Protein AF-0000000075745476 (afdb_homodimer)

Structure (mmCIF, N/CA/C/O backbone):
data_AF-0000000075745476-model_v1
#
loop_
_entity.id
_entity.type
_entity.pdbx_description
1 polymer 'Fe-S cluster domain protein'
#
loop_
_atom_site.group_PDB
_atom_site.id
_atom_site.type_symbol
_atom_site.label_atom_id
_atom_site.label_alt_id
_atom_site.label_comp_id
_atom_site.label_asym_id
_atom_site.label_entity_id
_atom_site.label_seq_id
_atom_site.pdbx_PDB_ins_code
_atom_site.Cartn_x
_atom_site.Cartn_y
_atom_site.Cartn_z
_atom_site.occupancy
_atom_site.B_iso_or_equiv
_atom_site.auth_seq_id
_atom_site.auth_comp_id
_atom_site.auth_asym_id
_atom_site.auth_atom_id
_atom_site.pdbx_PDB_model_num
ATOM 1 N N . MET A 1 1 ? 7.586 10.508 10.609 1 63.44 1 MET A N 1
ATOM 2 C CA . MET A 1 1 ? 6.957 11.656 9.969 1 63.44 1 MET A CA 1
ATOM 3 C C . MET A 1 1 ? 7.109 12.906 10.836 1 63.44 1 MET A C 1
ATOM 5 O O . MET A 1 1 ? 6.691 12.922 11.992 1 63.44 1 MET A O 1
ATOM 9 N N . GLN A 1 2 ? 7.836 13.914 10.32 1 70.62 2 GLN A N 1
ATOM 10 C CA . GLN A 1 2 ? 8.219 15.117 11.047 1 70.62 2 GLN A CA 1
ATOM 11 C C . GLN A 1 2 ? 7.102 16.156 11 1 70.62 2 GLN A C 1
ATOM 13 O O . GLN A 1 2 ? 6.82 16.828 12.008 1 70.62 2 GLN A O 1
ATOM 18 N N . ALA A 1 3 ? 6.496 16.172 9.906 1 92.69 3 ALA A N 1
ATOM 19 C CA . ALA A 1 3 ? 5.469 17.203 9.75 1 92.69 3 ALA A CA 1
ATOM 20 C C . ALA A 1 3 ? 4.391 16.75 8.766 1 92.69 3 ALA A C 1
ATOM 22 O O . ALA A 1 3 ? 4.66 15.961 7.859 1 92.69 3 ALA A O 1
ATOM 23 N N . ALA A 1 4 ? 3.191 17.219 9 1 95.62 4 ALA A N 1
ATOM 24 C CA . ALA A 1 4 ? 2.074 16.969 8.094 1 95.62 4 ALA A CA 1
ATOM 25 C C . ALA A 1 4 ? 1.106 18.141 8.07 1 95.62 4 ALA A C 1
ATOM 27 O O . ALA A 1 4 ? 0.905 18.812 9.094 1 95.62 4 ALA A O 1
ATOM 28 N N . VAL A 1 5 ? 0.562 18.391 6.902 1 97.81 5 VAL A N 1
ATOM 29 C CA . VAL A 1 5 ? -0.399 19.484 6.785 1 97.81 5 VAL A CA 1
ATOM 30 C C . VAL A 1 5 ? -1.338 19.219 5.609 1 97.81 5 VAL A C 1
ATOM 32 O O . VAL A 1 5 ? -0.94 18.609 4.613 1 97.81 5 VAL A O 1
ATOM 35 N N . ALA A 1 6 ? -2.523 19.672 5.746 1 97.5 6 ALA A N 1
ATOM 36 C CA . ALA A 1 6 ? -3.486 19.656 4.645 1 97.5 6 ALA A CA 1
ATOM 37 C C . ALA A 1 6 ? -3.553 21.016 3.951 1 97.5 6 ALA A C 1
ATOM 39 O O . ALA A 1 6 ? -3.516 22.047 4.605 1 97.5 6 ALA A O 1
ATOM 40 N N . LEU A 1 7 ? -3.535 20.984 2.641 1 97 7 LEU A N 1
ATOM 41 C CA . LEU A 1 7 ? -3.811 22.172 1.848 1 97 7 LEU A CA 1
ATOM 42 C C . LEU A 1 7 ? -5.285 22.234 1.458 1 97 7 LEU A C 1
ATOM 44 O O . LEU A 1 7 ? -5.766 21.406 0.689 1 97 7 LEU A O 1
ATOM 48 N N . VAL A 1 8 ? -5.953 23.219 1.993 1 95.56 8 VAL A N 1
ATOM 49 C CA . VAL A 1 8 ? -7.402 23.266 1.844 1 95.56 8 VAL A CA 1
ATOM 50 C C . VAL A 1 8 ? -7.801 24.578 1.171 1 95.56 8 VAL A C 1
ATOM 52 O O . VAL A 1 8 ? -7.301 25.656 1.533 1 95.56 8 VAL A O 1
ATOM 55 N N . GLY A 1 9 ? -8.609 24.5 0.274 1 92.88 9 GLY A N 1
ATOM 56 C CA . GLY A 1 9 ? -9.125 25.609 -0.509 1 92.88 9 GLY A CA 1
ATOM 57 C C . GLY A 1 9 ? -10.156 25.188 -1.54 1 92.88 9 GLY A C 1
ATOM 58 O O . GLY A 1 9 ? -10.445 24 -1.679 1 92.88 9 GLY A O 1
ATOM 59 N N . TYR A 1 10 ? -10.75 26.156 -2.199 1 89.69 10 TYR A N 1
ATOM 60 C CA . TYR A 1 10 ? -11.781 25.859 -3.184 1 89.69 10 TYR A CA 1
ATOM 61 C C . TYR A 1 10 ? -11.164 25.406 -4.5 1 89.69 10 TYR A C 1
ATOM 63 O O . TYR A 1 10 ? -9.953 25.5 -4.695 1 89.69 10 TYR A O 1
ATOM 71 N N . LYS A 1 11 ? -12.023 24.75 -5.359 1 84 11 LYS A N 1
ATOM 72 C CA . LYS A 1 11 ? -11.562 24.219 -6.641 1 84 11 LYS A CA 1
ATOM 73 C C . LYS A 1 11 ? -10.836 25.281 -7.453 1 84 11 LYS A C 1
ATOM 75 O O . LYS A 1 11 ? -11.289 26.438 -7.527 1 84 11 LYS A O 1
ATOM 80 N N . LYS A 1 12 ? -9.641 24.984 -8.031 1 83.44 12 LYS A N 1
ATOM 81 C CA . LYS A 1 12 ? -8.82 25.828 -8.891 1 83.44 12 LYS A CA 1
ATOM 82 C C . LYS A 1 12 ? -8.164 26.953 -8.094 1 83.44 12 LYS A C 1
ATOM 84 O O . LYS A 1 12 ? -7.926 28.031 -8.625 1 83.44 12 LYS A O 1
ATOM 89 N N . SER A 1 13 ? -7.996 26.719 -6.797 1 86.88 13 SER A N 1
ATOM 90 C CA . SER A 1 13 ? -7.359 27.719 -5.953 1 86.88 13 SER A CA 1
ATOM 91 C C . SER A 1 13 ? -5.84 27.594 -6 1 86.88 13 SER A C 1
ATOM 93 O O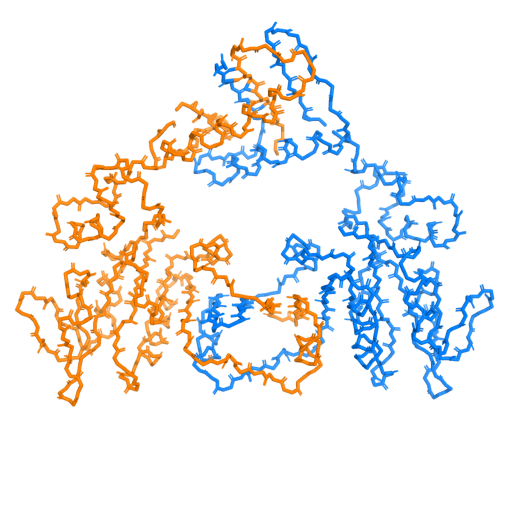 . SER A 1 13 ? -5.129 28.391 -5.387 1 86.88 13 SER A O 1
ATOM 95 N N . GLY A 1 14 ? -5.352 26.609 -6.684 1 89.81 14 GLY A N 1
ATOM 96 C CA . GLY A 1 14 ? -3.912 26.438 -6.816 1 89.81 14 GLY A CA 1
ATOM 97 C C . GLY A 1 14 ? -3.326 25.453 -5.82 1 89.81 14 GLY A C 1
ATOM 98 O O . GLY A 1 14 ? -2.127 25.484 -5.539 1 89.81 14 GLY A O 1
ATOM 99 N N . LYS A 1 15 ? -4.098 24.594 -5.207 1 92.69 15 LYS A N 1
ATOM 100 C CA . LYS A 1 15 ? -3.66 23.625 -4.207 1 92.69 15 LYS A CA 1
ATOM 101 C C . LYS A 1 15 ? -2.553 22.734 -4.758 1 92.69 15 LYS A C 1
ATOM 103 O O . LYS A 1 15 ? -1.502 22.578 -4.129 1 92.69 15 LYS A O 1
ATOM 108 N N . THR A 1 16 ? -2.822 22.219 -5.914 1 92 16 THR A N 1
ATOM 109 C CA . THR A 1 16 ? -1.853 21.297 -6.496 1 92 16 THR A CA 1
ATOM 110 C C . THR A 1 16 ? -0.532 22.016 -6.777 1 92 16 THR A C 1
ATOM 112 O O . THR A 1 16 ? 0.539 21.5 -6.453 1 92 16 THR A O 1
ATOM 115 N N . SER A 1 17 ? -0.646 23.203 -7.359 1 94.12 17 SER A N 1
ATOM 116 C CA . SER A 1 17 ? 0.556 23.984 -7.641 1 94.12 17 SER A CA 1
ATOM 117 C C . SER A 1 17 ? 1.353 24.25 -6.367 1 94.12 17 SER A C 1
ATOM 119 O O . SER A 1 17 ? 2.578 24.109 -6.355 1 94.12 17 SER A O 1
ATOM 121 N N . LEU A 1 18 ? 0.662 24.609 -5.371 1 96.56 18 LEU A N 1
ATOM 122 C CA . LEU A 1 18 ? 1.333 24.891 -4.105 1 96.56 18 LEU A CA 1
ATOM 123 C C . LEU A 1 18 ? 1.938 23.609 -3.521 1 96.56 18 LEU A C 1
ATOM 125 O O . LEU A 1 18 ? 3.055 23.625 -3.004 1 96.56 18 LEU A O 1
ATOM 129 N N . ALA A 1 19 ? 1.207 22.531 -3.564 1 97.06 19 ALA A N 1
ATOM 130 C CA . ALA A 1 19 ? 1.708 21.266 -3.062 1 97.06 19 ALA A CA 1
ATOM 131 C C . ALA A 1 19 ? 3.004 20.859 -3.766 1 97.06 19 ALA A C 1
ATOM 133 O O . ALA A 1 19 ? 3.965 20.438 -3.119 1 97.06 19 ALA A O 1
ATOM 134 N N . VAL A 1 20 ? 3.004 21.047 -5.059 1 96.81 20 VAL A N 1
ATOM 135 C CA . VAL A 1 20 ? 4.176 20.703 -5.852 1 96.81 20 VAL A CA 1
ATOM 136 C C . VAL A 1 20 ? 5.348 21.609 -5.469 1 96.81 20 VAL A C 1
ATOM 138 O O . VAL A 1 20 ? 6.465 21.125 -5.266 1 96.81 20 VAL A O 1
ATOM 141 N N . ALA A 1 21 ? 5.062 22.859 -5.383 1 97.56 21 ALA A N 1
ATOM 142 C CA . ALA A 1 21 ? 6.102 23.828 -5.02 1 97.56 21 ALA A CA 1
ATOM 143 C C . ALA A 1 21 ? 6.676 23.516 -3.639 1 97.56 21 ALA A C 1
ATOM 145 O O . ALA A 1 21 ? 7.895 23.547 -3.443 1 97.56 21 ALA A O 1
ATOM 146 N N . LEU A 1 22 ? 5.836 23.219 -2.711 1 98.31 22 LEU A N 1
ATOM 147 C CA . LEU A 1 22 ? 6.273 22.875 -1.361 1 98.31 22 LEU A CA 1
ATOM 148 C C . LEU A 1 22 ? 7.094 21.594 -1.365 1 98.31 22 LEU A C 1
ATOM 150 O O . LEU A 1 22 ? 8.125 21.5 -0.698 1 98.31 22 LEU A O 1
ATOM 154 N N . ALA A 1 23 ? 6.609 20.609 -2.076 1 97.88 23 ALA A N 1
ATOM 155 C CA . ALA A 1 23 ? 7.328 19.344 -2.162 1 97.88 23 ALA A CA 1
ATOM 156 C C . ALA A 1 23 ? 8.75 19.547 -2.678 1 97.88 23 ALA A C 1
ATOM 158 O O . ALA A 1 23 ? 9.703 19.016 -2.109 1 97.88 23 ALA A O 1
ATOM 159 N N . ARG A 1 24 ? 8.883 20.344 -3.703 1 97.62 24 ARG A N 1
ATOM 160 C CA . ARG A 1 24 ? 10.195 20.641 -4.258 1 97.62 24 ARG A CA 1
ATOM 161 C C . ARG A 1 24 ? 11.078 21.344 -3.232 1 97.62 24 ARG A C 1
ATOM 163 O O . ARG A 1 24 ? 12.266 21.047 -3.123 1 97.62 24 ARG A O 1
ATOM 170 N N . GLU A 1 25 ? 10.453 22.266 -2.611 1 98.06 25 GLU A N 1
ATOM 171 C CA . GLU A 1 25 ? 11.188 23 -1.584 1 98.06 25 GLU A CA 1
ATOM 172 C C . GLU A 1 25 ? 11.68 22.062 -0.488 1 98.06 25 GLU A C 1
ATOM 174 O O . GLU A 1 25 ? 12.844 22.125 -0.084 1 98.06 25 GLU A O 1
ATOM 179 N N . PHE A 1 26 ? 10.859 21.188 0.027 1 97.81 26 PHE A N 1
ATOM 180 C CA . PHE A 1 26 ? 11.25 20.234 1.057 1 97.81 26 PHE A CA 1
ATOM 181 C C . PHE A 1 26 ? 12.352 19.312 0.554 1 97.81 26 PHE A C 1
ATOM 183 O O . PHE A 1 26 ? 13.312 19.031 1.277 1 97.81 26 PHE A O 1
ATOM 190 N N . GLN A 1 27 ? 12.195 18.859 -0.681 1 96.44 27 GLN A N 1
ATOM 191 C CA . GLN A 1 27 ? 13.219 17.984 -1.264 1 96.44 27 GLN A CA 1
ATOM 192 C C . GLN A 1 27 ? 14.562 18.703 -1.354 1 96.44 27 GLN A C 1
ATOM 194 O O . GLN A 1 27 ? 15.609 18.125 -1.069 1 96.44 27 GLN A O 1
ATOM 199 N N . SER A 1 28 ? 14.5 19.938 -1.756 1 96.88 28 SER A N 1
ATOM 200 C CA . SER A 1 28 ? 15.727 20.719 -1.872 1 96.88 28 SER A CA 1
ATOM 201 C C . SER A 1 28 ? 16.422 20.875 -0.521 1 96.88 28 SER A C 1
ATOM 203 O O . SER A 1 28 ? 17.641 21.078 -0.459 1 96.88 28 SER A O 1
ATOM 205 N N . ARG A 1 29 ? 15.68 20.766 0.473 1 96.81 29 ARG A N 1
ATOM 206 C CA . ARG A 1 29 ? 16.219 20.875 1.828 1 96.81 29 ARG A CA 1
ATOM 207 C C . ARG A 1 29 ? 16.625 19.5 2.363 1 96.81 29 ARG A C 1
ATOM 209 O O . ARG A 1 29 ? 17.031 19.375 3.518 1 96.81 29 ARG A O 1
ATOM 216 N N . GLY A 1 30 ? 16.391 18.469 1.598 1 95.31 30 GLY A N 1
ATOM 217 C CA . GLY A 1 30 ? 16.859 17.141 1.938 1 95.31 30 GLY A CA 1
ATOM 218 C C . GLY A 1 30 ? 15.805 16.281 2.605 1 95.31 30 GLY A C 1
ATOM 219 O O . GLY A 1 30 ? 16.109 15.227 3.162 1 95.31 30 GLY A O 1
ATOM 220 N N . PHE A 1 31 ? 14.578 16.703 2.631 1 95.19 31 PHE A N 1
ATOM 221 C CA . PHE A 1 31 ? 13.508 15.938 3.254 1 95.19 31 PHE A CA 1
ATOM 222 C C . PHE A 1 31 ? 12.812 15.047 2.23 1 95.19 31 PHE A C 1
ATOM 224 O O . PHE A 1 31 ? 12.609 15.453 1.085 1 95.19 31 PHE A O 1
ATOM 231 N N . SER A 1 32 ? 12.414 13.828 2.615 1 93.06 32 SER A N 1
ATOM 232 C CA . SER A 1 32 ? 11.492 13.023 1.819 1 93.06 32 SER A CA 1
ATOM 233 C C . SER A 1 32 ? 10.055 13.508 1.985 1 93.06 32 SER A C 1
ATOM 235 O O . SER A 1 32 ? 9.68 14.023 3.043 1 93.06 32 SER A O 1
ATOM 237 N N . VAL A 1 33 ? 9.258 13.336 0.884 1 97.19 33 VAL A N 1
ATOM 238 C CA . VAL A 1 33 ? 7.922 13.914 0.913 1 97.19 33 VAL A CA 1
ATOM 239 C C . VAL A 1 33 ? 6.898 12.883 0.438 1 97.19 33 VAL A C 1
ATOM 241 O O . VAL A 1 33 ? 7.102 12.227 -0.583 1 97.19 33 VAL A O 1
ATOM 244 N N . ALA A 1 34 ? 5.859 12.703 1.184 1 93.88 34 ALA A N 1
ATOM 245 C CA . ALA A 1 34 ? 4.664 11.977 0.769 1 93.88 34 ALA A CA 1
ATOM 246 C C . ALA A 1 34 ? 3.502 12.93 0.513 1 93.88 34 ALA A C 1
ATOM 248 O O . ALA A 1 34 ? 3.432 14.008 1.111 1 93.88 34 ALA A O 1
ATOM 249 N N . ALA A 1 35 ? 2.627 12.516 -0.36 1 97.19 35 ALA A N 1
ATOM 250 C CA . ALA A 1 35 ? 1.444 13.328 -0.633 1 97.19 35 ALA A CA 1
ATOM 251 C C . ALA A 1 35 ? 0.194 12.461 -0.732 1 97.19 35 ALA A C 1
ATOM 253 O O . ALA A 1 35 ? 0.278 11.273 -1.056 1 97.19 35 ALA A O 1
ATOM 254 N N . ALA A 1 36 ? -0.879 13.023 -0.409 1 95.31 36 ALA A N 1
ATOM 255 C CA . ALA A 1 36 ? -2.189 12.406 -0.594 1 95.31 36 ALA A CA 1
ATOM 256 C C . ALA A 1 36 ? -3.193 13.406 -1.162 1 95.31 36 ALA A C 1
ATOM 258 O O . ALA A 1 36 ? -3.186 14.578 -0.791 1 95.31 36 ALA A O 1
ATOM 259 N N . LYS A 1 37 ? -3.963 12.953 -2.039 1 94.38 37 LYS A N 1
ATOM 260 C CA . LYS A 1 37 ? -5.004 13.797 -2.619 1 94.38 37 LYS A CA 1
ATOM 261 C C . LYS A 1 37 ? -6.371 13.125 -2.514 1 94.38 37 LYS A C 1
ATOM 263 O O . LYS A 1 37 ? -6.547 11.984 -2.951 1 94.38 37 LYS A O 1
ATOM 268 N N . CYS A 1 38 ? -7.312 13.852 -1.981 1 92.38 38 CYS A N 1
ATOM 269 C CA . CYS A 1 38 ? -8.703 13.414 -1.994 1 92.38 38 CYS A CA 1
ATOM 270 C C . CYS A 1 38 ? -9.453 14.023 -3.174 1 92.38 38 CYS A C 1
ATOM 272 O O . CYS A 1 38 ? -9.508 15.242 -3.318 1 92.38 38 CYS A O 1
ATOM 274 N N . ALA A 1 39 ? -9.961 13.148 -3.998 1 88.19 39 ALA A N 1
ATOM 275 C CA . ALA A 1 39 ? -10.719 13.602 -5.16 1 88.19 39 ALA A CA 1
ATOM 276 C C . ALA A 1 39 ? -12.203 13.297 -4.992 1 88.19 39 ALA A C 1
ATOM 278 O O . ALA A 1 39 ? -12.578 12.281 -4.402 1 88.19 39 ALA A O 1
ATOM 279 N N . HIS A 1 40 ? -12.977 14.219 -5.512 1 86 40 HIS A N 1
ATOM 280 C CA . HIS A 1 40 ? -14.422 14.008 -5.5 1 86 40 HIS A CA 1
ATOM 281 C C . HIS A 1 40 ? -14.883 13.289 -6.766 1 86 40 HIS A C 1
ATOM 283 O O . HIS A 1 40 ? -16.016 12.797 -6.828 1 86 40 HIS A O 1
ATOM 289 N N . THR A 1 41 ? -14.031 13.25 -7.703 1 82.12 41 THR A N 1
ATOM 290 C CA . THR A 1 41 ? -14.305 12.539 -8.945 1 82.12 41 THR A CA 1
ATOM 291 C C . THR A 1 41 ? -13.383 11.328 -9.086 1 82.12 41 THR A C 1
ATOM 293 O O . THR A 1 41 ? -12.336 11.258 -8.438 1 82.12 41 THR A O 1
ATOM 296 N N . PRO A 1 42 ? -13.875 10.422 -9.875 1 78.19 42 PRO A N 1
ATOM 297 C CA . PRO A 1 42 ? -13.031 9.234 -10.055 1 78.19 42 PRO A CA 1
ATOM 298 C C . PRO A 1 42 ? -11.625 9.586 -10.523 1 78.19 42 PRO A C 1
ATOM 300 O O . PRO A 1 42 ? -11.438 10.539 -11.289 1 78.19 42 PRO A O 1
ATOM 303 N N . LEU A 1 43 ? -10.719 8.867 -9.969 1 79.81 43 LEU A N 1
ATOM 304 C CA . LEU A 1 43 ? -9.328 9.047 -10.391 1 79.81 43 LEU A CA 1
ATOM 305 C C . LEU A 1 43 ? -9.156 8.672 -11.859 1 79.81 43 LEU A C 1
ATOM 307 O O . LEU A 1 43 ? -9.875 7.82 -12.375 1 79.81 43 LEU A O 1
ATOM 311 N N . ASP A 1 44 ? -8.188 9.242 -12.5 1 70.56 44 ASP A N 1
ATOM 312 C CA . ASP A 1 44 ? -7.977 8.984 -13.914 1 70.56 44 ASP A CA 1
ATOM 313 C C . ASP A 1 44 ? -7.473 7.562 -14.148 1 70.56 44 ASP A C 1
ATOM 315 O O . ASP A 1 44 ? -6.574 7.094 -13.453 1 70.56 44 ASP A O 1
ATOM 319 N N . LYS A 1 45 ? -8.305 6.961 -15.031 1 64.88 45 LYS A N 1
ATOM 320 C CA . LYS A 1 45 ? -7.875 5.625 -15.438 1 64.88 45 LYS A CA 1
ATOM 321 C C . LYS A 1 45 ? -7.047 5.68 -16.719 1 64.88 45 LYS A C 1
ATOM 323 O O . LYS A 1 45 ? -7.316 6.488 -17.609 1 64.88 45 LYS A O 1
ATOM 328 N N . THR A 1 46 ? -5.918 5.121 -16.672 1 64.44 46 THR A N 1
ATOM 329 C CA . THR A 1 46 ? -5.121 5.086 -17.891 1 64.44 46 THR A CA 1
ATOM 330 C C . THR A 1 46 ? -5.559 3.932 -18.781 1 64.44 46 THR A C 1
ATOM 332 O O . THR A 1 46 ? -6.074 2.922 -18.297 1 64.44 46 THR A O 1
ATOM 335 N N . GLN A 1 47 ? -5.715 4.164 -20.094 1 65.38 47 GLN A N 1
ATOM 336 C CA . GLN A 1 47 ? -5.957 3.102 -21.062 1 65.38 47 GLN A CA 1
ATOM 337 C C . GLN A 1 47 ? -4.719 2.234 -21.25 1 65.38 47 GLN A C 1
ATOM 339 O O . GLN A 1 47 ? -4.145 2.188 -22.344 1 65.38 47 GLN A O 1
ATOM 344 N N . THR A 1 48 ? -4.23 1.766 -20.219 1 77.62 48 THR A N 1
ATOM 345 C CA . THR A 1 48 ? -3.049 0.911 -20.203 1 77.62 48 THR A CA 1
ATOM 346 C C . THR A 1 48 ? -3.418 -0.516 -19.812 1 77.62 48 THR A C 1
ATOM 348 O O . THR A 1 48 ? -4.574 -0.796 -19.484 1 77.62 48 THR A O 1
ATOM 351 N N . ASP A 1 49 ? -2.508 -1.451 -19.984 1 82.19 49 ASP A N 1
ATOM 352 C CA . ASP A 1 49 ? -2.697 -2.828 -19.531 1 82.19 49 ASP A CA 1
ATOM 353 C C . ASP A 1 49 ? -3.102 -2.877 -18.062 1 82.19 49 ASP A C 1
ATOM 355 O O . ASP A 1 49 ? -4.016 -3.613 -17.688 1 82.19 49 ASP A O 1
ATOM 359 N N . THR A 1 50 ? -2.49 -2.012 -17.281 1 83.38 50 THR A N 1
ATOM 360 C CA . THR A 1 50 ? -2.811 -1.967 -15.859 1 83.38 50 THR A CA 1
ATOM 361 C C . THR A 1 50 ? -4.215 -1.408 -15.641 1 83.38 50 THR A C 1
ATOM 363 O O . THR A 1 50 ? -4.93 -1.847 -14.734 1 83.38 50 THR A O 1
ATOM 366 N N . GLY A 1 51 ? -4.562 -0.491 -16.469 1 82.75 51 GLY A N 1
ATOM 367 C CA . GLY A 1 51 ? -5.902 0.068 -16.375 1 82.75 51 GLY A CA 1
ATOM 368 C C . GLY A 1 51 ? -6.992 -0.951 -16.656 1 82.75 51 GLY A C 1
ATOM 369 O O . GLY A 1 51 ? -8.008 -0.981 -15.961 1 82.75 51 GLY A O 1
ATOM 370 N N . GLN A 1 52 ? -6.77 -1.744 -17.672 1 88.12 52 GLN A N 1
ATOM 371 C CA . GLN A 1 52 ? -7.73 -2.797 -17.984 1 88.12 52 GLN A CA 1
ATOM 372 C C . GLN A 1 52 ? -7.895 -3.762 -16.812 1 88.12 52 GLN A C 1
ATOM 374 O O . GLN A 1 52 ? -9.016 -4.176 -16.5 1 88.12 52 GLN A O 1
ATOM 379 N N . LEU A 1 53 ? -6.836 -4.082 -16.25 1 91.62 53 LEU A N 1
ATOM 380 C CA . LEU A 1 53 ? -6.871 -4.98 -15.102 1 91.62 53 LEU A CA 1
ATOM 381 C C . LEU A 1 53 ? -7.605 -4.336 -13.93 1 91.62 53 LEU A C 1
ATOM 383 O O . LEU A 1 53 ? -8.352 -5.008 -13.211 1 91.62 53 LEU A O 1
ATOM 387 N N . HIS A 1 54 ? -7.375 -3.092 -13.75 1 89.06 54 HIS A N 1
ATOM 388 C CA . HIS A 1 54 ? -8.008 -2.377 -12.648 1 89.06 54 HIS A CA 1
ATOM 389 C C . HIS A 1 54 ? -9.523 -2.395 -12.773 1 89.06 54 HIS A C 1
ATOM 391 O O . HIS A 1 54 ? -10.234 -2.359 -11.766 1 89.06 54 HIS A O 1
ATOM 397 N N . GLU A 1 55 ? -10 -2.455 -13.945 1 88.56 55 GLU A N 1
ATOM 398 C CA . GLU A 1 55 ? -11.438 -2.453 -14.188 1 88.56 55 GLU A CA 1
ATOM 399 C C . GLU A 1 55 ? -12.086 -3.752 -13.711 1 88.56 55 GLU A C 1
ATOM 401 O O . GLU A 1 55 ? -13.273 -3.785 -13.406 1 88.56 55 GLU A O 1
ATOM 406 N N . VAL A 1 56 ? -11.234 -4.746 -13.578 1 92.88 56 VAL A N 1
ATOM 407 C CA . VAL A 1 56 ? -11.859 -6.047 -13.352 1 92.88 56 VAL A CA 1
ATOM 408 C C . VAL A 1 56 ? -11.32 -6.656 -12.062 1 92.88 56 VAL A C 1
ATOM 410 O O . VAL A 1 56 ? -11.914 -7.594 -11.516 1 92.88 56 VAL A O 1
ATOM 413 N N . CYS A 1 57 ? -10.266 -6.172 -11.547 1 95.31 57 CYS A N 1
ATOM 414 C CA . CYS A 1 57 ? -9.656 -6.742 -10.352 1 95.31 57 CYS A CA 1
ATOM 415 C C . CYS A 1 57 ? -9.953 -5.887 -9.125 1 95.31 57 CYS A C 1
ATOM 417 O O . CYS A 1 57 ? -10.234 -4.695 -9.25 1 95.31 57 CYS A O 1
ATOM 419 N N . ASP A 1 58 ? -9.836 -6.48 -7.988 1 92.19 58 ASP A N 1
ATOM 420 C CA . ASP A 1 58 ? -10.07 -5.781 -6.73 1 92.19 58 ASP A CA 1
ATOM 421 C C . ASP A 1 58 ? -8.875 -4.914 -6.348 1 92.19 58 ASP A C 1
ATOM 423 O O . ASP A 1 58 ? -9.031 -3.867 -5.719 1 92.19 58 ASP A O 1
ATOM 427 N N . VAL A 1 59 ? -7.746 -5.391 -6.703 1 91.44 59 VAL A N 1
ATOM 428 C CA . VAL A 1 59 ? -6.508 -4.66 -6.453 1 91.44 59 VAL A CA 1
ATOM 429 C C . VAL A 1 59 ? -5.477 -5.008 -7.52 1 91.44 59 VAL A C 1
ATOM 431 O O . VAL A 1 59 ? -5.367 -6.168 -7.93 1 91.44 59 VAL A O 1
ATOM 434 N N . VAL A 1 60 ? -4.746 -3.982 -7.98 1 95.25 60 VAL A N 1
ATOM 435 C CA . VAL A 1 60 ? -3.762 -4.176 -9.039 1 95.25 60 VAL A CA 1
ATOM 436 C C . VAL A 1 60 ? -2.453 -3.486 -8.664 1 95.25 60 VAL A C 1
ATOM 438 O O . VAL A 1 60 ? -2.453 -2.33 -8.234 1 95.25 60 VAL A O 1
ATOM 441 N N . ALA A 1 61 ? -1.394 -4.227 -8.812 1 93.56 61 ALA A N 1
ATOM 442 C CA . ALA A 1 61 ? -0.068 -3.641 -8.625 1 93.56 61 ALA A CA 1
ATOM 443 C C . ALA A 1 61 ? 0.658 -3.498 -9.961 1 93.56 61 ALA A C 1
ATOM 445 O O . ALA A 1 61 ? 0.613 -4.402 -10.797 1 93.56 61 ALA A O 1
ATOM 446 N N . GLY A 1 62 ? 1.184 -2.354 -10.195 1 93.81 62 GLY A N 1
ATOM 447 C CA . GLY A 1 62 ? 2.092 -2.111 -11.305 1 93.81 62 GLY A CA 1
ATOM 448 C C . GLY A 1 62 ? 3.535 -1.946 -10.867 1 93.81 62 GLY A C 1
ATOM 449 O O . GLY A 1 62 ? 3.852 -1.064 -10.062 1 93.81 62 GLY A O 1
ATOM 450 N N . LEU A 1 63 ? 4.363 -2.814 -11.391 1 93.75 63 LEU A N 1
ATOM 451 C CA . LEU A 1 63 ? 5.785 -2.77 -11.062 1 93.75 63 LEU A CA 1
ATOM 452 C C . LEU A 1 63 ? 6.609 -2.322 -12.258 1 93.75 63 LEU A C 1
ATOM 454 O O . LEU A 1 63 ? 6.824 -3.096 -13.195 1 93.75 63 LEU A O 1
ATOM 458 N N . GLY A 1 64 ? 7.031 -1.09 -12.188 1 91.56 64 GLY A N 1
ATOM 459 C CA . GLY A 1 64 ? 7.918 -0.555 -13.203 1 91.56 64 GLY A CA 1
ATOM 460 C C . GLY A 1 64 ? 9.383 -0.625 -12.82 1 91.56 64 GLY A C 1
ATOM 461 O O . GLY A 1 64 ? 9.727 -1.157 -11.758 1 91.56 64 GLY A O 1
ATOM 462 N N . PRO A 1 65 ? 10.211 -0.139 -13.781 1 90.75 65 PRO A N 1
ATOM 463 C CA . PRO A 1 65 ? 11.648 -0.19 -13.508 1 90.75 65 PRO A CA 1
ATOM 464 C C . PRO A 1 65 ? 12.062 0.705 -12.344 1 90.75 65 PRO A C 1
ATOM 466 O O . PRO A 1 65 ? 13.047 0.415 -11.656 1 90.75 65 PRO A O 1
ATOM 469 N N . ALA A 1 66 ? 11.273 1.839 -12.148 1 91 66 ALA A N 1
ATOM 470 C CA . ALA A 1 66 ? 11.695 2.777 -11.109 1 91 66 ALA A CA 1
ATOM 471 C C . ALA A 1 66 ? 10.508 3.242 -10.273 1 91 66 ALA A C 1
ATOM 473 O O . ALA A 1 66 ? 10.609 4.207 -9.516 1 91 66 ALA A O 1
ATOM 474 N N . GLU A 1 67 ? 9.367 2.686 -10.492 1 92.44 67 GLU A N 1
ATOM 475 C CA . GLU A 1 67 ? 8.164 3.086 -9.781 1 92.44 67 GLU A CA 1
ATOM 476 C C . GLU A 1 67 ? 7.258 1.887 -9.508 1 92.44 67 GLU A C 1
ATOM 478 O O . GLU A 1 67 ? 7.355 0.864 -10.188 1 92.44 67 GLU A O 1
ATOM 483 N N . THR A 1 68 ? 6.434 1.991 -8.562 1 91.88 68 THR A N 1
ATOM 484 C CA . THR A 1 68 ? 5.473 0.961 -8.18 1 91.88 68 THR A CA 1
ATOM 485 C C . THR A 1 68 ? 4.121 1.582 -7.84 1 91.88 68 THR A C 1
ATOM 487 O O . THR A 1 68 ? 4.059 2.629 -7.191 1 91.88 68 THR A O 1
ATOM 490 N N . THR A 1 69 ? 3.092 0.975 -8.273 1 93.44 69 THR A N 1
ATOM 491 C CA . THR A 1 69 ? 1.754 1.453 -7.949 1 93.44 69 THR A CA 1
ATOM 492 C C . THR A 1 69 ? 0.882 0.311 -7.434 1 93.44 69 THR A C 1
ATOM 494 O O . THR A 1 69 ? 1.049 -0.838 -7.848 1 93.44 69 THR A O 1
ATOM 497 N N . VAL A 1 70 ? 0.066 0.621 -6.531 1 90.12 70 VAL A N 1
ATOM 498 C CA . VAL A 1 70 ? -1.023 -0.259 -6.121 1 90.12 70 VAL A CA 1
ATOM 499 C C . VAL A 1 70 ? -2.352 0.488 -6.211 1 90.12 70 VAL A C 1
ATOM 501 O O . VAL A 1 70 ? -2.465 1.624 -5.742 1 90.12 70 VAL A O 1
ATOM 504 N N . SER A 1 71 ? -3.311 -0.118 -6.84 1 93.69 71 SER A N 1
ATOM 505 C CA . SER A 1 71 ? -4.629 0.479 -7.02 1 93.69 71 SER A CA 1
ATOM 506 C C . SER A 1 71 ? -5.73 -0.449 -6.52 1 93.69 71 SER A C 1
ATOM 508 O O . SER A 1 71 ? -5.859 -1.58 -6.996 1 93.69 71 SER A O 1
ATOM 510 N N . TRP A 1 72 ? -6.465 0.064 -5.574 1 91.12 72 TRP A N 1
ATOM 511 C CA . TRP A 1 72 ? -7.613 -0.672 -5.055 1 91.12 72 TRP A CA 1
ATOM 512 C C . TRP A 1 72 ? -8.914 -0.166 -5.676 1 91.12 72 TRP A C 1
ATOM 514 O O . TRP A 1 72 ? -9.094 1.041 -5.863 1 91.12 72 TRP A O 1
ATOM 524 N N . SER A 1 73 ? -9.797 -1.096 -6.035 1 92.62 73 SER A N 1
ATOM 525 C CA . SER A 1 73 ? -11.125 -0.746 -6.527 1 92.62 73 SER A CA 1
ATOM 526 C C . SER A 1 73 ? -12.094 -0.51 -5.379 1 92.62 73 SER A C 1
ATOM 528 O O . SER A 1 73 ? -13.258 -0.917 -5.445 1 92.62 73 SER A O 1
ATOM 530 N N . SER A 1 74 ? -11.648 -0.029 -4.336 1 88.62 74 SER A N 1
ATOM 531 C CA . SER A 1 74 ? -12.422 0.343 -3.154 1 88.62 74 SER A CA 1
ATOM 532 C C . SER A 1 74 ? -11.859 1.6 -2.498 1 88.62 74 SER A C 1
ATOM 534 O O . SER A 1 74 ? -10.688 1.933 -2.686 1 88.62 74 SER A O 1
ATOM 536 N N . ARG A 1 75 ? -12.734 2.221 -1.782 1 89.06 75 ARG A N 1
ATOM 537 C CA . ARG A 1 75 ? -12.328 3.416 -1.05 1 89.06 75 ARG A CA 1
ATOM 538 C C . ARG A 1 75 ? -11.594 3.045 0.237 1 89.06 75 ARG A C 1
ATOM 540 O O . ARG A 1 75 ? -12.031 2.152 0.967 1 89.06 75 ARG A O 1
ATOM 547 N N . HIS A 1 76 ? -10.445 3.623 0.405 1 83.06 76 HIS A N 1
ATOM 548 C CA . HIS A 1 76 ? -9.727 3.555 1.67 1 83.06 76 HIS A CA 1
ATOM 549 C C . HIS A 1 76 ? -9.711 4.91 2.369 1 83.06 76 HIS A C 1
ATOM 551 O O . HIS A 1 76 ? -9.875 5.945 1.726 1 83.06 76 HIS A O 1
ATOM 557 N N . TYR A 1 77 ? -9.586 4.875 3.664 1 81.31 77 TYR A N 1
ATOM 558 C CA . TYR A 1 77 ? -9.422 6.105 4.426 1 81.31 77 TYR A CA 1
ATOM 559 C C . TYR A 1 77 ? -7.945 6.477 4.559 1 81.31 77 TYR A C 1
ATOM 561 O O . TYR A 1 77 ? -7.082 5.598 4.617 1 81.31 77 TYR A O 1
ATOM 569 N N . LEU A 1 78 ? -7.715 7.754 4.547 1 88.62 78 LEU A N 1
ATOM 570 C CA . LEU A 1 78 ? -6.336 8.234 4.578 1 88.62 78 LEU A CA 1
ATOM 571 C C . LEU A 1 78 ? -5.594 7.664 5.781 1 88.62 78 LEU A C 1
ATOM 573 O O . LEU A 1 78 ? -4.438 7.25 5.664 1 88.62 78 LEU A O 1
ATOM 577 N N . ALA A 1 79 ? -6.18 7.602 6.957 1 76.94 79 ALA A N 1
ATOM 578 C CA . ALA A 1 79 ? -5.551 7.102 8.172 1 76.94 79 ALA A CA 1
ATOM 579 C C . ALA A 1 79 ? -5.012 5.688 7.977 1 76.94 79 ALA A C 1
ATOM 581 O O . ALA A 1 79 ? -3.945 5.344 8.484 1 76.94 79 ALA A O 1
ATOM 582 N N . ASP A 1 80 ? -5.723 4.863 7.18 1 72.12 80 ASP A N 1
ATOM 583 C CA . ASP A 1 80 ? -5.352 3.473 6.93 1 72.12 80 ASP A CA 1
ATOM 584 C C . ASP A 1 80 ? -4.121 3.389 6.027 1 72.12 80 ASP A C 1
ATOM 586 O O . ASP A 1 80 ? -3.453 2.354 5.977 1 72.12 80 ASP A O 1
ATOM 590 N N . LEU A 1 81 ? -3.873 4.438 5.285 1 81.5 81 LEU A N 1
ATOM 591 C CA . LEU A 1 81 ? -2.809 4.418 4.289 1 81.5 81 LEU A CA 1
ATOM 592 C C . LEU A 1 81 ? -1.521 5.008 4.855 1 81.5 81 LEU A C 1
ATOM 594 O O . LEU A 1 81 ? -0.458 4.895 4.242 1 81.5 81 LEU A O 1
ATOM 598 N N . LEU A 1 82 ? -1.618 5.594 6.039 1 79.56 82 LEU A N 1
ATOM 599 C CA . LEU A 1 82 ? -0.491 6.316 6.617 1 79.56 82 LEU A CA 1
ATOM 600 C C . LEU A 1 82 ? 0.741 5.426 6.707 1 79.56 82 LEU A C 1
ATOM 602 O O . LEU A 1 82 ? 1.854 5.863 6.41 1 79.56 82 LEU A O 1
ATOM 606 N N . PRO A 1 83 ? 0.607 4.113 7.051 1 67.88 83 PRO A N 1
ATOM 607 C CA . PRO A 1 83 ? 1.79 3.25 7.113 1 67.88 83 PRO A CA 1
ATOM 608 C C . PRO A 1 83 ? 2.49 3.109 5.766 1 67.88 83 PRO A C 1
ATOM 610 O O . PRO A 1 83 ? 3.68 2.789 5.715 1 67.88 83 PRO A O 1
ATOM 613 N N . LEU A 1 84 ? 1.77 3.301 4.719 1 77.44 84 LEU A N 1
ATOM 614 C CA . LEU A 1 84 ? 2.316 3.17 3.371 1 77.44 84 LEU A CA 1
ATOM 615 C C . LEU A 1 84 ? 2.93 4.484 2.904 1 77.44 84 LEU A C 1
ATOM 617 O O . LEU A 1 84 ? 3.648 4.52 1.902 1 77.44 84 LEU A O 1
ATOM 621 N N . LEU A 1 85 ? 2.641 5.566 3.621 1 83.5 85 LEU A N 1
ATOM 622 C CA . LEU A 1 85 ? 3.074 6.906 3.24 1 83.5 85 LEU A CA 1
ATOM 623 C C . LEU A 1 85 ? 4.234 7.371 4.113 1 83.5 85 LEU A C 1
ATOM 625 O O . LEU A 1 85 ? 4.223 8.492 4.621 1 83.5 85 LEU A O 1
ATOM 629 N N . GLN A 1 86 ? 5.211 6.562 4.215 1 72.25 86 GLN A N 1
ATOM 630 C CA . GLN A 1 86 ? 6.355 6.875 5.066 1 72.25 86 GLN A CA 1
ATOM 631 C C . GLN A 1 86 ? 7.254 7.926 4.414 1 72.25 86 GLN A C 1
ATOM 633 O O . GLN A 1 86 ? 7.844 7.68 3.361 1 72.25 86 GLN A O 1
ATOM 638 N N . ALA A 1 87 ? 7.34 9.125 5.016 1 86.56 87 ALA A N 1
ATOM 639 C CA . ALA A 1 87 ? 8.203 10.227 4.613 1 86.56 87 ALA A CA 1
ATOM 640 C C . ALA A 1 87 ? 8.414 11.211 5.766 1 86.56 87 ALA A C 1
ATOM 642 O O . ALA A 1 87 ? 7.77 11.094 6.812 1 86.56 87 ALA A O 1
ATOM 643 N N . ASP A 1 88 ? 9.344 12.094 5.559 1 89.81 88 ASP A N 1
ATOM 644 C CA . ASP A 1 88 ? 9.578 13.117 6.574 1 89.81 88 ASP A CA 1
ATOM 645 C C . ASP A 1 88 ? 8.406 14.102 6.645 1 89.81 88 ASP A C 1
ATOM 647 O O . ASP A 1 88 ? 8.031 14.555 7.73 1 89.81 88 ASP A O 1
ATOM 651 N N . VAL A 1 89 ? 7.848 14.422 5.488 1 95.56 89 VAL A N 1
ATOM 652 C CA . VAL A 1 89 ? 6.762 15.391 5.422 1 95.56 89 VAL A CA 1
ATOM 653 C C . VAL A 1 89 ? 5.59 14.805 4.637 1 95.56 89 VAL A C 1
ATOM 655 O O . VAL A 1 89 ? 5.789 14.172 3.596 1 95.56 89 VAL A O 1
ATOM 658 N N . LEU A 1 90 ? 4.387 15.016 5.125 1 95.44 90 LEU A N 1
ATOM 659 C CA . LEU A 1 90 ? 3.17 14.609 4.434 1 95.44 90 LEU A CA 1
ATOM 660 C C . LEU A 1 90 ? 2.34 15.82 4.035 1 95.44 90 LEU A C 1
ATOM 662 O O . LEU A 1 90 ? 1.96 16.625 4.887 1 95.44 90 LEU A O 1
ATOM 666 N N . LEU A 1 91 ? 2.088 15.93 2.725 1 97.88 91 LEU A N 1
ATOM 667 C CA . LEU A 1 91 ? 1.216 16.969 2.18 1 97.88 91 LEU A CA 1
ATOM 668 C C . LEU A 1 91 ? -0.113 16.375 1.726 1 97.88 91 LEU A C 1
ATOM 670 O O . LEU A 1 91 ? -0.139 15.461 0.891 1 97.88 91 LEU A O 1
ATOM 674 N N . VAL A 1 92 ? -1.164 16.891 2.273 1 96.88 92 VAL A N 1
ATOM 675 C CA . VAL A 1 92 ? -2.48 16.359 1.926 1 96.88 92 VAL A CA 1
ATOM 676 C C . VAL A 1 92 ? -3.281 17.438 1.184 1 96.88 92 VAL A C 1
ATOM 678 O O . VAL A 1 92 ? -3.477 18.547 1.693 1 96.88 92 VAL A O 1
ATOM 681 N N . GLU A 1 93 ? -3.611 17.125 -0.009 1 95.5 93 GLU A N 1
ATOM 682 C CA . GLU A 1 93 ? -4.418 18.047 -0.805 1 95.5 93 GLU A CA 1
ATOM 683 C C . GLU A 1 93 ? -5.902 17.719 -0.702 1 95.5 93 GLU A C 1
ATOM 685 O O . GLU A 1 93 ? -6.32 16.609 -1.048 1 95.5 93 GLU A O 1
ATOM 690 N N . GLY A 1 94 ? -6.484 18.797 -0.327 1 90.31 94 GLY A N 1
ATOM 691 C CA . GLY A 1 94 ? -7.902 18.547 -0.116 1 90.31 94 GLY A CA 1
ATOM 692 C C . GLY A 1 94 ? -8.188 17.766 1.152 1 90.31 94 GLY A C 1
ATOM 693 O O . GLY A 1 94 ? -7.688 18.109 2.225 1 90.31 94 GLY A O 1
ATOM 694 N N . CYS A 1 95 ? -9.086 16.797 1.196 1 87.62 95 CYS A N 1
ATOM 695 C CA . CYS A 1 95 ? -9.469 15.969 2.338 1 87.62 95 CYS A CA 1
ATOM 696 C C . CYS A 1 95 ? -9.906 16.828 3.514 1 87.62 95 CYS A C 1
ATOM 698 O O . CYS A 1 95 ? -9.422 16.656 4.633 1 87.62 95 CYS A O 1
ATOM 700 N N . LYS A 1 96 ? -10.766 17.641 3.23 1 89.75 96 LYS A N 1
ATOM 701 C CA . LYS A 1 96 ? -11.195 18.641 4.195 1 89.75 96 LYS A CA 1
ATOM 702 C C . LYS A 1 96 ? -11.766 18 5.453 1 89.75 96 LYS A C 1
ATOM 704 O O . LYS A 1 96 ? -11.766 18.594 6.527 1 89.75 96 LYS A O 1
ATOM 709 N N . ASP A 1 97 ? -12.094 16.812 5.312 1 90.81 97 ASP A N 1
ATOM 710 C CA . ASP A 1 97 ? -12.734 16.125 6.434 1 90.81 97 ASP A CA 1
ATOM 711 C C . ASP A 1 97 ? -11.703 15.492 7.355 1 90.81 97 ASP A C 1
ATOM 713 O O . ASP A 1 97 ? -12.047 14.984 8.43 1 90.81 97 ASP A O 1
ATOM 717 N N . GLN A 1 98 ? -10.516 15.516 6.992 1 91.5 98 GLN A N 1
ATOM 718 C CA . GLN A 1 98 ? -9.453 14.984 7.836 1 91.5 98 GLN A CA 1
ATOM 719 C C . GLN A 1 98 ? -9 16.016 8.867 1 91.5 98 GLN A C 1
ATOM 721 O O . GLN A 1 98 ? -7.922 16.594 8.727 1 91.5 98 GLN A O 1
ATOM 726 N N . LYS A 1 99 ? -9.688 16.125 9.938 1 94.81 99 LYS A N 1
ATOM 727 C CA . LYS A 1 99 ? -9.508 17.219 10.883 1 94.81 99 LYS A CA 1
ATOM 728 C C . LYS A 1 99 ? -8.484 16.875 11.953 1 94.81 99 LYS A C 1
ATOM 730 O O . LYS A 1 99 ? -8.25 17.641 12.883 1 94.81 99 LYS A O 1
ATOM 735 N N . TRP A 1 100 ? -7.93 15.703 11.828 1 91.06 100 TRP A N 1
ATOM 736 C CA . TRP A 1 100 ? -6.824 15.297 12.695 1 91.06 100 TRP A CA 1
ATOM 737 C C . TRP A 1 100 ? -5.496 15.812 12.156 1 91.06 100 TRP A C 1
ATOM 739 O O . TRP A 1 100 ? -4.441 15.555 12.734 1 91.06 100 TRP A O 1
ATOM 749 N N . LEU A 1 101 ? -5.578 16.547 11.039 1 94.44 101 LEU A N 1
ATOM 750 C CA . LEU A 1 101 ? -4.457 17.25 10.43 1 94.44 101 LEU A CA 1
ATOM 751 C C . LEU A 1 101 ? -4.66 18.766 10.508 1 94.44 101 LEU A C 1
ATOM 753 O O . LEU A 1 101 ? -5.77 19.25 10.297 1 94.44 101 LEU A O 1
ATOM 757 N N . PRO A 1 102 ? -3.516 19.438 10.883 1 97.44 102 PRO A N 1
ATOM 758 C CA . PRO A 1 102 ? -3.627 20.875 10.656 1 97.44 102 PRO A CA 1
ATOM 759 C C . PRO A 1 102 ? -3.67 21.234 9.18 1 97.44 102 PRO A C 1
ATOM 761 O O . PRO A 1 102 ? -3.398 20.391 8.32 1 97.44 102 PRO A O 1
ATOM 764 N N . ARG A 1 103 ? -4.07 22.531 8.867 1 97.44 103 ARG A N 1
ATOM 765 C CA . ARG A 1 103 ? -4.238 22.844 7.457 1 97.44 103 ARG A CA 1
ATOM 766 C C . ARG A 1 103 ? -3.668 24.219 7.129 1 97.44 103 ARG A C 1
ATOM 768 O O . ARG A 1 103 ? -3.408 25.031 8.031 1 97.44 103 ARG A O 1
ATOM 775 N N . ILE A 1 104 ? -3.318 24.422 5.918 1 97.44 104 ILE A N 1
ATOM 776 C CA . ILE A 1 104 ? -3.061 25.719 5.301 1 97.44 104 ILE A CA 1
ATOM 777 C C . ILE A 1 104 ? -4.23 26.094 4.398 1 97.44 104 ILE A C 1
ATOM 779 O O . ILE A 1 104 ? -4.637 25.328 3.529 1 97.44 104 ILE A O 1
ATOM 783 N N . LEU A 1 105 ? -4.777 27.25 4.641 1 96.38 105 LEU A N 1
ATOM 784 C CA . LEU A 1 105 ? -5.898 27.719 3.83 1 96.38 105 LEU A CA 1
ATOM 785 C C . LEU A 1 105 ? -5.402 28.469 2.604 1 96.38 105 LEU A C 1
ATOM 787 O O . LEU A 1 105 ? -4.52 29.328 2.711 1 96.38 105 LEU A O 1
ATOM 791 N N . LEU A 1 106 ? -5.855 28.094 1.479 1 95.56 106 LEU A N 1
ATOM 792 C CA . LEU A 1 106 ? -5.59 28.875 0.276 1 95.56 106 LEU A CA 1
ATOM 793 C C . LEU A 1 106 ? -6.711 29.875 0.017 1 95.56 106 LEU A C 1
ATOM 795 O O . LEU A 1 106 ? -7.883 29.5 -0.068 1 95.56 106 LEU A O 1
ATOM 799 N N . SER A 1 107 ? -6.297 31.078 -0.09 1 91.88 107 SER A N 1
ATOM 800 C CA . SER A 1 107 ? -7.254 32.156 -0.245 1 91.88 107 SER A CA 1
ATOM 801 C C . SER A 1 107 ? -6.793 33.156 -1.309 1 91.88 107 SER A C 1
ATOM 803 O O . SER A 1 107 ? -5.605 33.469 -1.396 1 91.88 107 SER A O 1
ATOM 805 N N . SER A 1 108 ? -7.711 33.531 -2.115 1 87.44 108 SER A N 1
ATOM 806 C CA . SER A 1 108 ? -7.477 34.562 -3.107 1 87.44 108 SER A CA 1
ATOM 807 C C . SER A 1 108 ? -8.594 35.594 -3.094 1 87.44 108 SER A C 1
ATOM 809 O O . SER A 1 108 ? -9.648 35.375 -2.498 1 87.44 108 SER A O 1
ATOM 811 N N . PRO A 1 109 ? -8.242 36.75 -3.684 1 84.56 109 PRO A N 1
ATOM 812 C CA . PRO A 1 109 ? -9.32 37.75 -3.76 1 84.56 109 PRO A CA 1
ATOM 813 C C . PRO A 1 109 ? -10.57 37.188 -4.449 1 84.56 109 PRO A C 1
ATOM 815 O O . PRO A 1 109 ? -11.695 37.531 -4.055 1 84.56 109 PRO A O 1
ATOM 818 N N . GLU A 1 110 ? -10.453 36.344 -5.414 1 86 110 GLU A N 1
ATOM 819 C CA . GLU A 1 110 ? -11.562 35.781 -6.184 1 86 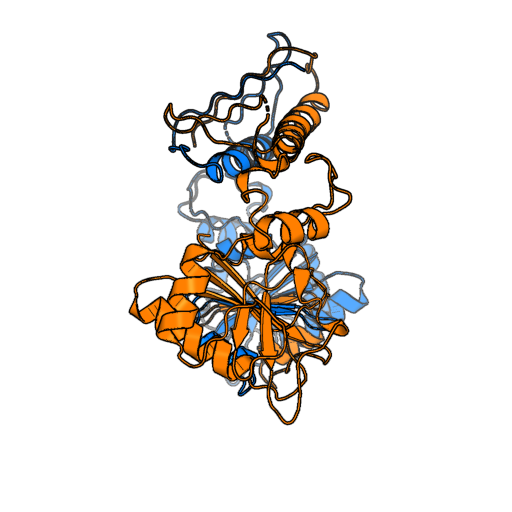110 GLU A CA 1
ATOM 820 C C . GLU A 1 110 ? -12.25 34.688 -5.414 1 86 110 GLU A C 1
ATOM 822 O O . GLU A 1 110 ? -13.453 34.438 -5.582 1 86 110 GLU A O 1
ATOM 827 N N . GLN A 1 111 ? -11.516 34.031 -4.562 1 86.44 111 GLN A N 1
ATOM 828 C CA . GLN A 1 111 ? -12.023 32.906 -3.777 1 86.44 111 GLN A CA 1
ATOM 829 C C . GLN A 1 111 ? -11.508 32.969 -2.34 1 86.44 111 GLN A C 1
ATOM 831 O O . GLN A 1 111 ? -10.633 32.188 -1.954 1 86.44 111 GLN A O 1
ATOM 836 N N . PRO A 1 112 ? -12.117 33.812 -1.58 1 86.5 112 PRO A N 1
ATOM 837 C CA . PRO A 1 112 ? -11.641 34 -0.206 1 86.5 112 PRO A CA 1
ATOM 838 C C . PRO A 1 112 ? -11.977 32.812 0.689 1 86.5 112 PRO A C 1
ATOM 840 O O . PRO A 1 112 ? -13.047 32.219 0.55 1 86.5 112 PRO A O 1
ATOM 843 N N . ALA A 1 113 ? -10.984 32.5 1.532 1 87.38 113 ALA A N 1
ATOM 844 C CA . ALA A 1 113 ? -11.266 31.484 2.547 1 87.38 113 ALA A CA 1
ATOM 845 C C . ALA A 1 113 ? -12.359 31.953 3.498 1 87.38 113 ALA A C 1
ATOM 847 O O . ALA A 1 113 ? -12.422 33.125 3.855 1 87.38 113 ALA A O 1
ATOM 848 N N . ASP A 1 114 ? -13.203 31.016 3.846 1 89.75 114 ASP A N 1
ATOM 849 C CA . ASP A 1 114 ? -14.281 31.375 4.766 1 89.75 114 ASP A CA 1
ATOM 850 C C . ASP A 1 114 ? -14.422 30.344 5.883 1 89.75 114 ASP A C 1
ATOM 852 O O . ASP A 1 114 ? -13.562 29.469 6.047 1 89.75 114 ASP A O 1
ATOM 856 N N . ALA A 1 115 ? -15.469 30.516 6.688 1 89.25 115 ALA A N 1
ATOM 857 C CA . ALA A 1 115 ? -15.648 29.719 7.898 1 89.25 115 ALA A CA 1
ATOM 858 C C . ALA A 1 115 ? -15.836 28.25 7.562 1 89.25 115 ALA A C 1
ATOM 860 O O . ALA A 1 115 ? -15.531 27.375 8.383 1 89.25 115 ALA A O 1
ATOM 861 N N . ALA A 1 116 ? -16.25 28 6.348 1 90.69 116 ALA A N 1
ATOM 862 C CA . ALA A 1 116 ? -16.5 26.625 5.934 1 90.69 116 ALA A CA 1
ATOM 863 C C . ALA A 1 116 ? -15.195 25.828 5.852 1 90.69 116 ALA A C 1
ATOM 865 O O . ALA A 1 116 ? -15.195 24.609 5.945 1 90.69 116 ALA A O 1
ATOM 866 N N . LEU A 1 117 ? -14.156 26.531 5.781 1 92.94 117 LEU A N 1
ATOM 867 C CA . LEU A 1 117 ? -12.852 25.891 5.684 1 92.94 117 LEU A CA 1
ATOM 868 C C . LEU A 1 117 ? -12.242 25.688 7.066 1 92.94 117 LEU A C 1
ATOM 870 O O . LEU A 1 117 ? -11.094 25.25 7.188 1 92.94 117 LEU A O 1
ATOM 874 N N . GLU A 1 118 ? -12.93 26.062 8.117 1 93.88 118 GLU A N 1
ATOM 875 C CA . GLU A 1 118 ? -12.586 25.844 9.516 1 93.88 118 GLU A CA 1
ATOM 876 C C . GLU A 1 118 ? -11.211 26.406 9.844 1 93.88 118 GLU A C 1
ATOM 878 O O . GLU A 1 118 ? -10.289 25.672 10.188 1 93.88 118 GLU A O 1
ATOM 883 N N . PRO A 1 119 ? -11.148 27.734 9.875 1 95 119 PRO A N 1
ATOM 884 C CA . PRO A 1 119 ? -9.875 28.422 10.117 1 95 119 PRO A CA 1
ATOM 885 C C . PRO A 1 119 ? -9.281 28.094 11.477 1 95 119 PRO A C 1
ATOM 887 O O . PRO A 1 119 ? -8.078 28.297 11.695 1 95 119 PRO A O 1
ATOM 890 N N . GLU A 1 120 ? -10.016 27.578 12.375 1 94.94 120 GLU A N 1
ATOM 891 C CA . GLU A 1 120 ? -9.531 27.219 13.703 1 94.94 120 GLU A CA 1
ATOM 892 C C . GLU A 1 120 ? -8.578 26.031 13.641 1 94.94 120 GLU A C 1
ATOM 894 O O . GLU A 1 120 ? -7.875 25.75 14.617 1 94.94 120 GLU A O 1
ATOM 899 N N . LEU A 1 121 ? -8.547 25.359 12.5 1 96.81 121 LEU A N 1
ATOM 900 C CA . LEU A 1 121 ? -7.641 24.234 12.312 1 96.81 121 LEU A CA 1
ATOM 901 C C . LEU A 1 121 ? -6.402 24.656 11.523 1 96.81 121 LEU A C 1
ATOM 903 O O . LEU A 1 121 ? -5.531 23.828 11.242 1 96.81 121 LEU A O 1
ATOM 907 N N . ALA A 1 122 ? -6.273 25.906 11.172 1 97.25 122 ALA A N 1
ATOM 908 C CA . ALA A 1 122 ? -5.293 26.344 10.18 1 97.25 122 ALA A CA 1
ATOM 909 C C . ALA A 1 122 ? -4.039 26.891 10.852 1 97.25 122 ALA A C 1
ATOM 911 O O . ALA A 1 122 ? -4.125 27.688 11.789 1 97.25 122 ALA A O 1
ATOM 912 N N . LEU A 1 123 ? -2.881 26.438 10.312 1 97.19 123 LEU A N 1
ATOM 913 C CA . LEU A 1 123 ? -1.589 26.953 10.742 1 97.19 123 LEU A CA 1
ATOM 914 C C . LEU A 1 123 ? -1.306 28.312 10.094 1 97.19 123 LEU A C 1
ATOM 916 O O . LEU A 1 123 ? -0.422 29.047 10.531 1 97.19 123 LEU A O 1
ATOM 920 N N . GLY A 1 124 ? -1.984 28.562 9.008 1 96.81 124 GLY A N 1
ATOM 921 C CA . GLY A 1 124 ? -1.793 29.781 8.258 1 96.81 124 GLY A CA 1
ATOM 922 C C . GLY A 1 124 ? -2.562 29.812 6.949 1 96.81 124 GLY A C 1
ATOM 923 O O . GLY A 1 124 ? -3.34 28.891 6.664 1 96.81 124 GLY A O 1
ATOM 924 N N . CYS A 1 125 ? -2.361 30.969 6.242 1 95.75 125 CYS A N 1
ATOM 925 C CA . CYS A 1 125 ? -3.035 31.172 4.965 1 95.75 125 CYS A CA 1
ATOM 926 C C . CYS A 1 125 ? -2.029 31.469 3.859 1 95.75 125 CYS A C 1
ATOM 928 O O . CYS A 1 125 ? -1.041 32.156 4.082 1 95.75 125 CYS A O 1
ATOM 930 N N . TRP A 1 126 ? -2.264 30.812 2.742 1 96.38 126 TRP A N 1
ATOM 931 C CA . TRP A 1 126 ? -1.503 31.109 1.533 1 96.38 126 TRP A CA 1
ATOM 932 C C . TRP A 1 126 ? -2.25 32.094 0.651 1 96.38 126 TRP A C 1
ATOM 934 O O . TRP A 1 126 ? -3.41 31.875 0.296 1 96.38 126 TRP A O 1
ATOM 944 N N . GLY A 1 127 ? -1.537 33.188 0.248 1 92.75 127 GLY A N 1
ATOM 945 C CA . GLY A 1 127 ? -2.137 34.156 -0.651 1 92.75 127 GLY A CA 1
ATOM 946 C C . GLY A 1 127 ? -2.629 35.406 0.06 1 92.75 127 GLY A C 1
ATOM 947 O O . GLY A 1 127 ? -1.839 36.156 0.649 1 92.75 127 GLY A O 1
ATOM 948 N N . THR A 1 128 ? -3.934 35.531 0.154 1 87.94 128 THR A N 1
ATOM 949 C CA . THR A 1 128 ? -4.5 36.75 0.693 1 87.94 128 THR A CA 1
ATOM 950 C C . THR A 1 128 ? -4.988 36.562 2.123 1 87.94 128 THR A C 1
ATOM 952 O O . THR A 1 128 ? -5.617 35.531 2.428 1 87.94 128 THR A O 1
ATOM 955 N N . PRO A 1 129 ? -4.648 37.562 2.945 1 78 129 PRO A N 1
ATOM 956 C CA . PRO A 1 129 ? -5.129 37.469 4.328 1 78 129 PRO A CA 1
ATOM 957 C C . PRO A 1 129 ? -6.648 37.562 4.434 1 78 129 PRO A C 1
ATOM 959 O O . PRO A 1 129 ? -7.27 38.375 3.758 1 78 129 PRO A O 1
ATOM 962 N N . HIS A 1 130 ? -7.172 36.656 5.23 1 81 130 HIS A N 1
ATOM 963 C CA . HIS A 1 130 ? -8.625 36.719 5.387 1 81 130 HIS A CA 1
ATOM 964 C C . HIS A 1 130 ? -9.023 36.656 6.855 1 81 130 HIS A C 1
ATOM 966 O O . HIS A 1 130 ? -10.102 37.094 7.238 1 81 130 HIS A O 1
ATOM 972 N N . PHE A 1 131 ? -8.211 36.094 7.625 1 85.44 131 PHE A N 1
ATOM 973 C CA . PHE A 1 131 ? -8.562 35.938 9.031 1 85.44 131 PHE A CA 1
ATOM 974 C C . PHE A 1 131 ? -7.57 36.656 9.93 1 85.44 131 PHE A C 1
ATOM 976 O O . PHE A 1 131 ? -6.359 36.562 9.719 1 85.44 131 PHE A O 1
ATOM 983 N N . THR A 1 132 ? -8.172 37.375 10.875 1 84.62 132 THR A N 1
ATOM 984 C CA . THR A 1 132 ? -7.336 38.125 11.789 1 84.62 132 THR A CA 1
ATOM 985 C C . THR A 1 132 ? -6.469 37.219 12.641 1 84.62 132 THR A C 1
ATOM 987 O O . THR A 1 132 ? -6.945 36.219 13.156 1 84.62 132 THR A O 1
ATOM 990 N N . GLY A 1 133 ? -5.184 37.625 12.742 1 86.81 133 GLY A N 1
ATOM 991 C CA . GLY A 1 133 ? -4.289 36.906 13.641 1 86.81 133 GLY A CA 1
ATOM 992 C C . GLY A 1 133 ? -3.643 35.688 12.992 1 86.81 133 GLY A C 1
ATOM 993 O O . GLY A 1 133 ? -2.752 35.062 13.578 1 86.81 133 GLY A O 1
ATOM 994 N N . MET A 1 134 ? -4.059 35.375 11.867 1 91.88 134 MET A N 1
ATOM 995 C CA . MET A 1 134 ? -3.504 34.219 11.18 1 91.88 134 MET A CA 1
ATOM 996 C C . MET A 1 134 ? -2.314 34.594 10.312 1 91.88 134 MET A C 1
ATOM 998 O O . MET A 1 134 ? -2.402 35.531 9.516 1 91.88 134 MET A O 1
ATOM 1002 N N . PRO A 1 135 ? -1.217 33.812 10.477 1 95.5 135 PRO A N 1
ATOM 1003 C CA . PRO A 1 135 ? -0.078 34.125 9.609 1 95.5 135 PRO A CA 1
ATOM 1004 C C . PRO A 1 135 ? -0.409 33.969 8.125 1 95.5 135 PRO A C 1
ATOM 1006 O O . PRO A 1 135 ? -1.15 33.062 7.75 1 95.5 135 PRO A O 1
ATOM 1009 N N . VAL A 1 136 ? 0.128 34.906 7.312 1 95.94 136 VAL A N 1
ATOM 1010 C CA . VAL A 1 136 ? -0.09 34.875 5.871 1 95.94 136 VAL A CA 1
ATOM 1011 C C . VAL A 1 136 ? 1.244 34.688 5.148 1 95.94 136 VAL A C 1
ATOM 1013 O O . VAL A 1 136 ? 2.24 35.344 5.508 1 95.94 136 VAL A O 1
ATOM 1016 N N . PHE A 1 137 ? 1.216 33.812 4.176 1 97 137 PHE A N 1
ATOM 1017 C CA . PHE A 1 137 ? 2.432 33.5 3.432 1 97 137 PHE A CA 1
ATOM 1018 C C . PHE A 1 137 ? 2.227 33.75 1.939 1 97 137 PHE A C 1
ATOM 1020 O O . PHE A 1 137 ? 1.159 33.438 1.399 1 97 137 PHE A O 1
ATOM 1027 N N . THR A 1 138 ? 3.303 34.25 1.276 1 95.75 138 THR A N 1
ATOM 1028 C CA . THR A 1 138 ? 3.264 34.406 -0.172 1 95.75 138 THR A CA 1
ATOM 1029 C C . THR A 1 138 ? 4.527 33.844 -0.817 1 95.75 138 THR A C 1
ATOM 1031 O O . THR A 1 138 ? 4.648 33.812 -2.043 1 95.75 138 THR A O 1
ATOM 1034 N N . GLU A 1 139 ? 5.402 33.406 0.037 1 97.69 139 GLU A N 1
ATOM 1035 C CA . GLU A 1 139 ? 6.645 32.781 -0.431 1 97.69 139 GLU A CA 1
ATOM 1036 C C . GLU A 1 139 ? 6.758 31.328 0.024 1 97.69 139 GLU A C 1
ATOM 1038 O O . GLU A 1 139 ? 6.633 31.047 1.214 1 97.69 139 GLU A O 1
ATOM 1043 N N . VAL A 1 140 ? 7.145 30.5 -0.859 1 98.31 140 VAL A N 1
ATOM 1044 C CA . VAL A 1 140 ? 7.145 29.047 -0.644 1 98.31 140 VAL A CA 1
ATOM 1045 C C . VAL A 1 140 ? 8.156 28.688 0.44 1 98.31 140 VAL A C 1
ATOM 1047 O O . VAL A 1 140 ? 7.844 27.938 1.361 1 98.31 140 VAL A O 1
ATOM 1050 N N . PRO A 1 141 ? 9.406 29.266 0.452 1 98.44 141 PRO A N 1
ATOM 1051 C CA . PRO A 1 141 ? 10.375 28.891 1.477 1 98.44 141 PRO A CA 1
ATOM 1052 C C . PRO A 1 141 ? 9.906 29.219 2.891 1 98.44 141 PRO A C 1
ATOM 1054 O O . PRO A 1 141 ? 10.141 28.453 3.824 1 98.44 141 PRO A O 1
ATOM 1057 N N . GLU A 1 142 ? 9.227 30.312 2.984 1 98.19 142 GLU A N 1
ATOM 1058 C CA . GLU A 1 142 ? 8.727 30.719 4.297 1 98.19 142 GLU A CA 1
ATOM 1059 C C . GLU A 1 142 ? 7.625 29.781 4.781 1 98.19 142 GLU A C 1
ATOM 1061 O O . GLU A 1 142 ? 7.609 29.375 5.945 1 98.19 142 GLU A O 1
ATOM 1066 N N . LEU A 1 143 ? 6.746 29.5 3.883 1 98.38 143 LEU A N 1
ATOM 1067 C CA . LEU A 1 143 ? 5.676 28.578 4.242 1 98.38 143 LEU A CA 1
ATOM 1068 C C . LEU A 1 143 ? 6.238 27.203 4.594 1 98.38 143 LEU A C 1
ATOM 1070 O O . LEU A 1 143 ? 5.805 26.578 5.562 1 98.38 143 LEU A O 1
ATOM 1074 N N . ALA A 1 144 ? 7.195 26.75 3.799 1 98.31 144 ALA A N 1
ATOM 1075 C CA . ALA A 1 144 ? 7.824 25.453 4.055 1 98.31 144 ALA A CA 1
ATOM 1076 C C . ALA A 1 144 ? 8.43 25.406 5.453 1 98.31 144 ALA A C 1
ATOM 1078 O O . ALA A 1 144 ? 8.258 24.422 6.18 1 98.31 144 ALA A O 1
ATOM 1079 N N . GLN A 1 145 ? 9.102 26.469 5.805 1 97.75 145 GLN A N 1
ATOM 1080 C CA . GLN A 1 145 ? 9.703 26.531 7.133 1 97.75 145 GLN A CA 1
ATOM 1081 C C . GLN A 1 145 ? 8.633 26.484 8.227 1 97.75 145 GLN A C 1
ATOM 1083 O O . GLN A 1 145 ? 8.812 25.797 9.234 1 97.75 145 GLN A O 1
ATOM 1088 N N . HIS A 1 146 ? 7.562 27.172 7.996 1 98.06 146 HIS A N 1
ATOM 1089 C CA . HIS A 1 146 ? 6.465 27.188 8.961 1 98.06 146 HIS A CA 1
ATOM 1090 C C . HIS A 1 146 ? 5.859 25.797 9.133 1 98.06 146 HIS A C 1
ATOM 1092 O O . HIS A 1 146 ? 5.562 25.391 10.25 1 98.06 146 HIS A O 1
ATOM 1098 N N . VAL A 1 147 ? 5.66 25.094 8.094 1 97.88 147 VAL A N 1
ATOM 1099 C CA . VAL A 1 147 ? 5.098 23.75 8.117 1 97.88 147 VAL A CA 1
ATOM 1100 C C . VAL A 1 147 ? 6.043 22.812 8.867 1 97.88 147 VAL A C 1
ATOM 1102 O O . VAL A 1 147 ? 5.605 21.984 9.672 1 97.88 147 VAL A O 1
ATOM 1105 N N . LEU A 1 148 ? 7.352 22.906 8.617 1 96.56 148 LEU A N 1
ATOM 1106 C CA . LEU A 1 148 ? 8.328 22.047 9.289 1 96.56 148 LEU A CA 1
ATOM 1107 C C . LEU A 1 148 ? 8.289 22.281 10.797 1 96.56 148 LEU A C 1
ATOM 1109 O O . LEU A 1 148 ? 8.438 21.328 11.578 1 96.56 148 LEU A O 1
ATOM 1113 N N . GLU A 1 149 ? 7.988 23.453 11.156 1 96 149 GLU A N 1
ATOM 1114 C CA . GLU A 1 149 ? 8.047 23.812 12.57 1 96 149 GLU A CA 1
ATOM 1115 C C . GLU A 1 149 ? 6.73 23.5 13.273 1 96 149 GLU A C 1
ATOM 1117 O O . GLU A 1 149 ? 6.727 23.141 14.461 1 96 149 GLU A O 1
ATOM 1122 N N . HIS A 1 150 ? 5.668 23.578 12.508 1 96.94 150 HIS A N 1
ATOM 1123 C CA . HIS A 1 150 ? 4.395 23.562 13.211 1 96.94 150 HIS A CA 1
ATOM 1124 C C . HIS A 1 150 ? 3.504 22.438 12.711 1 96.94 150 HIS A C 1
ATOM 1126 O O . HIS A 1 150 ? 2.51 22.078 13.352 1 96.94 150 HIS A O 1
ATOM 1132 N N . GLY A 1 151 ? 3.768 21.844 11.609 1 97.25 151 GLY A N 1
ATOM 1133 C CA . GLY A 1 151 ? 2.977 20.734 11.102 1 97.25 151 GLY A CA 1
ATOM 1134 C C . GLY A 1 151 ? 2.994 19.516 12.016 1 97.25 151 GLY A C 1
ATOM 1135 O O . GLY A 1 151 ? 3.992 19.266 12.695 1 97.25 151 GLY A O 1
ATOM 1136 N N . PHE A 1 152 ? 1.927 18.781 12.016 1 93.62 152 PHE A N 1
ATOM 1137 C CA . PHE A 1 152 ? 1.833 17.594 12.852 1 93.62 152 PHE A CA 1
ATOM 1138 C C . PHE A 1 152 ? 0.781 16.641 12.312 1 93.62 152 PHE A C 1
ATOM 1140 O O . PHE A 1 152 ? 0.076 16.953 11.352 1 93.62 152 PHE A O 1
ATOM 1147 N N . LEU A 1 153 ? 0.779 15.461 12.867 1 87.94 153 LEU A N 1
ATOM 1148 C CA . LEU A 1 153 ? -0.182 14.422 12.508 1 87.94 153 LEU A CA 1
ATOM 1149 C C . LEU A 1 153 ? -0.698 13.711 13.758 1 87.94 153 LEU A C 1
ATOM 1151 O O . LEU A 1 153 ? 0.092 13.227 14.57 1 87.94 153 LEU A O 1
ATOM 1155 N N . LEU A 1 154 ? -1.984 13.758 13.922 1 85.19 154 LEU A N 1
ATOM 1156 C CA . LEU A 1 154 ? -2.615 12.953 14.969 1 85.19 154 LEU A CA 1
ATOM 1157 C C . LEU A 1 154 ? -3.115 11.625 14.406 1 85.19 154 LEU A C 1
ATOM 1159 O O . LEU A 1 154 ? -3.352 11.508 13.203 1 85.19 154 LEU A O 1
ATOM 1163 N N . PRO A 1 155 ? -3.291 10.641 15.281 1 73.38 155 PRO A N 1
ATOM 1164 C CA . PRO A 1 155 ? -3.684 9.32 14.789 1 73.38 155 PRO A CA 1
ATOM 1165 C C . PRO A 1 155 ? -5.078 9.305 14.172 1 73.38 155 PRO A C 1
ATOM 1167 O O . PRO A 1 155 ? -5.395 8.438 13.359 1 73.38 155 PRO A O 1
ATOM 1170 N N . GLY A 1 156 ? -5.816 10.305 14.453 1 77.69 156 GLY A N 1
ATOM 1171 C CA . GLY A 1 156 ? -7.152 10.367 13.883 1 77.69 156 GLY A CA 1
ATOM 1172 C C . GLY A 1 156 ? -8.094 9.312 14.445 1 77.69 156 GLY A C 1
ATOM 1173 O O . GLY A 1 156 ? -8.961 8.805 13.734 1 77.69 156 GLY A O 1
ATOM 1174 N N . LEU A 1 157 ? -7.949 8.891 15.688 1 68.81 157 LEU A N 1
ATOM 1175 C CA . LEU A 1 157 ? -8.734 7.809 16.281 1 68.81 157 LEU A CA 1
ATOM 1176 C C . LEU A 1 157 ? -10 8.352 16.938 1 68.81 157 LEU A C 1
ATOM 1178 O O . LEU A 1 157 ? -10.914 7.586 17.25 1 68.81 157 LEU A O 1
ATOM 1182 N N . ASP A 1 158 ? -10.016 9.555 17.094 1 80.12 158 ASP A N 1
ATOM 1183 C CA . ASP A 1 158 ? -11.117 10.172 17.828 1 80.12 158 ASP A CA 1
ATOM 1184 C C . ASP A 1 158 ? -11.453 9.375 19.078 1 80.12 158 ASP A C 1
ATOM 1186 O O . ASP A 1 158 ? -12.625 9.086 19.344 1 80.12 158 ASP A O 1
ATOM 1190 N N . CYS A 1 159 ? -10.5 8.977 19.906 1 68.75 159 CYS A N 1
ATOM 1191 C CA . CYS A 1 159 ? -10.656 7.992 20.969 1 68.75 159 CYS A CA 1
ATOM 1192 C C . CYS A 1 159 ? -11.047 8.664 22.281 1 68.75 159 CYS A C 1
ATOM 1194 O O . CYS A 1 159 ? -11.477 7.988 23.234 1 68.75 159 CYS A O 1
ATOM 1196 N N . GLY A 1 160 ? -10.797 9.953 22.422 1 80.44 160 GLY A N 1
ATOM 1197 C CA . GLY A 1 160 ? -11.203 10.695 23.594 1 80.44 160 GLY A CA 1
ATOM 1198 C C . GLY A 1 160 ? -10.211 10.586 24.734 1 80.44 160 GLY A C 1
ATOM 1199 O O . GLY A 1 160 ? -10.375 11.227 25.781 1 80.44 160 GLY A O 1
ATOM 1200 N N . ALA A 1 161 ? -9.164 9.891 24.594 1 72.56 161 ALA A N 1
ATOM 1201 C CA . ALA A 1 161 ? -8.242 9.594 25.688 1 72.56 161 ALA A CA 1
ATOM 1202 C C . ALA A 1 161 ? -7.543 10.859 26.172 1 72.56 161 ALA A C 1
ATOM 1204 O O . ALA A 1 161 ? -7.141 10.938 27.344 1 72.56 161 ALA A O 1
ATOM 1205 N N . CYS A 1 162 ? -7.445 11.773 25.344 1 85.38 162 CYS A N 1
ATOM 1206 C CA . CYS A 1 162 ? -6.738 12.992 25.719 1 85.38 162 CYS A CA 1
ATOM 1207 C C . CYS A 1 162 ? -7.691 13.992 26.375 1 85.38 162 CYS A C 1
ATOM 1209 O O . CYS A 1 162 ? -7.312 15.141 26.625 1 85.38 162 CYS A O 1
ATOM 1211 N N . GLY A 1 163 ? -8.945 13.531 26.516 1 89.06 163 GLY A N 1
ATOM 1212 C CA . GLY A 1 163 ? -9.914 14.383 27.172 1 89.06 163 GLY A CA 1
ATOM 1213 C C . GLY A 1 163 ? -10.766 15.195 26.219 1 89.06 163 GLY A C 1
ATOM 1214 O O . GLY A 1 163 ? -11.672 15.906 26.641 1 89.06 163 GLY A O 1
ATOM 1215 N N . ARG A 1 164 ? -10.453 15.125 25 1 92.5 164 ARG A N 1
ATOM 1216 C CA . ARG A 1 164 ? -11.227 15.836 23.984 1 92.5 164 ARG A CA 1
ATOM 1217 C C . ARG A 1 164 ? -12.156 14.883 23.234 1 92.5 164 ARG A C 1
ATOM 1219 O O . ARG A 1 164 ? -11.922 13.68 23.203 1 92.5 164 ARG A O 1
ATOM 1226 N N . GLU A 1 165 ? -13.219 15.516 22.609 1 89.94 165 GLU A N 1
ATOM 1227 C CA . GLU A 1 165 ? -14.258 14.719 21.953 1 89.94 165 GLU A CA 1
ATOM 1228 C C . GLU A 1 165 ? -13.695 13.953 20.75 1 89.94 165 GLU A C 1
ATOM 1230 O O . GLU A 1 165 ? -14.07 12.812 20.5 1 89.94 165 GLU A O 1
ATOM 1235 N N . ASP A 1 166 ? -12.938 14.625 20.031 1 89.44 166 ASP A N 1
ATOM 1236 C CA . ASP A 1 166 ? -12.352 14.023 18.828 1 89.44 166 ASP A CA 1
ATOM 1237 C C . ASP A 1 166 ? -11 14.641 18.5 1 89.44 166 ASP A C 1
ATOM 1239 O O . ASP A 1 166 ? -10.539 15.555 19.203 1 89.44 166 ASP A O 1
ATOM 1243 N N . CYS A 1 167 ? -10.328 14.102 17.625 1 90.62 167 CYS A N 1
ATOM 1244 C CA . CYS A 1 167 ? -9.008 14.586 17.25 1 90.62 167 CYS A CA 1
ATOM 1245 C C . CYS A 1 167 ? -9.078 16.016 16.719 1 90.62 167 CYS A C 1
ATOM 1247 O O . CYS A 1 167 ? -8.133 16.781 16.875 1 90.62 167 CYS A O 1
ATOM 1249 N N . ALA A 1 168 ? -10.172 16.391 16.141 1 95.81 168 ALA A N 1
ATOM 1250 C CA . ALA A 1 168 ? -10.344 17.766 15.695 1 95.81 168 ALA A CA 1
ATOM 1251 C C . ALA A 1 168 ? -10.172 18.734 16.859 1 95.81 168 ALA A C 1
ATOM 1253 O O . ALA A 1 168 ? -9.562 19.797 16.703 1 95.81 168 ALA A O 1
ATOM 1254 N N . GLY A 1 169 ? -10.789 18.344 17.891 1 96.81 169 GLY A N 1
ATOM 1255 C CA . GLY A 1 169 ? -10.625 19.172 19.078 1 96.81 169 GLY A CA 1
ATOM 1256 C C . GLY A 1 169 ? -9.18 19.344 19.484 1 96.81 169 GLY A C 1
ATOM 1257 O O . GLY A 1 169 ? -8.758 20.453 19.812 1 96.81 169 GLY A O 1
ATOM 1258 N N . LEU A 1 170 ? -8.453 18.312 19.5 1 95.38 170 LEU A N 1
ATOM 1259 C CA . LEU A 1 170 ? -7.043 18.391 19.844 1 95.38 170 LEU A CA 1
ATOM 1260 C C . LEU A 1 170 ? -6.273 19.203 18.812 1 95.38 170 LEU A C 1
ATOM 1262 O O . LEU A 1 170 ? -5.402 20 19.156 1 95.38 170 LEU A O 1
ATOM 1266 N N . THR A 1 171 ? -6.598 19.016 17.562 1 97.19 171 THR A N 1
ATOM 1267 C CA . THR A 1 171 ? -5.969 19.797 16.5 1 97.19 171 THR A CA 1
ATOM 1268 C C . THR A 1 171 ? -6.184 21.297 16.719 1 97.19 171 THR A C 1
ATOM 1270 O O . THR A 1 171 ? -5.238 22.078 16.641 1 97.19 171 THR A O 1
ATOM 1273 N N . ARG A 1 172 ? -7.367 21.656 17.078 1 97.62 172 ARG A N 1
ATOM 1274 C CA . ARG A 1 172 ? -7.688 23.047 17.344 1 97.62 172 ARG A CA 1
ATOM 1275 C C . ARG A 1 172 ? -6.84 23.609 18.484 1 97.62 172 ARG A C 1
ATOM 1277 O O . ARG A 1 172 ? -6.305 24.719 18.391 1 97.62 172 ARG A O 1
ATOM 1284 N N . ASP A 1 173 ? -6.742 22.828 19.438 1 97.81 173 ASP A N 1
ATOM 1285 C CA . ASP A 1 173 ? -5.988 23.281 20.609 1 97.81 173 ASP A CA 1
ATOM 1286 C C . ASP A 1 173 ? -4.504 23.422 20.281 1 97.81 173 ASP A C 1
ATOM 1288 O O . ASP A 1 173 ? -3.844 24.344 20.766 1 97.81 173 ASP A O 1
ATOM 1292 N N . ILE A 1 174 ? -4 22.547 19.562 1 96.94 174 ILE A N 1
ATOM 1293 C CA . ILE A 1 174 ? -2.59 22.594 19.188 1 96.94 174 ILE A CA 1
ATOM 1294 C C . ILE A 1 174 ? -2.332 23.812 18.297 1 96.94 174 ILE A C 1
ATOM 1296 O O . ILE A 1 174 ? -1.383 24.562 18.531 1 96.94 174 ILE A O 1
ATOM 1300 N N . VAL A 1 175 ? -3.191 24.047 17.344 1 96.88 175 VAL A N 1
ATOM 1301 C CA . VAL A 1 175 ? -3.057 25.156 16.422 1 96.88 175 VAL A CA 1
ATOM 1302 C C . VAL A 1 175 ? -3.156 26.484 17.188 1 96.88 175 VAL A C 1
ATOM 1304 O O . VAL A 1 175 ? -2.449 27.438 16.875 1 96.88 175 VAL A O 1
ATOM 1307 N N . ALA A 1 176 ? -3.963 26.469 18.219 1 96.12 176 ALA A N 1
ATOM 1308 C CA . ALA A 1 176 ? -4.16 27.656 19.031 1 96.12 176 ALA A CA 1
ATOM 1309 C C . ALA A 1 176 ? -2.994 27.859 20 1 96.12 176 ALA A C 1
ATOM 1311 O O . ALA A 1 176 ? -2.943 28.859 20.719 1 96.12 176 ALA A O 1
ATOM 1312 N N . GLY A 1 177 ? -2.127 26.906 20.062 1 95.62 177 GLY A N 1
ATOM 1313 C CA . GLY A 1 177 ? -0.956 27.016 20.922 1 95.62 177 GLY A CA 1
ATOM 1314 C C . GLY A 1 177 ? -1.235 26.641 22.359 1 95.62 177 GLY A C 1
ATOM 1315 O O . GLY A 1 177 ? -0.423 26.922 23.25 1 95.62 177 GLY A O 1
ATOM 1316 N N . LYS A 1 178 ? -2.33 26.031 22.578 1 96.62 178 LYS A N 1
ATOM 1317 C CA . LYS A 1 178 ? -2.709 25.672 23.938 1 96.62 178 LYS A CA 1
ATOM 1318 C C . LYS A 1 178 ? -1.96 24.438 24.406 1 96.62 178 LYS A C 1
ATOM 1320 O O . LYS A 1 178 ? -1.684 24.281 25.609 1 96.62 178 LYS A O 1
ATOM 1325 N N . VAL A 1 179 ? -1.741 23.562 23.578 1 96.5 179 VAL A N 1
ATOM 1326 C CA . VAL A 1 179 ? -1.008 22.328 23.859 1 96.5 179 VAL A CA 1
ATOM 1327 C C . VAL A 1 179 ? -0.128 21.969 22.672 1 96.5 179 VAL A C 1
ATOM 1329 O O . VAL A 1 179 ? -0.161 22.641 21.641 1 96.5 179 VAL A O 1
ATOM 1332 N N . THR A 1 180 ? 0.608 20.938 22.922 1 94.12 180 THR A N 1
ATOM 1333 C CA . THR A 1 180 ? 1.431 20.406 21.844 1 94.12 180 THR A CA 1
ATOM 1334 C C . THR A 1 180 ? 0.902 19.047 21.391 1 94.12 180 THR A C 1
ATOM 1336 O O . THR A 1 180 ? 0.035 18.453 22.047 1 94.12 180 THR A O 1
ATOM 1339 N N . PRO A 1 181 ? 1.325 18.547 20.281 1 91.12 181 PRO A N 1
ATOM 1340 C CA . PRO A 1 181 ? 0.875 17.234 19.812 1 91.12 181 PRO A CA 1
ATOM 1341 C C . PRO A 1 181 ? 1.138 16.125 20.844 1 91.12 181 PRO A C 1
ATOM 1343 O O . PRO A 1 181 ? 0.485 15.086 20.812 1 91.12 181 PRO A O 1
ATOM 1346 N N . ALA A 1 182 ? 1.969 16.328 21.734 1 84.25 182 ALA A N 1
ATOM 1347 C CA . ALA A 1 182 ? 2.299 15.367 22.781 1 84.25 182 ALA A CA 1
ATOM 1348 C C . ALA A 1 182 ? 1.111 15.141 23.719 1 84.25 182 ALA A C 1
ATOM 1350 O O . ALA A 1 182 ? 1.095 14.18 24.484 1 84.25 182 ALA A O 1
ATOM 1351 N N . ALA A 1 183 ? 0.18 15.938 23.656 1 89 183 ALA A N 1
ATOM 1352 C CA . ALA A 1 183 ? -1.015 15.812 24.484 1 89 183 ALA A CA 1
ATOM 1353 C C . ALA A 1 183 ? -1.876 14.633 24.031 1 89 183 ALA A C 1
ATOM 1355 O O . ALA A 1 183 ? -2.783 14.219 24.766 1 89 183 ALA A O 1
ATOM 1356 N N . CYS A 1 184 ? -1.724 14.133 22.891 1 84.25 184 CYS A N 1
ATOM 1357 C CA . CYS A 1 184 ? -2.434 12.93 22.469 1 84.25 184 CYS A CA 1
ATOM 1358 C C . CYS A 1 184 ? -2.035 11.734 23.312 1 84.25 184 CYS A C 1
ATOM 1360 O O . CYS A 1 184 ? -0.854 11.391 23.406 1 84.25 184 CYS A O 1
ATOM 1362 N N . GLN A 1 185 ? -3.029 11.055 23.922 1 72.44 185 GLN A N 1
ATOM 1363 C CA . GLN A 1 185 ? -2.76 9.961 24.844 1 72.44 185 GLN A CA 1
ATOM 1364 C C . GLN A 1 185 ? -2.689 8.625 24.125 1 72.44 185 GLN A C 1
ATOM 1366 O O . GLN A 1 185 ? -2.264 7.617 24.703 1 72.44 185 GLN A O 1
ATOM 1371 N N . ALA A 1 186 ? -3.551 8.523 23.188 1 62.16 186 ALA A N 1
ATOM 1372 C CA . ALA A 1 186 ? -3.48 7.289 22.406 1 62.16 186 ALA A CA 1
ATOM 1373 C C . ALA A 1 186 ? -2.041 6.965 22.031 1 62.16 186 ALA A C 1
ATOM 1375 O O . ALA A 1 186 ? -1.709 5.805 21.766 1 62.16 186 ALA A O 1
ATOM 1376 N N . ARG A 1 187 ? -1.555 7.824 22.25 1 54.81 187 ARG A N 1
ATOM 1377 C CA . ARG A 1 187 ? -0.145 7.609 21.938 1 54.81 187 ARG A CA 1
ATOM 1378 C C . ARG A 1 187 ? 0.595 7.008 23.125 1 54.81 187 ARG A C 1
ATOM 1380 O O . ARG A 1 187 ? 1.711 6.508 22.984 1 54.81 187 ARG A O 1
ATOM 1387 N N . LYS A 1 188 ? -0.393 6.688 24.719 1 48.88 188 LYS A N 1
ATOM 1388 C CA . LYS A 1 188 ? 0.261 6.266 25.969 1 48.88 188 LYS A CA 1
ATOM 1389 C C . LYS A 1 188 ? 0.188 4.75 26.141 1 48.88 188 LYS A C 1
ATOM 1391 O O . LYS A 1 188 ? 1.027 4.16 26.812 1 48.88 188 LYS A O 1
ATOM 1396 N N . ALA A 1 189 ? -1.195 3.619 26.219 1 45.72 189 ALA A N 1
ATOM 1397 C CA . ALA A 1 189 ? -1.644 2.295 26.641 1 45.72 189 ALA A CA 1
ATOM 1398 C C . ALA A 1 189 ? -0.488 1.298 26.641 1 45.72 189 ALA A C 1
ATOM 1400 O O . ALA A 1 189 ? 0.583 1.58 26.094 1 45.72 189 ALA A O 1
ATOM 1401 N N . ASP A 1 190 ? -1.402 -0.724 27.375 1 50.19 190 ASP A N 1
ATOM 1402 C CA . ASP A 1 190 ? -1.419 -2.1 27.859 1 50.19 190 ASP A CA 1
ATOM 1403 C C . ASP A 1 190 ? -0.395 -2.957 27.125 1 50.19 190 ASP A C 1
ATOM 1405 O O . ASP A 1 190 ? -0.484 -4.188 27.125 1 50.19 190 ASP A O 1
ATOM 1409 N N . LEU A 1 191 ? 0.099 -3.307 26.703 1 55.25 191 LEU A N 1
ATOM 1410 C CA . LEU A 1 191 ? 1.235 -4.152 26.359 1 55.25 191 LEU A CA 1
ATOM 1411 C C . LEU A 1 191 ? 2.191 -4.289 27.531 1 55.25 191 LEU A C 1
ATOM 1413 O O . LEU A 1 191 ? 2.707 -3.289 28.047 1 55.25 191 LEU A O 1
ATOM 1417 N N . SER A 1 192 ? 1.695 -5.801 28.453 1 60.38 192 SER A N 1
ATOM 1418 C CA . SER A 1 192 ? 2.688 -6.156 29.469 1 60.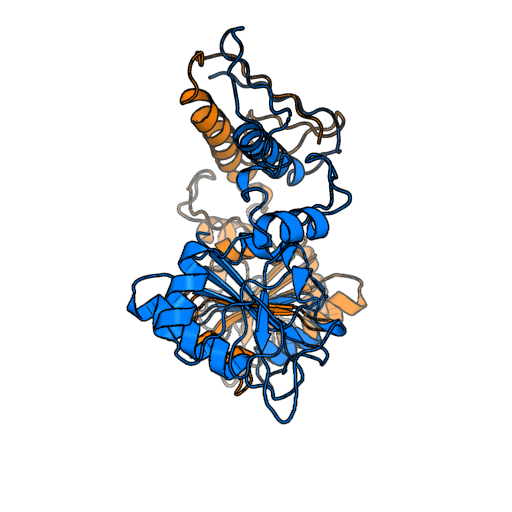38 192 SER A CA 1
ATOM 1419 C C . SER A 1 192 ? 3.738 -7.105 28.906 1 60.38 192 SER A C 1
ATOM 1421 O O . SER A 1 192 ? 3.398 -8.109 28.266 1 60.38 192 SER A O 1
ATOM 1423 N N . VAL A 1 193 ? 4.762 -6.953 29.156 1 59.62 193 VAL A N 1
ATOM 1424 C CA . VAL A 1 193 ? 5.918 -7.773 28.797 1 59.62 193 VAL A CA 1
ATOM 1425 C C . VAL A 1 193 ? 6.711 -8.109 30.062 1 59.62 193 VAL A C 1
ATOM 1427 O O . VAL A 1 193 ? 7.164 -7.207 30.781 1 59.62 193 VAL A O 1
ATOM 1430 N N . LYS A 1 194 ? 6.691 -9.617 30.672 1 63.62 194 LYS A N 1
ATOM 1431 C CA . LYS A 1 194 ? 7.547 -10.141 31.734 1 63.62 194 LYS A CA 1
ATOM 1432 C C . LYS A 1 194 ? 8.711 -10.945 31.156 1 63.62 194 LYS A C 1
ATOM 1434 O O . LYS A 1 194 ? 8.539 -11.688 30.188 1 63.62 194 LYS A O 1
ATOM 1439 N N . VAL A 1 195 ? 9.945 -10.75 31.906 1 58.91 195 VAL A N 1
ATOM 1440 C CA . VAL A 1 195 ? 11.141 -11.562 31.656 1 58.91 195 VAL A CA 1
ATOM 1441 C C . VAL A 1 195 ? 11.586 -12.227 32.969 1 58.91 195 VAL A C 1
ATOM 1443 O O . VAL A 1 195 ? 11.891 -11.547 33.938 1 58.91 195 VAL A O 1
ATOM 1446 N N . ASN A 1 196 ? 11.742 -13.523 33.219 1 61.53 196 ASN A N 1
ATOM 1447 C CA . ASN A 1 196 ? 12.055 -14.266 34.438 1 61.53 196 ASN A CA 1
ATOM 1448 C C . ASN A 1 196 ? 11.148 -13.859 35.594 1 61.53 196 ASN A C 1
ATOM 1450 O O . ASN A 1 196 ? 11.625 -13.641 36.719 1 61.53 196 ASN A O 1
ATOM 1454 N N . GLY A 1 197 ? 10.18 -13.633 35.344 1 58.56 197 GLY A N 1
ATOM 1455 C CA . GLY A 1 197 ? 9.18 -13.352 36.375 1 58.56 197 GLY A CA 1
ATOM 1456 C C . GLY A 1 197 ? 9.141 -11.891 36.781 1 58.56 197 GLY A C 1
ATOM 1457 O O . GLY A 1 197 ? 8.289 -11.484 37.594 1 58.56 197 GLY A O 1
ATOM 1458 N N . GLN A 1 198 ? 10.117 -11.07 36.188 1 60.75 198 GLN A N 1
ATOM 1459 C CA . GLN A 1 198 ? 10.172 -9.664 36.531 1 60.75 198 GLN A CA 1
ATOM 1460 C C . GLN A 1 198 ? 9.523 -8.789 35.469 1 60.75 198 GLN A C 1
ATOM 1462 O O . GLN A 1 198 ? 9.781 -8.961 34.281 1 60.75 198 GLN A O 1
ATOM 1467 N N . GLU A 1 199 ? 8.703 -7.812 35.719 1 52.94 199 GLU A N 1
ATOM 1468 C CA . GLU A 1 199 ? 7.973 -6.918 34.844 1 52.94 199 GLU A CA 1
ATOM 1469 C C . GLU A 1 199 ? 8.906 -5.93 34.125 1 52.94 199 GLU A C 1
ATOM 1471 O O . GLU A 1 199 ? 9.758 -5.312 34.781 1 52.94 199 GLU A O 1
ATOM 1476 N N . LEU A 1 200 ? 8.633 -5.699 32.625 1 53.25 200 LEU A N 1
ATOM 1477 C CA . LEU A 1 200 ? 9.289 -4.695 31.797 1 53.25 200 LEU A CA 1
ATOM 1478 C C . LEU A 1 200 ? 8.406 -3.463 31.641 1 53.25 200 LEU A C 1
ATOM 1480 O O . LEU A 1 200 ? 7.234 -3.578 31.281 1 53.25 200 LEU A O 1
ATOM 1484 N N . GLY A 1 201 ? 8.68 -2.189 31.812 1 49.75 201 GLY A N 1
ATOM 1485 C CA . GLY A 1 201 ? 7.961 -0.938 31.625 1 49.75 201 GLY A CA 1
ATOM 1486 C C . GLY A 1 201 ? 7.992 -0.444 30.188 1 49.75 201 GLY A C 1
ATOM 1487 O O . GLY A 1 201 ? 9.047 -0.445 29.547 1 49.75 201 GLY A O 1
ATOM 1488 N N . LEU A 1 202 ? 6.82 -0.324 29.547 1 51.53 202 LEU A N 1
ATOM 1489 C CA . LEU A 1 202 ? 6.645 0.234 28.203 1 51.53 202 LEU A CA 1
ATOM 1490 C C . LEU A 1 202 ? 5.91 1.57 28.266 1 51.53 202 LEU A C 1
ATOM 1492 O O . LEU A 1 202 ? 4.961 1.727 29.031 1 51.53 202 LEU A O 1
ATOM 1496 N N . ASN A 1 203 ? 6.289 2.631 27.703 1 47.78 203 ASN A N 1
ATOM 1497 C CA . ASN A 1 203 ? 5.414 3.791 27.562 1 47.78 203 ASN A CA 1
ATOM 1498 C C . ASN A 1 203 ? 4.188 3.463 26.719 1 47.78 203 ASN A C 1
ATOM 1500 O O . ASN A 1 203 ? 4.191 2.492 25.953 1 47.78 203 ASN A O 1
ATOM 1504 N N . PRO A 1 204 ? 2.988 4.207 26.719 1 47.59 204 PRO A N 1
ATOM 1505 C CA . PRO A 1 204 ? 1.789 3.781 26 1 47.59 204 PRO A CA 1
ATOM 1506 C C . PRO A 1 204 ? 2.047 3.562 24.5 1 47.59 204 PRO A C 1
ATOM 1508 O O . PRO A 1 204 ? 1.465 2.658 23.891 1 47.59 204 PRO A O 1
ATOM 1511 N N . PHE A 1 205 ? 2.932 4.234 24.016 1 46.44 205 PHE A N 1
ATOM 1512 C CA . PHE A 1 205 ? 3.309 4.09 22.609 1 46.44 205 PHE A CA 1
ATOM 1513 C C . PHE A 1 205 ? 4.09 2.803 22.391 1 46.44 205 PHE A C 1
ATOM 1515 O O . PHE A 1 205 ? 3.748 2.008 21.516 1 46.44 205 PHE A O 1
ATOM 1522 N N . VAL A 1 206 ? 5.188 2.688 23.016 1 47.84 206 VAL A N 1
ATOM 1523 C CA . VAL A 1 206 ? 5.953 1.456 22.875 1 47.84 206 VAL A CA 1
ATOM 1524 C C . VAL A 1 206 ? 5.09 0.257 23.25 1 47.84 206 VAL A C 1
ATOM 1526 O O . VAL A 1 206 ? 5.129 -0.782 22.594 1 47.84 206 VAL A O 1
ATOM 1529 N N . ARG A 1 207 ? 4.375 0.336 24.172 1 54.81 207 ARG A N 1
ATOM 1530 C CA . ARG A 1 207 ? 3.344 -0.616 24.562 1 54.81 207 ARG A CA 1
ATOM 1531 C C . ARG A 1 207 ? 2.355 -0.863 23.438 1 54.81 207 ARG A C 1
ATOM 1533 O O . ARG A 1 207 ? 1.989 -2.008 23.156 1 54.81 207 ARG A O 1
ATOM 1540 N N . ASP A 1 208 ? 1.944 0.158 22.891 1 51.84 208 ASP A N 1
ATOM 1541 C CA . ASP A 1 208 ? 1.032 0.06 21.75 1 51.84 208 ASP A CA 1
ATOM 1542 C C . ASP A 1 208 ? 1.735 -0.528 20.531 1 51.84 208 ASP A C 1
ATOM 1544 O O . ASP A 1 208 ? 1.155 -1.337 19.812 1 51.84 208 ASP A O 1
ATOM 1548 N N . ILE A 1 209 ? 2.994 -0.219 20.359 1 49.06 209 ILE A N 1
ATOM 1549 C CA . ILE A 1 209 ? 3.773 -0.77 19.25 1 49.06 209 ILE A CA 1
ATOM 1550 C C . ILE A 1 209 ? 4.02 -2.258 19.484 1 49.06 209 ILE A C 1
ATOM 1552 O O . ILE A 1 209 ? 3.762 -3.082 18.609 1 49.06 209 ILE A O 1
ATOM 1556 N N . ILE A 1 210 ? 4.543 -2.578 20.609 1 56.44 210 ILE A N 1
ATOM 1557 C CA . ILE A 1 210 ? 4.809 -3.986 20.891 1 56.44 210 ILE A CA 1
ATOM 1558 C C . ILE A 1 210 ? 3.494 -4.758 20.953 1 56.44 210 ILE A C 1
ATOM 1560 O O . ILE A 1 210 ? 3.354 -5.816 20.344 1 56.44 210 ILE A O 1
ATOM 1564 N N . GLY A 1 211 ? 2.648 -4.18 21.641 1 56.22 211 GLY A N 1
ATOM 1565 C CA . GLY A 1 211 ? 1.325 -4.781 21.641 1 56.22 211 GLY A CA 1
ATOM 1566 C C . GLY A 1 211 ? 0.675 -4.82 20.281 1 56.22 211 GLY A C 1
ATOM 1567 O O . GLY A 1 211 ? 0.124 -5.848 19.875 1 56.22 211 GLY A O 1
ATOM 1568 N N . GLY A 1 212 ? 0.75 -3.836 19.656 1 51.06 212 GLY A N 1
ATOM 1569 C CA . GLY A 1 212 ? 0.256 -3.752 18.281 1 51.06 212 GLY A CA 1
ATOM 1570 C C . GLY A 1 212 ? 1.023 -4.633 17.312 1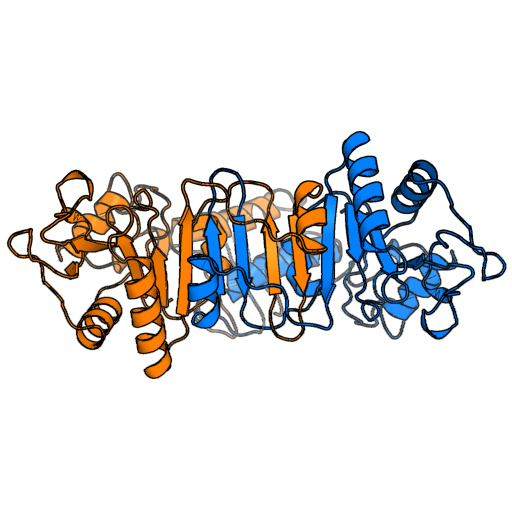 51.06 212 GLY A C 1
ATOM 1571 O O . GLY A 1 212 ? 0.428 -5.277 16.453 1 51.06 212 GLY A O 1
ATOM 1572 N N . SER A 1 213 ? 2.357 -4.605 17.328 1 52.22 213 SER A N 1
ATOM 1573 C CA . SER A 1 213 ? 3.174 -5.469 16.484 1 52.22 213 SER A CA 1
ATOM 1574 C C . SER A 1 213 ? 2.877 -6.941 16.75 1 52.22 213 SER A C 1
ATOM 1576 O O . SER A 1 213 ? 2.717 -7.727 15.812 1 52.22 213 SER A O 1
ATOM 1578 N N . ILE A 1 214 ? 2.686 -7.328 18.125 1 60.47 214 ILE A N 1
ATOM 1579 C CA . ILE A 1 214 ? 2.32 -8.695 18.469 1 60.47 214 ILE A CA 1
ATOM 1580 C C . ILE A 1 214 ? 0.879 -8.969 18.047 1 60.47 214 ILE A C 1
ATOM 1582 O O . ILE A 1 214 ? 0.588 -10.008 17.453 1 60.47 214 ILE A O 1
ATOM 1586 N N . ARG A 1 215 ? 0.041 -8.07 18.297 1 56.53 215 ARG A N 1
ATOM 1587 C CA . ARG A 1 215 ? -1.327 -8.219 17.812 1 56.53 215 ARG A CA 1
ATOM 1588 C C . ARG A 1 215 ? -1.363 -8.297 16.281 1 56.53 215 ARG A C 1
ATOM 1590 O O . ARG A 1 215 ? -2.09 -9.117 15.719 1 56.53 215 ARG A O 1
ATOM 1597 N N . GLY A 1 216 ? -0.66 -7.531 15.734 1 51.16 216 GLY A N 1
ATOM 1598 C CA . GLY A 1 216 ? -0.566 -7.512 14.281 1 51.16 216 GLY A CA 1
ATOM 1599 C C . GLY A 1 216 ? 0.003 -8.797 13.703 1 51.16 216 GLY A C 1
ATOM 1600 O O . GLY A 1 216 ? -0.525 -9.328 12.727 1 51.16 216 GLY A O 1
ATOM 1601 N N . MET A 1 217 ? 1.18 -9.195 14.195 1 56.44 217 MET A N 1
ATOM 1602 C CA . MET A 1 217 ? 1.75 -10.461 13.75 1 56.44 217 MET A CA 1
ATOM 1603 C C . MET A 1 217 ? 0.781 -11.617 13.992 1 56.44 217 MET A C 1
ATOM 1605 O O . MET A 1 217 ? 0.575 -12.453 13.117 1 56.44 217 MET A O 1
ATOM 1609 N N . LEU A 1 218 ? 0.016 -11.516 15.234 1 59.31 218 LEU A N 1
ATOM 1610 C CA . LEU A 1 218 ? -0.883 -12.617 15.57 1 59.31 218 LEU A CA 1
ATOM 1611 C C . LEU A 1 218 ? -2.207 -12.484 14.828 1 59.31 218 LEU A C 1
ATOM 1613 O O . LEU A 1 218 ? -2.842 -13.484 14.492 1 59.31 218 LEU A O 1
ATOM 1617 N N . SER A 1 219 ? -2.652 -11.336 14.602 1 50.41 219 SER A N 1
ATOM 1618 C CA . SER A 1 219 ? -3.936 -11.125 13.945 1 50.41 219 SER A CA 1
ATOM 1619 C C . SER A 1 219 ? -3.914 -11.633 12.508 1 50.41 219 SER A C 1
ATOM 1621 O O . SER A 1 219 ? -4.965 -11.844 11.898 1 50.41 219 SER A O 1
ATOM 1623 N N . GLN A 1 220 ? -2.77 -11.922 11.898 1 45.41 220 GLN A N 1
ATOM 1624 C CA . GLN A 1 220 ? -2.576 -12.398 10.531 1 45.41 220 GLN A CA 1
ATOM 1625 C C . GLN A 1 220 ? -2.578 -13.922 10.477 1 45.41 220 GLN A C 1
ATOM 1627 O O . GLN A 1 220 ? -2.592 -14.508 9.391 1 45.41 220 GLN A O 1
ATOM 1632 N N . LEU A 1 221 ? -2.361 -14.539 11.547 1 49.41 221 LEU A N 1
ATOM 1633 C CA . LEU A 1 221 ? -2.291 -15.992 11.617 1 49.41 221 LEU A CA 1
ATOM 1634 C C . LEU A 1 221 ? -3.688 -16.609 11.602 1 49.41 221 LEU A C 1
ATOM 1636 O O . LEU A 1 221 ? -4.613 -16.062 12.211 1 49.41 221 LEU A O 1
ATOM 1640 N N . LYS A 1 222 ? -3.928 -17.609 10.945 1 46.38 222 LYS A N 1
ATOM 1641 C CA . LYS A 1 222 ? -5.211 -18.312 10.945 1 46.38 222 LYS A CA 1
ATOM 1642 C C . LYS A 1 222 ? -5.555 -18.828 12.336 1 46.38 222 LYS A C 1
ATOM 1644 O O . LYS A 1 222 ? -4.695 -19.375 13.031 1 46.38 222 LYS A O 1
ATOM 1649 N N . GLY A 1 223 ? -6.973 -18.859 12.93 1 45.72 223 GLY A N 1
ATOM 1650 C CA . GLY A 1 223 ? -7.418 -19.203 14.266 1 45.72 223 GLY A CA 1
ATOM 1651 C C . GLY A 1 223 ? -7.285 -18.078 15.258 1 45.72 223 GLY A C 1
ATOM 1652 O O . GLY A 1 223 ? -7.574 -18.25 16.453 1 45.72 223 GLY A O 1
ATOM 1653 N N . TYR A 1 224 ? -6.824 -17.047 14.641 1 47.06 224 TYR A N 1
ATOM 1654 C CA . TYR A 1 224 ? -6.734 -15.906 15.531 1 47.06 224 TYR A CA 1
ATOM 1655 C C . TYR A 1 224 ? -8.109 -15.289 15.766 1 47.06 224 TYR A C 1
ATOM 1657 O O . TYR A 1 224 ? -8.867 -15.07 14.82 1 47.06 224 TYR A O 1
ATOM 1665 N N . ALA A 1 225 ? -8.664 -15.102 17.078 1 51.69 225 ALA A N 1
ATOM 1666 C CA . ALA A 1 225 ? -9.82 -14.336 17.531 1 51.69 225 ALA A CA 1
ATOM 1667 C C . ALA A 1 225 ? -9.414 -13.258 18.531 1 51.69 225 ALA A C 1
ATOM 1669 O O . ALA A 1 225 ? -8.516 -13.477 19.359 1 51.69 225 ALA A O 1
ATOM 1670 N N . PRO A 1 226 ? -9.992 -11.984 18.094 1 50.81 226 PRO A N 1
ATOM 1671 C CA . PRO A 1 226 ? -9.734 -10.953 19.109 1 50.81 226 PRO A CA 1
ATOM 1672 C C . PRO A 1 226 ? -10.008 -11.445 20.531 1 50.81 226 PRO A C 1
ATOM 1674 O O . PRO A 1 226 ? -10.914 -12.25 20.75 1 50.81 226 PRO A O 1
ATOM 1677 N N . GLY A 1 227 ? -9.18 -11.242 21.391 1 59.19 227 GLY A N 1
ATOM 1678 C CA . GLY A 1 227 ? -9.25 -11.633 22.797 1 59.19 227 GLY A CA 1
ATOM 1679 C C . GLY A 1 227 ? -7.926 -11.508 23.516 1 59.19 227 GLY A C 1
ATOM 1680 O O . GLY A 1 227 ? -7.043 -10.758 23.078 1 59.19 227 GLY A O 1
ATOM 1681 N N . THR A 1 228 ? -7.961 -11.977 24.531 1 62.19 228 THR A N 1
ATOM 1682 C CA . THR A 1 228 ? -6.738 -12.055 25.312 1 62.19 228 THR A CA 1
ATOM 1683 C C . THR A 1 228 ? -5.676 -12.875 24.594 1 62.19 228 THR A C 1
ATOM 1685 O O . THR A 1 228 ? -5.938 -14.008 24.172 1 62.19 228 THR A O 1
ATOM 1688 N N . ILE A 1 229 ? -4.559 -12.18 24.359 1 60.72 229 ILE A N 1
ATOM 1689 C CA . ILE A 1 229 ? -3.422 -12.836 23.719 1 60.72 229 ILE A CA 1
ATOM 1690 C C . ILE A 1 229 ? -2.359 -13.148 24.781 1 60.72 229 ILE A C 1
ATOM 1692 O O . ILE A 1 229 ? -1.955 -12.273 25.547 1 60.72 229 ILE A O 1
ATOM 1696 N N . ASP A 1 230 ? -2.012 -14.367 24.891 1 66.62 230 ASP A N 1
ATOM 1697 C CA . ASP A 1 230 ? -0.92 -14.852 25.734 1 66.62 230 ASP A CA 1
ATOM 1698 C C . ASP A 1 230 ? 0.207 -15.438 24.891 1 66.62 230 ASP A C 1
ATOM 1700 O O . ASP A 1 230 ? -0.008 -16.375 24.125 1 66.62 230 ASP A O 1
ATOM 1704 N N . ILE A 1 231 ? 1.248 -14.742 24.953 1 60.91 231 ILE A N 1
ATOM 1705 C CA . ILE A 1 231 ? 2.436 -15.219 24.25 1 60.91 231 ILE A CA 1
ATOM 1706 C C . ILE A 1 231 ? 3.475 -15.695 25.266 1 60.91 231 ILE A C 1
ATOM 1708 O O . ILE A 1 231 ? 3.836 -14.953 26.188 1 60.91 231 ILE A O 1
ATOM 1712 N N . THR A 1 232 ? 3.709 -17.016 25.344 1 64.12 232 THR A N 1
ATOM 1713 C CA . THR A 1 232 ? 4.801 -17.562 26.125 1 64.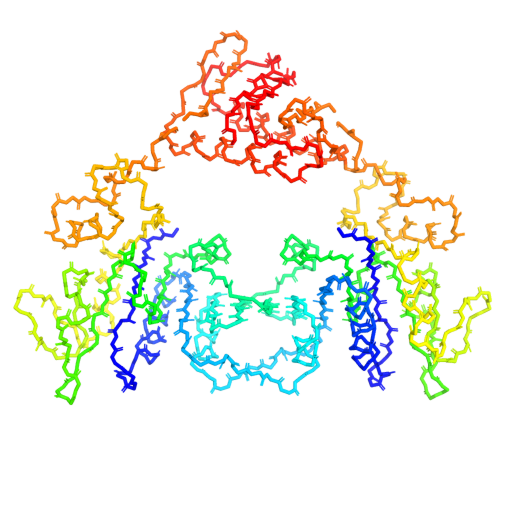12 232 THR A CA 1
ATOM 1714 C C . THR A 1 232 ? 5.93 -18.047 25.219 1 64.12 232 THR A C 1
ATOM 1716 O O . THR A 1 232 ? 5.688 -18.75 24.25 1 64.12 232 THR A O 1
ATOM 1719 N N . MET A 1 233 ? 6.969 -17.484 25.516 1 62.56 233 MET A N 1
ATOM 1720 C CA . MET A 1 233 ? 8.117 -17.953 24.734 1 62.56 233 MET A CA 1
ATOM 1721 C C . MET A 1 233 ? 9.344 -18.141 25.625 1 62.56 233 MET A C 1
ATOM 1723 O O . MET A 1 233 ? 9.445 -17.516 26.688 1 62.56 233 MET A O 1
ATOM 1727 N N . GLU A 1 234 ? 10.25 -19.219 25.438 1 53.81 234 GLU A N 1
ATOM 1728 C CA . GLU A 1 234 ? 11.57 -19.391 26.031 1 53.81 234 GLU A CA 1
ATOM 1729 C C . GLU A 1 234 ? 12.633 -18.625 25.234 1 53.81 234 GLU A C 1
ATOM 1731 O O . GLU A 1 234 ? 12.648 -18.656 24.016 1 53.81 234 GLU A O 1
ATOM 1736 N N . ALA A 1 235 ? 13.141 -17.734 26.078 1 50.88 235 ALA A N 1
ATOM 1737 C CA . ALA A 1 235 ? 14.312 -17.062 25.531 1 50.88 235 ALA A CA 1
ATOM 1738 C C . ALA A 1 235 ? 15.602 -17.75 25.969 1 50.88 235 ALA A C 1
ATOM 1740 O O . ALA A 1 235 ? 15.656 -18.359 27.031 1 50.88 235 ALA A O 1
ATOM 1741 N N . MET B 1 1 ? -5.152 -16.281 0.333 1 62.94 1 MET B N 1
ATOM 1742 C CA . MET B 1 1 ? -4.938 -16.438 -1.103 1 62.94 1 MET B CA 1
ATOM 1743 C C . MET B 1 1 ? -5.004 -17.906 -1.499 1 62.94 1 MET B C 1
ATOM 1745 O O . MET B 1 1 ? -4.254 -18.734 -0.97 1 62.94 1 MET B O 1
ATOM 1749 N N . GLN B 1 2 ? -5.98 -18.25 -2.328 1 70.44 2 GLN B N 1
ATOM 1750 C CA . GLN B 1 2 ? -6.293 -19.625 -2.709 1 70.44 2 GLN B CA 1
ATOM 1751 C C . GLN B 1 2 ? -5.418 -20.094 -3.873 1 70.44 2 GLN B C 1
ATOM 1753 O O . GLN B 1 2 ? -4.941 -21.234 -3.885 1 70.44 2 GLN B O 1
ATOM 1758 N N . ALA B 1 3 ? -5.168 -19.188 -4.703 1 92.44 3 ALA B N 1
ATOM 1759 C CA . ALA B 1 3 ? -4.406 -19.578 -5.887 1 92.44 3 ALA B CA 1
ATOM 1760 C C . ALA B 1 3 ? -3.637 -18.391 -6.453 1 92.44 3 ALA B C 1
ATOM 1762 O O . ALA B 1 3 ? -4.055 -17.234 -6.297 1 92.44 3 ALA B O 1
ATOM 1763 N N . ALA B 1 4 ? -2.527 -18.688 -7.047 1 95.62 4 ALA B N 1
ATOM 1764 C CA . ALA B 1 4 ? -1.724 -17.672 -7.723 1 95.62 4 ALA B CA 1
ATOM 1765 C C . ALA B 1 4 ? -1.001 -18.266 -8.93 1 95.62 4 ALA B C 1
ATOM 1767 O O . ALA B 1 4 ? -0.598 -19.422 -8.914 1 95.62 4 ALA B O 1
ATOM 1768 N N . VAL B 1 5 ? -0.882 -17.438 -9.953 1 97.81 5 VAL B N 1
ATOM 1769 C CA . VAL B 1 5 ? -0.18 -17.906 -11.141 1 97.81 5 VAL B CA 1
ATOM 1770 C C . VAL B 1 5 ? 0.372 -16.703 -11.914 1 97.81 5 VAL B C 1
ATOM 1772 O O . VAL B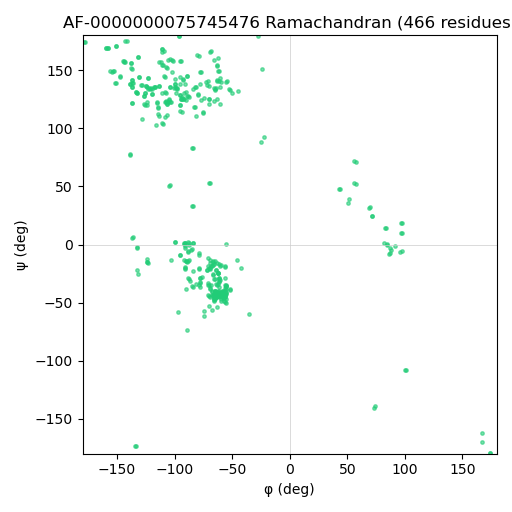 1 5 ? -0.222 -15.625 -11.906 1 97.81 5 VAL B O 1
ATOM 1775 N N . ALA B 1 6 ? 1.454 -16.922 -12.555 1 97.5 6 ALA B N 1
ATOM 1776 C CA . ALA B 1 6 ? 2.014 -15.93 -13.469 1 97.5 6 ALA B CA 1
ATOM 1777 C C . ALA B 1 6 ? 1.656 -16.266 -14.914 1 97.5 6 ALA B C 1
ATOM 1779 O O . ALA B 1 6 ? 1.667 -17.438 -15.312 1 97.5 6 ALA B O 1
ATOM 1780 N N . LEU B 1 7 ? 1.256 -15.25 -15.641 1 97.06 7 LEU B N 1
ATOM 1781 C CA . LEU B 1 7 ? 1.091 -15.375 -17.094 1 97.06 7 LEU B CA 1
ATOM 1782 C C . LEU B 1 7 ? 2.342 -14.906 -17.812 1 97.06 7 LEU B C 1
ATOM 1784 O O . LEU B 1 7 ? 2.68 -13.719 -17.781 1 97.06 7 LEU B O 1
ATOM 1788 N N . VAL B 1 8 ? 2.979 -15.836 -18.469 1 95.56 8 VAL B N 1
ATOM 1789 C CA . VAL B 1 8 ? 4.285 -15.539 -19.047 1 95.56 8 VAL B CA 1
ATOM 1790 C C . VAL B 1 8 ? 4.254 -15.805 -20.547 1 95.56 8 VAL B C 1
ATOM 1792 O O . VAL B 1 8 ? 3.738 -16.828 -21 1 95.56 8 VAL B O 1
ATOM 1795 N N . GLY B 1 9 ? 4.746 -14.945 -21.25 1 92.94 9 GLY B N 1
ATOM 1796 C CA . GLY B 1 9 ? 4.82 -14.984 -22.688 1 92.94 9 GLY B CA 1
ATOM 1797 C C . GLY B 1 9 ? 5.531 -13.781 -23.297 1 92.94 9 GLY B C 1
ATOM 1798 O O . GLY B 1 9 ? 5.949 -12.883 -22.562 1 92.94 9 GLY B O 1
ATOM 1799 N N . TYR B 1 10 ? 5.723 -13.82 -24.578 1 89.81 10 TYR B N 1
ATOM 1800 C CA . TYR B 1 10 ? 6.434 -12.727 -25.234 1 89.81 10 TYR B CA 1
ATOM 1801 C C . TYR B 1 10 ? 5.512 -11.539 -25.469 1 89.81 10 TYR B C 1
ATOM 1803 O O . TYR B 1 10 ? 4.297 -11.641 -25.281 1 89.81 10 TYR B O 1
ATOM 1811 N N . LYS B 1 11 ? 6.137 -10.336 -25.75 1 84 11 LYS B N 1
ATOM 1812 C CA . LYS B 1 11 ? 5.387 -9.102 -25.938 1 84 11 LYS B CA 1
ATOM 1813 C C . LYS B 1 11 ? 4.293 -9.281 -26.984 1 84 11 LYS B C 1
ATOM 1815 O O . LYS B 1 11 ? 4.52 -9.883 -28.031 1 84 11 LYS B O 1
ATOM 1820 N N . LYS B 1 12 ? 3.035 -8.82 -26.719 1 83.69 12 LYS B N 1
ATOM 1821 C CA . LYS B 1 12 ? 1.873 -8.844 -27.609 1 83.69 12 LYS B CA 1
ATOM 1822 C C . LYS B 1 12 ? 1.341 -10.258 -27.781 1 83.69 12 LYS B C 1
ATOM 1824 O O . LYS B 1 12 ? 0.798 -10.594 -28.844 1 83.69 12 LYS B O 1
ATOM 1829 N N . SER B 1 13 ? 1.611 -11.094 -26.812 1 87.06 13 SER B N 1
ATOM 1830 C CA . SER B 1 13 ? 1.133 -12.469 -26.875 1 87.06 13 SER B CA 1
ATOM 1831 C C . SER B 1 13 ? -0.286 -12.586 -26.328 1 87.06 13 SER B C 1
ATOM 1833 O O . SER B 1 13 ? -0.876 -13.672 -26.359 1 87.06 13 SER B O 1
ATOM 1835 N N . GLY B 1 14 ? -0.808 -11.523 -25.828 1 90.19 14 GLY B N 1
ATOM 1836 C CA . GLY B 1 14 ? -2.176 -11.539 -25.344 1 90.19 14 GLY B CA 1
ATOM 1837 C C . GLY B 1 14 ? -2.262 -11.75 -23.844 1 90.19 14 GLY B C 1
ATOM 1838 O O . GLY B 1 14 ? -3.307 -12.148 -23.312 1 90.19 14 GLY B O 1
ATOM 1839 N N . LYS B 1 15 ? -1.213 -11.539 -23.078 1 92.88 15 LYS B N 1
ATOM 1840 C CA . LYS B 1 15 ? -1.162 -11.742 -21.641 1 92.88 15 LYS B CA 1
ATOM 1841 C C . LYS B 1 15 ? -2.238 -10.922 -20.922 1 92.88 15 LYS B C 1
ATOM 1843 O O . LYS B 1 15 ? -3.004 -11.453 -20.125 1 92.88 15 LYS B O 1
ATOM 1848 N N . THR B 1 16 ? -2.275 -9.68 -21.297 1 92.19 16 THR B N 1
ATOM 1849 C CA . THR B 1 16 ? -3.23 -8.797 -20.641 1 92.19 16 THR B CA 1
ATOM 1850 C C . THR B 1 16 ? -4.66 -9.242 -20.922 1 92.19 16 THR B C 1
ATOM 1852 O O . THR B 1 16 ? -5.488 -9.312 -20 1 92.19 16 THR B O 1
ATOM 1855 N N . SER B 1 17 ? -4.906 -9.547 -22.172 1 94.19 17 SER B N 1
ATOM 1856 C CA . SER B 1 17 ? -6.238 -10.008 -22.547 1 94.19 17 SER B CA 1
ATOM 1857 C C . SER B 1 17 ? -6.625 -11.258 -21.766 1 94.19 17 SER B C 1
ATOM 1859 O O . SER B 1 17 ? -7.75 -11.367 -21.266 1 94.19 17 SER B O 1
ATOM 1861 N N . LEU B 1 18 ? -5.727 -12.141 -21.688 1 96.62 18 LEU B N 1
ATOM 1862 C CA . LEU B 1 18 ? -6 -13.375 -20.953 1 96.62 18 LEU B CA 1
ATOM 1863 C C . LEU B 1 18 ? -6.191 -13.086 -19.469 1 96.62 18 LEU B C 1
ATOM 1865 O O . LEU B 1 18 ? -7.082 -13.656 -18.828 1 96.62 18 LEU B O 1
ATOM 1869 N N . ALA B 1 19 ? -5.359 -12.266 -18.906 1 97.12 19 ALA B N 1
ATOM 1870 C CA . ALA B 1 19 ? -5.484 -11.898 -17.5 1 97.12 19 ALA B CA 1
ATOM 1871 C C . ALA B 1 19 ? -6.859 -11.312 -17.203 1 97.12 19 ALA B C 1
ATOM 1873 O O . ALA B 1 19 ? -7.496 -11.672 -16.203 1 97.12 19 ALA B O 1
ATOM 1874 N N . VAL B 1 20 ? -7.297 -10.461 -18.078 1 96.81 20 VAL B N 1
ATOM 1875 C CA . VAL B 1 20 ? -8.594 -9.812 -17.906 1 96.81 20 VAL B CA 1
ATOM 1876 C C . VAL B 1 20 ? -9.703 -10.859 -18 1 96.81 20 VAL B C 1
ATOM 1878 O O . VAL B 1 20 ? -10.625 -10.875 -17.188 1 96.81 20 VAL B O 1
ATOM 1881 N N . ALA B 1 21 ? -9.578 -11.688 -18.984 1 97.62 21 ALA B N 1
ATOM 1882 C CA . ALA B 1 21 ? -10.586 -12.727 -19.172 1 97.62 21 ALA B CA 1
ATOM 1883 C C . ALA B 1 21 ? -10.648 -13.656 -17.969 1 97.62 21 ALA B C 1
ATOM 1885 O O . ALA B 1 21 ? -11.734 -14.008 -17.5 1 97.62 21 ALA B O 1
ATOM 1886 N N . LEU B 1 22 ? -9.531 -14.039 -17.484 1 98.31 22 LEU B N 1
ATOM 1887 C CA . LEU B 1 22 ? -9.469 -14.898 -16.312 1 98.31 22 LEU B CA 1
ATOM 1888 C C . LEU B 1 22 ? -10.047 -14.203 -15.086 1 98.31 22 LEU B C 1
ATOM 1890 O O . LEU B 1 22 ? -10.797 -14.805 -14.312 1 98.31 22 LEU B O 1
ATOM 1894 N N . ALA B 1 23 ? -9.68 -12.969 -14.898 1 97.94 23 ALA B N 1
ATOM 1895 C CA . ALA B 1 23 ? -10.195 -12.203 -13.766 1 97.94 23 ALA B CA 1
ATOM 1896 C C . ALA B 1 23 ? -11.719 -12.164 -13.781 1 97.94 23 ALA B C 1
ATOM 1898 O O . ALA B 1 23 ? -12.359 -12.398 -12.758 1 97.94 23 ALA B O 1
ATOM 1899 N N . ARG B 1 24 ? -12.273 -11.914 -14.938 1 97.62 24 ARG B N 1
ATOM 1900 C CA . ARG B 1 24 ? -13.727 -11.883 -15.07 1 97.62 24 ARG B CA 1
ATOM 1901 C C . ARG B 1 24 ? -14.336 -13.234 -14.734 1 97.62 24 ARG B C 1
ATOM 1903 O O . ARG B 1 24 ? -15.375 -13.305 -14.07 1 97.62 24 ARG B O 1
ATOM 1910 N N . GLU B 1 25 ? -13.688 -14.195 -15.266 1 98.12 25 GLU B N 1
ATOM 1911 C CA . GLU B 1 25 ? -14.164 -15.555 -14.992 1 98.12 25 GLU B CA 1
ATOM 1912 C C . GLU B 1 25 ? -14.148 -15.852 -13.492 1 98.12 25 GLU B C 1
ATOM 1914 O O . GLU B 1 25 ? -15.125 -16.375 -12.953 1 98.12 25 GLU B O 1
ATOM 1919 N N . PHE B 1 26 ? -13.086 -15.57 -12.805 1 97.81 26 PHE B N 1
ATOM 1920 C CA . PHE B 1 26 ? -12.977 -15.797 -11.367 1 97.81 26 PHE B CA 1
ATOM 1921 C C . PHE B 1 26 ? -14.039 -14.992 -10.617 1 97.81 26 PHE B C 1
ATOM 1923 O O . PHE B 1 26 ? -14.672 -15.508 -9.688 1 97.81 26 PHE B O 1
ATOM 1930 N N . GLN B 1 27 ? -14.219 -13.75 -11.023 1 96.38 27 GLN B N 1
ATOM 1931 C CA . GLN B 1 27 ? -15.234 -12.914 -10.391 1 96.38 27 GLN B CA 1
ATOM 1932 C C . GLN B 1 27 ? -16.625 -13.5 -10.562 1 96.38 27 GLN B C 1
ATOM 1934 O O . GLN B 1 27 ? -17.438 -13.5 -9.633 1 96.38 27 GLN B O 1
ATOM 1939 N N . SER B 1 28 ? -16.859 -13.977 -11.75 1 96.88 28 SER B N 1
ATOM 1940 C CA . SER B 1 28 ? -18.172 -14.57 -12.016 1 96.88 28 SER B CA 1
ATOM 1941 C C . SER B 1 28 ? -18.422 -15.789 -11.133 1 96.88 28 SER B C 1
ATOM 1943 O O . SER B 1 28 ? -19.562 -16.156 -10.875 1 96.88 28 SER B O 1
ATOM 1945 N N . ARG B 1 29 ? -17.391 -16.359 -10.719 1 96.81 29 ARG B N 1
ATOM 1946 C CA . ARG B 1 29 ? -17.484 -17.516 -9.844 1 96.81 29 ARG B CA 1
ATOM 1947 C C . ARG B 1 29 ? -17.484 -17.109 -8.383 1 96.81 29 ARG B C 1
ATOM 1949 O O . ARG B 1 29 ? -17.5 -17.953 -7.488 1 96.81 29 ARG B O 1
ATOM 1956 N N . GLY B 1 30 ? -17.375 -15.836 -8.117 1 95.31 30 GLY B N 1
ATOM 1957 C CA . GLY B 1 30 ? -17.516 -15.312 -6.77 1 95.31 30 GLY B CA 1
ATOM 1958 C C . GLY B 1 30 ? -16.188 -15.109 -6.07 1 95.31 30 GLY B C 1
ATOM 1959 O O . GLY B 1 30 ? -16.141 -14.898 -4.855 1 95.31 30 GLY B O 1
ATOM 1960 N N . PHE B 1 31 ? -15.094 -15.219 -6.758 1 95.06 31 PHE B N 1
ATOM 1961 C CA . PHE B 1 31 ? -13.773 -15.039 -6.156 1 95.06 31 PHE B CA 1
ATOM 1962 C C . PHE B 1 31 ? -13.305 -13.602 -6.293 1 95.06 31 PHE B C 1
ATOM 1964 O O . PHE B 1 31 ? -13.531 -12.961 -7.324 1 95.06 31 PHE B O 1
ATOM 1971 N N . SER B 1 32 ? -12.641 -13.055 -5.277 1 92.88 32 SER B N 1
ATOM 1972 C CA . SER B 1 32 ? -11.898 -11.805 -5.422 1 92.88 32 SER B CA 1
ATOM 1973 C C . SER B 1 32 ? -10.578 -12.023 -6.141 1 92.88 32 SER B C 1
ATOM 1975 O O . SER B 1 32 ? -9.977 -13.094 -6.043 1 92.88 32 SER B O 1
ATOM 1977 N N . VAL B 1 33 ? -10.156 -10.961 -6.895 1 97.12 33 VAL B N 1
ATOM 1978 C CA . VAL B 1 33 ? -8.984 -11.156 -7.738 1 97.12 33 VAL B CA 1
ATOM 1979 C C . VAL B 1 33 ? -8.016 -9.984 -7.555 1 97.12 33 VAL B C 1
ATOM 1981 O O . VAL B 1 33 ? -8.43 -8.82 -7.578 1 97.12 33 VAL B O 1
ATOM 1984 N N . ALA B 1 34 ? -6.789 -10.281 -7.316 1 93.75 34 ALA B N 1
ATOM 1985 C CA . ALA B 1 34 ? -5.688 -9.328 -7.375 1 93.75 34 ALA B CA 1
ATOM 1986 C C . ALA B 1 34 ? -4.816 -9.57 -8.609 1 93.75 34 ALA B C 1
ATOM 1988 O O . ALA B 1 34 ? -4.73 -10.695 -9.102 1 93.75 34 ALA B O 1
ATOM 1989 N N . ALA B 1 35 ? -4.199 -8.516 -9.062 1 97.25 35 ALA B N 1
ATOM 1990 C CA . ALA B 1 35 ? -3.297 -8.656 -10.203 1 97.25 35 ALA B CA 1
ATOM 1991 C C . ALA B 1 35 ? -2.025 -7.84 -10 1 97.25 35 ALA B C 1
ATOM 1993 O O . ALA B 1 35 ? -2.025 -6.852 -9.266 1 97.25 35 ALA B O 1
ATOM 1994 N N . ALA B 1 36 ? -1.008 -8.281 -10.586 1 95.38 36 ALA B N 1
ATOM 1995 C CA . ALA B 1 36 ? 0.256 -7.547 -10.633 1 95.38 36 ALA B CA 1
ATOM 1996 C C . ALA B 1 36 ? 0.871 -7.605 -12.023 1 95.38 36 ALA B C 1
ATOM 1998 O O . ALA B 1 36 ? 0.803 -8.641 -12.695 1 95.38 36 ALA B O 1
ATOM 1999 N N . LYS B 1 37 ? 1.391 -6.539 -12.438 1 94.5 37 LYS B N 1
ATOM 2000 C CA . LYS B 1 37 ? 2.061 -6.484 -13.734 1 94.5 37 LYS B CA 1
ATOM 2001 C C . LYS B 1 37 ? 3.477 -5.934 -13.594 1 94.5 37 LYS B C 1
ATOM 2003 O O . LYS B 1 37 ? 3.676 -4.848 -13.047 1 94.5 37 LYS B O 1
ATOM 2008 N N . CYS B 1 38 ? 4.41 -6.66 -14.125 1 92.5 38 CYS B N 1
ATOM 2009 C CA . CYS B 1 38 ? 5.777 -6.164 -14.234 1 92.5 38 CYS B CA 1
ATOM 2010 C C . CYS B 1 38 ? 6.031 -5.547 -15.602 1 92.5 38 CYS B C 1
ATOM 2012 O O . CYS B 1 38 ? 5.859 -6.211 -16.625 1 92.5 38 CYS B O 1
ATOM 2014 N N . ALA B 1 39 ? 6.371 -4.285 -15.578 1 88.38 39 ALA B N 1
ATOM 2015 C CA . ALA B 1 39 ? 6.652 -3.58 -16.828 1 88.38 39 ALA B CA 1
ATOM 2016 C C . ALA B 1 39 ? 8.141 -3.285 -16.969 1 88.38 39 ALA B C 1
ATOM 2018 O O . ALA B 1 39 ? 8.82 -3.02 -15.977 1 88.38 39 ALA B O 1
ATOM 2019 N N . HIS B 1 40 ? 8.586 -3.371 -18.203 1 86.12 40 HIS B N 1
ATOM 2020 C CA . HIS B 1 40 ? 9.977 -3.025 -18.484 1 86.12 40 HIS B CA 1
ATOM 2021 C C . HIS B 1 40 ? 10.117 -1.541 -18.797 1 86.12 40 HIS B C 1
ATOM 2023 O O . HIS B 1 40 ? 11.227 -1.008 -18.812 1 86.12 40 HIS B O 1
ATOM 2029 N N . THR B 1 41 ? 9.031 -0.927 -19.062 1 82.31 41 THR B N 1
ATOM 2030 C CA . THR B 1 41 ? 9 0.509 -19.312 1 82.31 41 THR B CA 1
ATOM 2031 C C . THR B 1 41 ? 8.281 1.243 -18.188 1 82.31 41 THR B C 1
ATOM 2033 O O . THR B 1 41 ? 7.516 0.637 -17.438 1 82.31 41 THR B O 1
ATOM 2036 N N . PRO B 1 42 ? 8.625 2.494 -18.109 1 78.38 42 PRO B N 1
ATOM 2037 C CA . PRO B 1 42 ? 7.961 3.254 -17.062 1 78.38 42 PRO B CA 1
ATOM 2038 C C . PRO B 1 42 ? 6.438 3.182 -17.156 1 78.38 42 PRO B C 1
ATOM 2040 O O . PRO B 1 42 ? 5.883 3.127 -18.25 1 78.38 42 PRO B O 1
ATOM 2043 N N . LEU B 1 43 ? 5.863 3.078 -16 1 80.06 43 LEU B N 1
ATOM 2044 C CA . LEU B 1 43 ? 4.406 3.07 -15.953 1 80.06 43 LEU B CA 1
ATOM 2045 C C . LEU B 1 43 ? 3.836 4.391 -16.453 1 80.06 43 LEU B C 1
ATOM 2047 O O . LEU B 1 43 ? 4.477 5.438 -16.328 1 80.06 43 LEU B O 1
ATOM 2051 N N . ASP B 1 44 ? 2.652 4.363 -16.938 1 70.38 44 ASP B N 1
ATOM 2052 C CA . ASP B 1 44 ? 2.045 5.562 -17.5 1 70.38 44 ASP B CA 1
ATOM 2053 C C . ASP B 1 44 ? 1.71 6.574 -16.406 1 70.38 44 ASP B C 1
ATOM 2055 O O . ASP B 1 44 ? 1.162 6.211 -15.367 1 70.38 44 ASP B O 1
ATOM 2059 N N . LYS B 1 45 ? 2.301 7.766 -16.734 1 65 45 LYS B N 1
ATOM 2060 C CA . LYS B 1 45 ? 1.968 8.859 -15.828 1 65 45 LYS B CA 1
ATOM 2061 C C . LYS B 1 45 ? 0.782 9.664 -16.344 1 65 45 LYS B C 1
ATOM 2063 O O . LYS B 1 45 ? 0.639 9.859 -17.562 1 65 45 LYS B O 1
ATOM 2068 N N . THR B 1 46 ? -0.179 9.797 -15.555 1 64.12 46 THR B N 1
ATOM 2069 C CA . THR B 1 46 ? -1.302 10.625 -15.992 1 64.12 46 THR B CA 1
ATOM 2070 C C . THR B 1 46 ? -0.998 12.102 -15.773 1 64.12 46 THR B C 1
ATOM 2072 O O . THR B 1 46 ? -0.206 12.461 -14.898 1 64.12 46 THR B O 1
ATOM 2075 N N . GLN B 1 47 ? -1.288 12.977 -16.75 1 65 47 GLN B N 1
ATOM 2076 C CA . GLN B 1 47 ? -1.205 14.422 -16.594 1 65 47 GLN B CA 1
ATOM 2077 C C . GLN B 1 47 ? -2.297 14.93 -15.656 1 65 47 GLN B C 1
ATOM 2079 O O . GLN B 1 47 ? -3.172 15.695 -16.078 1 65 47 GLN B O 1
ATOM 2084 N N . THR B 1 48 ? -2.371 14.383 -14.555 1 77.38 48 THR B N 1
ATOM 2085 C CA . THR B 1 48 ? -3.346 14.742 -13.531 1 77.38 48 THR B CA 1
ATOM 2086 C C . THR B 1 48 ? -2.66 15.406 -12.344 1 77.38 48 THR B C 1
ATOM 2088 O O . THR B 1 48 ? -1.432 15.523 -12.312 1 77.38 48 THR B O 1
ATOM 2091 N N . ASP B 1 49 ? -3.418 16 -11.453 1 81.75 49 ASP B N 1
ATOM 2092 C CA . ASP B 1 49 ? -2.898 16.562 -10.219 1 81.75 49 ASP B CA 1
ATOM 2093 C C . ASP B 1 49 ? -2.049 15.555 -9.453 1 81.75 49 ASP B C 1
ATOM 2095 O O . ASP B 1 49 ? -0.964 15.875 -8.969 1 81.75 49 ASP B O 1
ATOM 2099 N N . THR B 1 50 ? -2.494 14.312 -9.477 1 83.25 50 THR B N 1
ATOM 2100 C CA . THR B 1 50 ? -1.755 13.258 -8.789 1 83.25 50 THR B CA 1
ATOM 2101 C C . THR B 1 50 ? -0.453 12.945 -9.516 1 83.25 50 THR B C 1
ATOM 2103 O O . THR B 1 50 ? 0.565 12.656 -8.891 1 83.25 50 THR B O 1
ATOM 2106 N N . GLY B 1 51 ? -0.525 13.047 -10.805 1 82.38 51 GLY B N 1
ATOM 2107 C CA . GLY B 1 51 ? 0.675 12.828 -11.602 1 82.38 51 GLY B CA 1
ATOM 2108 C C . GLY B 1 51 ? 1.763 13.852 -11.328 1 82.38 51 GLY B C 1
ATOM 2109 O O . GLY B 1 51 ? 2.939 13.5 -11.219 1 82.38 51 GLY B O 1
ATOM 2110 N N . GLN B 1 52 ? 1.354 15.086 -11.234 1 88 52 GLN B N 1
ATOM 2111 C CA . GLN B 1 52 ? 2.309 16.141 -10.922 1 88 52 GLN B CA 1
ATOM 2112 C C . GLN B 1 52 ? 2.973 15.906 -9.57 1 88 52 GLN B C 1
ATOM 2114 O O . GLN B 1 52 ? 4.18 16.094 -9.422 1 88 52 GLN B O 1
ATOM 2119 N N . LEU B 1 53 ? 2.209 15.508 -8.664 1 91.56 53 LEU B N 1
ATOM 2120 C CA . LEU B 1 53 ? 2.732 15.219 -7.332 1 91.56 53 LEU B CA 1
ATOM 2121 C C . LEU B 1 53 ? 3.693 14.039 -7.371 1 91.56 53 LEU B C 1
ATOM 2123 O O . LEU B 1 53 ? 4.715 14.039 -6.684 1 91.56 53 LEU B O 1
ATOM 2127 N N . HIS B 1 54 ? 3.352 13.062 -8.141 1 88.94 54 HIS B N 1
ATOM 2128 C CA . HIS B 1 54 ? 4.184 11.867 -8.242 1 88.94 54 HIS B CA 1
ATOM 2129 C C . HIS B 1 54 ? 5.57 12.203 -8.773 1 88.94 54 HIS B C 1
ATOM 2131 O O . HIS B 1 54 ? 6.551 11.531 -8.438 1 88.94 54 HIS B O 1
ATOM 2137 N N . GLU B 1 55 ? 5.652 13.211 -9.555 1 88.56 55 GLU B N 1
ATOM 2138 C CA . GLU B 1 55 ? 6.926 13.609 -10.141 1 88.56 55 GLU B CA 1
ATOM 2139 C C . GLU B 1 55 ? 7.871 14.172 -9.086 1 88.56 55 GLU B C 1
ATOM 2141 O O . GLU B 1 55 ? 9.094 14.156 -9.258 1 88.56 55 GLU B O 1
ATOM 2146 N N . VAL B 1 56 ? 7.27 14.594 -7.992 1 92.88 56 VAL B N 1
ATOM 2147 C CA . VAL B 1 56 ? 8.117 15.344 -7.074 1 92.88 56 VAL B CA 1
ATOM 2148 C C . VAL B 1 56 ? 8.094 14.695 -5.695 1 92.88 56 VAL B C 1
ATOM 2150 O O . VAL B 1 56 ? 8.93 15 -4.844 1 92.88 56 VAL B O 1
ATOM 2153 N N . CYS B 1 57 ? 7.211 13.805 -5.445 1 95.44 57 CYS B N 1
ATOM 2154 C CA . CYS B 1 57 ? 7.094 13.18 -4.133 1 95.44 57 CYS B CA 1
ATOM 2155 C C . CYS B 1 57 ? 7.625 11.75 -4.164 1 95.44 57 CYS B C 1
ATOM 2157 O O . CYS B 1 57 ? 7.672 11.125 -5.223 1 95.44 57 CYS B O 1
ATOM 2159 N N . ASP B 1 58 ? 7.961 11.25 -3.02 1 92.44 58 ASP B N 1
ATOM 2160 C CA . ASP B 1 58 ? 8.469 9.883 -2.898 1 92.44 58 ASP B CA 1
ATOM 2161 C C . ASP B 1 58 ? 7.336 8.867 -2.959 1 92.44 58 ASP B C 1
ATOM 2163 O O . ASP B 1 58 ? 7.523 7.746 -3.436 1 92.44 58 ASP B O 1
ATOM 2167 N N . VAL B 1 59 ? 6.23 9.258 -2.465 1 91.62 59 VAL B N 1
ATOM 2168 C CA . VAL B 1 59 ? 5.039 8.414 -2.486 1 91.62 59 VAL B CA 1
ATOM 2169 C C . VAL B 1 59 ? 3.787 9.289 -2.516 1 91.62 59 VAL B C 1
ATOM 2171 O O . VAL B 1 59 ? 3.729 10.328 -1.851 1 91.62 59 VAL B O 1
ATOM 2174 N N . VAL B 1 60 ? 2.803 8.867 -3.328 1 95.25 60 VAL B N 1
ATOM 2175 C CA . VAL B 1 60 ? 1.576 9.641 -3.484 1 95.25 60 VAL B CA 1
ATOM 2176 C C . VAL B 1 60 ? 0.364 8.719 -3.375 1 95.25 60 VAL B C 1
ATOM 2178 O O . VAL B 1 60 ? 0.328 7.656 -3.996 1 95.25 60 VAL B O 1
ATOM 2181 N N . ALA B 1 61 ? -0.566 9.141 -2.566 1 93.5 61 ALA B N 1
ATOM 2182 C CA . ALA B 1 61 ? -1.841 8.438 -2.486 1 93.5 61 ALA B CA 1
ATOM 2183 C C . ALA B 1 61 ? -2.961 9.242 -3.135 1 93.5 61 ALA B C 1
ATOM 2185 O O . ALA B 1 61 ? -3.047 10.461 -2.945 1 93.5 61 ALA B O 1
ATOM 2186 N N . GLY B 1 62 ? -3.695 8.609 -3.969 1 93.69 62 GLY B N 1
ATOM 2187 C CA . GLY B 1 62 ? -4.93 9.156 -4.508 1 93.69 62 GLY B CA 1
ATOM 2188 C C . GLY B 1 62 ? -6.172 8.508 -3.93 1 93.69 62 GLY B C 1
ATOM 2189 O O . GLY B 1 62 ? -6.352 7.293 -4.035 1 93.69 62 GLY B O 1
ATOM 2190 N N . LEU B 1 63 ? -6.992 9.344 -3.322 1 93.62 63 LEU B N 1
ATOM 2191 C CA . LEU B 1 63 ? -8.227 8.852 -2.721 1 93.62 63 LEU B CA 1
ATOM 2192 C C . LEU B 1 63 ? -9.445 9.352 -3.496 1 93.62 63 LEU B C 1
ATOM 2194 O O . LEU B 1 63 ? -9.82 10.516 -3.381 1 93.62 63 LEU B O 1
ATOM 2198 N N . GLY B 1 64 ? -9.992 8.445 -4.246 1 91.56 64 GLY B N 1
ATOM 2199 C CA . GLY B 1 64 ? -11.227 8.742 -4.961 1 91.56 64 GLY B CA 1
ATOM 2200 C C . GLY B 1 64 ? -12.469 8.273 -4.227 1 91.56 64 GLY B C 1
ATOM 2201 O O . GLY B 1 64 ? -12.375 7.766 -3.107 1 91.56 64 GLY B O 1
ATOM 2202 N N . PRO B 1 65 ? -13.602 8.578 -4.898 1 90.69 65 PRO B N 1
ATOM 2203 C CA . PRO B 1 65 ? -14.867 8.188 -4.258 1 90.69 65 PRO B CA 1
ATOM 2204 C C . PRO B 1 65 ? -15.023 6.676 -4.137 1 90.69 65 PRO B C 1
ATOM 2206 O O . PRO B 1 65 ? -15.688 6.191 -3.213 1 90.69 65 PRO B O 1
ATOM 2209 N N . ALA B 1 66 ? -14.391 5.918 -5.109 1 90.94 66 ALA B N 1
ATOM 2210 C CA . ALA B 1 66 ? -14.602 4.477 -5.094 1 90.94 66 ALA B CA 1
ATOM 2211 C C . ALA B 1 66 ? -13.297 3.725 -5.332 1 90.94 66 ALA B C 1
ATOM 2213 O O . ALA B 1 66 ? -13.305 2.518 -5.586 1 90.94 66 ALA B O 1
ATOM 2214 N N . GLU B 1 67 ? -12.227 4.414 -5.387 1 92.38 67 GLU B N 1
ATOM 2215 C CA . GLU B 1 67 ? -10.93 3.797 -5.656 1 92.38 67 GLU B CA 1
ATOM 2216 C C . GLU B 1 67 ? -9.82 4.488 -4.875 1 92.38 67 GLU B C 1
ATOM 2218 O O . GLU B 1 67 ? -9.969 5.641 -4.461 1 92.38 67 GLU B O 1
ATOM 2223 N N . THR B 1 68 ? -8.766 3.824 -4.668 1 91.88 68 THR B N 1
ATOM 2224 C CA . THR B 1 68 ? -7.594 4.336 -3.967 1 91.88 68 THR B CA 1
ATOM 2225 C C . THR B 1 68 ? -6.312 3.883 -4.664 1 91.88 68 THR B C 1
ATOM 2227 O O . THR B 1 68 ? -6.211 2.736 -5.105 1 91.88 68 THR B O 1
ATOM 2230 N N . THR B 1 69 ? -5.387 4.758 -4.773 1 93.5 69 THR B N 1
ATOM 2231 C CA . THR B 1 69 ? -4.102 4.406 -5.367 1 93.5 69 THR B CA 1
ATOM 2232 C C . THR B 1 69 ? -2.951 4.871 -4.48 1 93.5 69 THR B C 1
ATOM 2234 O O . THR B 1 69 ? -3.062 5.891 -3.795 1 93.5 69 THR B O 1
ATOM 2237 N N . VAL B 1 70 ? -1.952 4.113 -4.449 1 89.94 70 VAL B N 1
ATOM 2238 C CA . VAL B 1 70 ? -0.67 4.523 -3.889 1 89.94 70 VAL B CA 1
ATOM 2239 C C . VAL B 1 70 ? 0.437 4.312 -4.918 1 89.94 70 VAL B C 1
ATOM 2241 O O . VAL B 1 70 ? 0.514 3.254 -5.547 1 89.94 70 VAL B O 1
ATOM 2244 N N . SER B 1 71 ? 1.23 5.32 -5.125 1 93.69 71 SER B N 1
ATOM 2245 C CA . SER B 1 71 ? 2.32 5.277 -6.098 1 93.69 71 SER B CA 1
ATOM 2246 C C . SER B 1 71 ? 3.65 5.652 -5.453 1 93.69 71 SER B C 1
ATOM 2248 O O . SER B 1 71 ? 3.793 6.754 -4.914 1 93.69 71 SER B O 1
ATOM 2250 N N . TRP B 1 72 ? 4.562 4.719 -5.523 1 91.25 72 TRP B N 1
ATOM 2251 C CA . TRP B 1 72 ? 5.914 4.965 -5.027 1 91.25 72 TRP B CA 1
ATOM 2252 C C . TRP B 1 72 ? 6.859 5.309 -6.172 1 91.25 72 TRP B C 1
ATOM 2254 O O . TRP B 1 72 ? 6.789 4.703 -7.246 1 91.25 72 TRP B O 1
ATOM 2264 N N . SER B 1 73 ? 7.73 6.312 -5.953 1 92.69 73 SER B N 1
ATOM 2265 C CA . SER B 1 73 ? 8.766 6.66 -6.918 1 92.69 73 SER B CA 1
ATOM 2266 C C . SER B 1 73 ? 10.008 5.785 -6.734 1 92.69 73 SER B C 1
ATOM 2268 O O . SER B 1 73 ? 11.133 6.273 -6.828 1 92.69 73 SER B O 1
ATOM 2270 N N . SER B 1 74 ? 9.836 4.637 -6.359 1 88.81 74 SER B N 1
ATOM 2271 C CA . SER B 1 74 ? 10.867 3.621 -6.199 1 88.81 74 SER B CA 1
ATOM 2272 C C . SER B 1 74 ? 10.359 2.242 -6.602 1 88.81 74 SER B C 1
ATOM 2274 O O . SER B 1 74 ? 9.148 1.997 -6.598 1 88.81 74 SER B O 1
ATOM 2276 N N . ARG B 1 75 ? 11.32 1.431 -6.93 1 89.12 75 ARG B N 1
ATOM 2277 C CA . ARG B 1 75 ? 10.984 0.054 -7.281 1 89.12 75 ARG B CA 1
ATOM 2278 C C . ARG B 1 75 ? 10.758 -0.789 -6.031 1 89.12 75 ARG B C 1
ATOM 2280 O O . ARG B 1 75 ? 11.516 -0.697 -5.066 1 89.12 75 ARG B O 1
ATOM 2287 N N . HIS B 1 76 ? 9.641 -1.48 -6.016 1 83.69 76 HIS B N 1
ATOM 2288 C CA . HIS B 1 76 ? 9.367 -2.498 -5.008 1 83.69 76 HIS B CA 1
ATOM 2289 C C . HIS B 1 76 ? 9.367 -3.895 -5.621 1 83.69 76 HIS B C 1
ATOM 2291 O O . HIS B 1 76 ? 9.164 -4.047 -6.828 1 83.69 76 HIS B O 1
ATOM 2297 N N . TYR B 1 77 ? 9.656 -4.863 -4.797 1 81.62 77 TYR B N 1
ATOM 2298 C CA . TYR B 1 77 ? 9.555 -6.25 -5.234 1 81.62 77 TYR B CA 1
ATOM 2299 C C . TYR B 1 77 ? 8.156 -6.801 -4.984 1 81.62 77 TYR B C 1
ATOM 2301 O O . TYR B 1 77 ? 7.492 -6.414 -4.023 1 81.62 77 TYR B O 1
ATOM 2309 N N . LEU B 1 78 ? 7.742 -7.648 -5.895 1 88.75 78 LEU B N 1
ATOM 2310 C CA . LEU B 1 78 ? 6.387 -8.18 -5.805 1 88.75 78 LEU B CA 1
ATOM 2311 C C . LEU B 1 78 ? 6.148 -8.844 -4.449 1 88.75 78 LEU B C 1
ATOM 2313 O O . LEU B 1 78 ? 5.09 -8.656 -3.844 1 88.75 78 LEU B O 1
ATOM 2317 N N . ALA B 1 79 ? 7.066 -9.602 -3.912 1 77.25 79 ALA B N 1
ATOM 2318 C CA . ALA B 1 79 ? 6.93 -10.305 -2.637 1 77.25 79 ALA B CA 1
ATOM 2319 C C . ALA B 1 79 ? 6.578 -9.328 -1.514 1 77.25 79 ALA B C 1
ATOM 2321 O O . ALA B 1 79 ? 5.785 -9.656 -0.627 1 77.25 79 ALA B O 1
ATOM 2322 N N . ASP B 1 80 ? 7.113 -8.102 -1.564 1 72.25 80 ASP B N 1
ATOM 2323 C CA . ASP B 1 80 ? 6.895 -7.078 -0.543 1 72.25 80 ASP B CA 1
ATOM 2324 C C . ASP B 1 80 ? 5.473 -6.523 -0.618 1 72.25 80 ASP B C 1
ATOM 2326 O O . ASP B 1 80 ? 4.98 -5.926 0.343 1 72.25 80 ASP B O 1
ATOM 2330 N N . LEU B 1 81 ? 4.848 -6.668 -1.77 1 81.5 81 LEU B N 1
ATOM 2331 C CA . LEU B 1 81 ? 3.541 -6.059 -1.995 1 81.5 81 LEU B CA 1
ATOM 2332 C C . LEU B 1 81 ? 2.424 -7.059 -1.715 1 81.5 81 LEU B C 1
ATOM 2334 O O . LEU B 1 81 ? 1.25 -6.684 -1.654 1 81.5 81 LEU B O 1
ATOM 2338 N N . LEU B 1 82 ? 2.789 -8.305 -1.504 1 79.44 82 LEU B N 1
ATOM 2339 C CA . LEU B 1 82 ? 1.802 -9.375 -1.367 1 79.44 82 LEU B CA 1
ATOM 2340 C C . LEU B 1 82 ? 0.81 -9.055 -0.254 1 79.44 82 LEU B C 1
ATOM 2342 O O . LEU B 1 82 ? -0.394 -9.273 -0.408 1 79.44 82 LEU B O 1
ATOM 2346 N N . PRO B 1 83 ? 1.241 -8.461 0.896 1 67.56 83 PRO B N 1
ATOM 2347 C CA . PRO B 1 83 ? 0.284 -8.133 1.955 1 67.56 83 PRO B CA 1
ATOM 2348 C C . PRO B 1 83 ? -0.776 -7.129 1.504 1 67.56 83 PRO B C 1
ATOM 2350 O O . PRO B 1 83 ? -1.857 -7.059 2.092 1 67.56 83 PRO B O 1
ATOM 2353 N N . LEU B 1 84 ? -0.469 -6.359 0.529 1 77.25 84 LEU B N 1
ATOM 2354 C CA . LEU B 1 84 ? -1.387 -5.344 0.026 1 77.25 84 LEU B CA 1
ATOM 2355 C C . LEU B 1 84 ? -2.307 -5.922 -1.044 1 77.25 84 LEU B C 1
ATOM 2357 O O . LEU B 1 84 ? -3.303 -5.301 -1.414 1 77.25 84 LEU B O 1
ATOM 2361 N N . LEU B 1 85 ? -1.956 -7.105 -1.543 1 83.12 85 LEU B N 1
ATOM 2362 C CA . LEU B 1 85 ? -2.688 -7.734 -2.637 1 83.12 85 LEU B CA 1
ATOM 2363 C C . LEU B 1 85 ? -3.572 -8.867 -2.117 1 83.12 85 LEU B C 1
ATOM 2365 O O . LEU B 1 85 ? -3.574 -9.961 -2.674 1 83.12 85 LEU B O 1
ATOM 2369 N N . GLN B 1 86 ? -4.336 -8.555 -1.141 1 72.06 86 GLN B N 1
ATOM 2370 C CA . GLN B 1 86 ? -5.191 -9.562 -0.524 1 72.06 86 GLN B CA 1
ATOM 2371 C C . GLN B 1 86 ? -6.391 -9.883 -1.41 1 72.06 86 GLN B C 1
ATOM 2373 O O . GLN B 1 86 ? -7.238 -9.023 -1.648 1 72.06 86 GLN B O 1
ATOM 2378 N N . ALA B 1 87 ? -6.449 -11.109 -1.938 1 86.19 87 ALA B N 1
ATOM 2379 C CA . ALA B 1 87 ? -7.551 -11.648 -2.734 1 86.19 87 ALA B CA 1
ATOM 2380 C C . ALA B 1 87 ? -7.531 -13.172 -2.746 1 86.19 87 ALA B C 1
ATOM 2382 O O . ALA B 1 87 ? -6.586 -13.789 -2.248 1 86.19 87 ALA B O 1
ATOM 2383 N N . ASP B 1 88 ? -8.586 -13.711 -3.246 1 89.5 88 ASP B N 1
ATOM 2384 C CA . ASP B 1 88 ? -8.641 -15.164 -3.361 1 89.5 88 ASP B CA 1
ATOM 2385 C C . ASP B 1 88 ? -7.668 -15.672 -4.422 1 89.5 88 ASP B C 1
ATOM 2387 O O . ASP B 1 88 ? -7.051 -16.719 -4.254 1 89.5 88 ASP B O 1
ATOM 2391 N N . VAL B 1 89 ? -7.551 -14.922 -5.508 1 95.5 89 VAL B N 1
ATOM 2392 C CA . VAL B 1 89 ? -6.699 -15.336 -6.621 1 95.5 89 VAL B CA 1
ATOM 2393 C C . VAL B 1 89 ? -5.758 -14.188 -6.996 1 95.5 89 VAL B C 1
ATOM 2395 O O . VAL B 1 89 ? -6.176 -13.031 -7.059 1 95.5 89 VAL B O 1
ATOM 2398 N N . LEU B 1 90 ? -4.523 -14.523 -7.246 1 95.44 90 LEU B N 1
ATOM 2399 C CA . LEU B 1 90 ? -3.537 -13.555 -7.719 1 95.44 90 LEU B CA 1
ATOM 2400 C C . LEU B 1 90 ? -3.066 -13.906 -9.125 1 95.44 90 LEU B C 1
ATOM 2402 O O . LEU B 1 90 ? -2.566 -15.008 -9.359 1 95.44 90 LEU B O 1
ATOM 2406 N N . LEU B 1 91 ? -3.242 -12.938 -10.031 1 97.88 91 LEU B N 1
ATOM 2407 C CA . LEU B 1 91 ? -2.752 -13.055 -11.398 1 97.88 91 LEU B CA 1
ATOM 2408 C C . LEU B 1 91 ? -1.56 -12.133 -11.633 1 97.88 91 LEU B C 1
ATOM 2410 O O . LEU B 1 91 ? -1.661 -10.922 -11.438 1 97.88 91 LEU B O 1
ATOM 2414 N N . VAL B 1 92 ? -0.482 -12.727 -12.039 1 96.94 92 VAL B N 1
ATOM 2415 C CA . VAL B 1 92 ? 0.724 -11.938 -12.258 1 96.94 92 VAL B CA 1
ATOM 2416 C C . VAL B 1 92 ? 1.087 -11.938 -13.742 1 96.94 92 VAL B C 1
ATOM 2418 O O . VAL B 1 92 ? 1.269 -13 -14.344 1 96.94 92 VAL B O 1
ATOM 2421 N N . GLU B 1 93 ? 1.062 -10.797 -14.305 1 95.69 93 GLU B N 1
ATOM 2422 C CA . GLU B 1 93 ? 1.436 -10.664 -15.711 1 95.69 93 GLU B CA 1
ATOM 2423 C C . GLU B 1 93 ? 2.91 -10.297 -15.852 1 95.69 93 GLU B C 1
ATOM 2425 O O . GLU B 1 93 ? 3.352 -9.258 -15.352 1 95.69 93 GLU B O 1
ATOM 2430 N N . GLY B 1 94 ? 3.412 -11.18 -16.625 1 90.38 94 GLY B N 1
ATOM 2431 C CA . GLY B 1 94 ? 4.844 -10.969 -16.75 1 90.38 94 GLY B CA 1
ATOM 2432 C C . GLY B 1 94 ? 5.621 -11.367 -15.516 1 90.38 94 GLY B C 1
ATOM 2433 O O . GLY B 1 94 ? 5.41 -12.453 -14.969 1 90.38 94 GLY B O 1
ATOM 2434 N N . CYS B 1 95 ? 6.633 -10.672 -15.062 1 87.69 95 CYS B N 1
ATOM 2435 C CA . CYS B 1 95 ? 7.469 -10.945 -13.898 1 87.69 95 CYS B CA 1
ATOM 2436 C C . CYS B 1 95 ? 8.125 -12.32 -14.008 1 87.69 95 CYS B C 1
ATOM 2438 O O . CYS B 1 95 ? 8.039 -13.125 -13.078 1 87.69 95 CYS B O 1
ATOM 2440 N N . LYS B 1 96 ? 8.711 -12.484 -15.039 1 89.88 96 LYS B N 1
ATOM 2441 C CA . LYS B 1 96 ? 9.266 -13.797 -15.375 1 89.88 96 LYS B CA 1
ATOM 2442 C C . LYS B 1 96 ? 10.289 -14.242 -14.336 1 89.88 96 LYS B C 1
ATOM 2444 O O . LYS B 1 96 ? 10.531 -15.438 -14.172 1 89.88 96 LYS B O 1
ATOM 2449 N N . ASP B 1 97 ? 10.742 -13.336 -13.617 1 90.88 97 ASP B N 1
ATOM 2450 C CA . ASP B 1 97 ? 11.797 -13.648 -12.664 1 90.88 97 ASP B CA 1
ATOM 2451 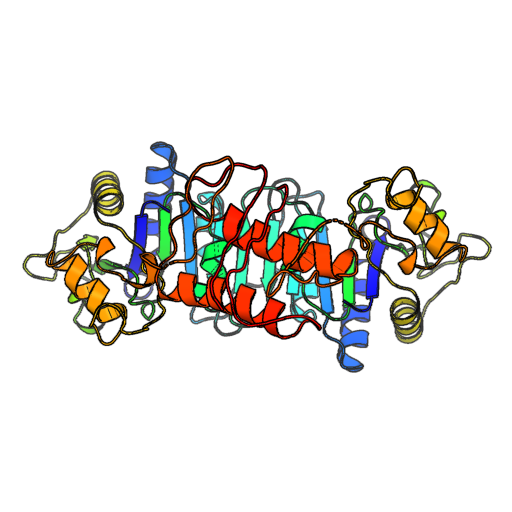C C . ASP B 1 97 ? 11.211 -14.102 -11.32 1 90.88 97 ASP B C 1
ATOM 2453 O O . ASP B 1 97 ? 11.938 -14.539 -10.438 1 90.88 97 ASP B O 1
ATOM 2457 N N . GLN B 1 98 ? 9.969 -14.031 -11.195 1 91.62 98 GLN B N 1
ATOM 2458 C CA . GLN B 1 98 ? 9.312 -14.492 -9.977 1 91.62 98 GLN B CA 1
ATOM 2459 C C . GLN B 1 98 ? 9.047 -15.992 -10.023 1 91.62 98 GLN B C 1
ATOM 2461 O O . GLN B 1 98 ? 7.91 -16.422 -10.219 1 91.62 98 GLN B O 1
ATOM 2466 N N . LYS B 1 99 ? 10.023 -16.781 -9.688 1 94.88 99 LYS B N 1
ATOM 2467 C CA . LYS B 1 99 ? 9.984 -18.219 -9.914 1 94.88 99 LYS B CA 1
ATOM 2468 C C . LYS B 1 99 ? 9.406 -18.953 -8.711 1 94.88 99 LYS B C 1
ATOM 2470 O O . LYS B 1 99 ? 9.359 -20.188 -8.695 1 94.88 99 LYS B O 1
ATOM 2475 N N . TRP B 1 100 ? 9.031 -18.188 -7.738 1 91.25 100 TRP B N 1
ATOM 2476 C CA . TRP B 1 100 ? 8.32 -18.75 -6.59 1 91.25 100 TRP B CA 1
ATOM 2477 C C . TRP B 1 100 ? 6.828 -18.875 -6.879 1 91.25 100 TRP B C 1
ATOM 2479 O O . TRP B 1 100 ? 6.055 -19.297 -6.02 1 91.25 100 TRP B O 1
ATOM 2489 N N . LEU B 1 101 ? 6.449 -18.484 -8.094 1 94.44 101 LEU B N 1
ATOM 2490 C CA . LEU B 1 101 ? 5.102 -18.641 -8.633 1 94.44 101 LEU B CA 1
ATOM 2491 C C . LEU B 1 101 ? 5.09 -19.625 -9.789 1 94.44 101 LEU B C 1
ATOM 2493 O O . LEU B 1 101 ? 5.992 -19.625 -10.633 1 94.44 101 LEU B O 1
ATOM 2497 N N . PRO B 1 102 ? 4.031 -20.5 -9.734 1 97.44 102 PRO B N 1
ATOM 2498 C CA . PRO B 1 102 ? 3.85 -21.234 -10.984 1 97.44 102 PRO B CA 1
ATOM 2499 C C . PRO B 1 102 ? 3.371 -20.344 -12.125 1 97.44 102 PRO B C 1
ATOM 2501 O O . PRO B 1 102 ? 2.975 -19.203 -11.898 1 97.44 102 PRO B O 1
ATOM 2504 N N . ARG B 1 103 ? 3.461 -20.875 -13.398 1 97.44 103 ARG B N 1
ATOM 2505 C CA . ARG B 1 103 ? 3.127 -19.984 -14.5 1 97.44 103 ARG B CA 1
ATOM 2506 C C . ARG B 1 103 ? 2.283 -20.703 -15.555 1 97.44 103 ARG B C 1
ATOM 2508 O O . ARG B 1 103 ? 2.207 -21.938 -15.562 1 97.44 103 ARG B O 1
ATOM 2515 N N . ILE B 1 104 ? 1.552 -19.953 -16.281 1 97.44 104 ILE B N 1
ATOM 2516 C CA . ILE B 1 104 ? 0.921 -20.344 -17.531 1 97.44 104 ILE B CA 1
ATOM 2517 C C . ILE B 1 104 ? 1.682 -19.734 -18.703 1 97.44 104 ILE B C 1
ATOM 2519 O O . ILE B 1 104 ? 1.902 -18.531 -18.75 1 97.44 104 ILE B O 1
ATOM 2523 N N . LEU B 1 105 ? 2.104 -20.562 -19.609 1 96.38 105 LEU B N 1
ATOM 2524 C CA . LEU B 1 105 ? 2.832 -20.094 -20.781 1 96.38 105 LEU B CA 1
ATOM 2525 C C . LEU B 1 105 ? 1.871 -19.719 -21.906 1 96.38 105 LEU B C 1
ATOM 2527 O O . LEU B 1 105 ? 0.955 -20.484 -22.219 1 96.38 105 LEU B O 1
ATOM 2531 N N . LEU B 1 106 ? 2 -18.562 -22.406 1 95.62 106 LEU B N 1
ATOM 2532 C CA . LEU B 1 106 ? 1.259 -18.188 -23.609 1 95.62 106 LEU B CA 1
ATOM 2533 C C . LEU B 1 106 ? 2.082 -18.469 -24.859 1 95.62 106 LEU B C 1
ATOM 2535 O O . LEU B 1 106 ? 3.211 -17.984 -24.984 1 95.62 106 LEU B O 1
ATOM 2539 N N . SER B 1 107 ? 1.489 -19.203 -25.703 1 92 107 SER B N 1
ATOM 2540 C CA . SER B 1 107 ? 2.176 -19.641 -26.922 1 92 107 SER B CA 1
ATOM 2541 C C . SER B 1 107 ? 1.263 -19.531 -28.125 1 92 107 SER B C 1
ATOM 2543 O O . SER B 1 107 ? 0.074 -19.844 -28.047 1 92 107 SER B O 1
ATOM 2545 N N . SER B 1 108 ? 1.821 -19.016 -29.156 1 87.5 108 SER B N 1
ATOM 2546 C CA . SER B 1 108 ? 1.134 -18.969 -30.438 1 87.5 108 SER B CA 1
ATOM 2547 C C . SER B 1 108 ? 2.035 -19.469 -31.562 1 87.5 108 SER B C 1
ATOM 2549 O O . SER B 1 108 ? 3.246 -19.609 -31.391 1 87.5 108 SER B O 1
ATOM 2551 N N . PRO B 1 109 ? 1.361 -19.812 -32.656 1 84.69 109 PRO B N 1
ATOM 2552 C CA . PRO B 1 109 ? 2.203 -20.219 -33.781 1 84.69 109 PRO B CA 1
ATOM 2553 C C . PRO B 1 109 ? 3.24 -19.172 -34.156 1 84.69 109 PRO B C 1
ATOM 2555 O O . PRO B 1 109 ? 4.367 -19.5 -34.531 1 84.69 109 PRO B O 1
ATOM 2558 N N . GLU B 1 110 ? 2.945 -17.922 -34.062 1 86.06 110 GLU B N 1
ATOM 2559 C CA . GLU B 1 110 ? 3.828 -16.812 -34.406 1 86.06 110 GLU B CA 1
ATOM 2560 C C . GLU B 1 110 ? 4.887 -16.578 -33.344 1 86.06 110 GLU B C 1
ATOM 2562 O O . GLU B 1 110 ? 5.992 -16.109 -33.656 1 86.06 110 GLU B O 1
ATOM 2567 N N . GLN B 1 111 ? 4.566 -16.922 -32.125 1 86.5 111 GLN B N 1
ATOM 2568 C CA . GLN B 1 111 ? 5.453 -16.734 -30.984 1 86.5 111 GLN B CA 1
ATOM 2569 C C . GLN B 1 111 ? 5.414 -17.938 -30.047 1 86.5 111 GLN B C 1
ATOM 2571 O O . GLN B 1 111 ? 4.824 -17.859 -28.969 1 86.5 111 GLN B O 1
ATOM 2576 N N . PRO B 1 112 ? 6.082 -18.953 -30.453 1 86.56 112 PRO B N 1
ATOM 2577 C CA . PRO B 1 112 ? 6.039 -20.172 -29.641 1 86.56 112 PRO B CA 1
ATOM 2578 C C . PRO B 1 112 ? 6.812 -20.031 -28.328 1 86.56 112 PRO B C 1
ATOM 2580 O O . PRO B 1 112 ? 7.859 -19.391 -28.281 1 86.56 112 PRO B O 1
ATOM 2583 N N . ALA B 1 113 ? 6.191 -20.625 -27.297 1 87.44 113 ALA B N 1
ATOM 2584 C CA . ALA B 1 113 ? 6.922 -20.703 -26.047 1 87.44 113 ALA B CA 1
ATOM 2585 C C . ALA B 1 113 ? 8.18 -21.547 -26.188 1 87.44 113 ALA B C 1
ATOM 2587 O O . ALA B 1 113 ? 8.18 -22.562 -26.891 1 87.44 113 ALA B O 1
ATOM 2588 N N . ASP B 1 114 ? 9.227 -21.094 -25.531 1 89.75 114 ASP B N 1
ATOM 2589 C CA . ASP B 1 114 ? 10.461 -21.859 -25.609 1 89.75 114 ASP B CA 1
ATOM 2590 C C . ASP B 1 114 ? 11.094 -22.016 -24.234 1 89.75 114 ASP B C 1
ATOM 2592 O O . ASP B 1 114 ? 10.469 -21.719 -23.219 1 89.75 114 ASP B O 1
ATOM 2596 N N . ALA B 1 115 ? 12.305 -22.578 -24.234 1 89.38 115 ALA B N 1
ATOM 2597 C CA . ALA B 1 115 ? 12.969 -22.969 -22.984 1 89.38 115 ALA B CA 1
ATOM 2598 C C . ALA B 1 115 ? 13.258 -21.734 -22.125 1 89.38 115 ALA B C 1
ATOM 2600 O O . ALA B 1 115 ? 13.352 -21.844 -20.906 1 89.38 115 ALA B O 1
ATOM 2601 N N . ALA B 1 116 ? 13.312 -20.609 -22.766 1 90.81 116 ALA B N 1
ATOM 2602 C CA . ALA B 1 116 ? 13.609 -19.375 -22.031 1 90.81 116 ALA B CA 1
ATOM 2603 C C . ALA B 1 116 ? 12.469 -19.016 -21.078 1 90.81 116 ALA B C 1
ATOM 2605 O O . ALA B 1 116 ? 12.68 -18.297 -20.094 1 90.81 116 ALA B O 1
ATOM 2606 N N . LEU B 1 117 ? 11.375 -19.578 -21.328 1 93 117 LEU B N 1
ATOM 2607 C CA . LEU B 1 117 ? 10.211 -19.297 -20.5 1 93 117 LEU B CA 1
ATOM 2608 C C . LEU B 1 117 ? 10.109 -20.297 -19.359 1 93 117 LEU B C 1
ATOM 2610 O O . LEU B 1 117 ? 9.133 -20.281 -18.609 1 93 117 LEU B O 1
ATOM 2614 N N . GLU B 1 118 ? 11.016 -21.219 -19.266 1 93.88 118 GLU B N 1
ATOM 2615 C CA . GLU B 1 118 ? 11.164 -22.188 -18.172 1 93.88 118 GLU B CA 1
ATOM 2616 C C . GLU B 1 118 ? 9.891 -23.016 -17.984 1 93.88 118 GLU B C 1
ATOM 2618 O O . GLU B 1 118 ? 9.242 -22.922 -16.938 1 93.88 118 GLU B O 1
ATOM 2623 N N . PRO B 1 119 ? 9.648 -23.891 -18.938 1 95 119 PRO B N 1
ATOM 2624 C CA . PRO B 1 119 ? 8.422 -24.688 -18.922 1 95 119 PRO B CA 1
ATOM 2625 C C . PRO B 1 119 ? 8.336 -25.609 -17.703 1 95 119 PRO B C 1
ATOM 2627 O O . PRO B 1 119 ? 7.254 -26.078 -17.344 1 95 119 PRO B O 1
ATOM 2630 N N . GLU B 1 120 ? 9.391 -25.828 -17.031 1 95 120 GLU B N 1
ATOM 2631 C CA . GLU B 1 120 ? 9.398 -26.688 -15.852 1 95 120 GLU B CA 1
ATOM 2632 C C . GLU B 1 120 ? 8.664 -26.016 -14.688 1 95 120 GLU B C 1
ATOM 2634 O O . GLU B 1 120 ? 8.352 -26.688 -13.695 1 95 120 GLU B O 1
ATOM 2639 N N . LEU B 1 121 ? 8.375 -24.734 -14.828 1 96.81 121 LEU B N 1
ATOM 2640 C CA . LEU B 1 121 ? 7.629 -24.016 -13.805 1 96.81 121 LEU B CA 1
ATOM 2641 C C . LEU B 1 121 ? 6.16 -23.875 -14.188 1 96.81 121 LEU B C 1
ATOM 2643 O O . LEU B 1 121 ? 5.375 -23.266 -13.461 1 96.81 121 LEU B O 1
ATOM 2647 N N . ALA B 1 122 ? 5.746 -24.422 -15.297 1 97.19 122 ALA B N 1
ATOM 2648 C CA . ALA B 1 122 ? 4.453 -24.109 -15.898 1 97.19 122 ALA B CA 1
ATOM 2649 C C . ALA B 1 122 ? 3.404 -25.156 -15.531 1 97.19 122 ALA B C 1
ATOM 2651 O O . ALA B 1 122 ? 3.658 -26.359 -15.625 1 97.19 122 ALA B O 1
ATOM 2652 N N . LEU B 1 123 ? 2.223 -24.625 -15.133 1 97.19 123 LEU B N 1
ATOM 2653 C CA . LEU B 1 123 ? 1.067 -25.484 -14.875 1 97.19 123 LEU B CA 1
ATOM 2654 C C . LEU B 1 123 ? 0.395 -25.891 -16.188 1 97.19 123 LEU B C 1
ATOM 2656 O O . LEU B 1 123 ? -0.405 -26.828 -16.203 1 97.19 123 LEU B O 1
ATOM 2660 N N . GLY B 1 124 ? 0.657 -25.125 -17.203 1 96.81 124 GLY B N 1
ATOM 2661 C CA . GLY B 1 124 ? 0.057 -25.359 -18.5 1 96.81 124 GLY B CA 1
ATOM 2662 C C . GLY B 1 124 ? 0.369 -24.281 -19.516 1 96.81 124 GLY B C 1
ATOM 2663 O O . GLY B 1 124 ? 1.148 -23.359 -19.234 1 96.81 124 GLY B O 1
ATOM 2664 N N . CYS B 1 125 ? -0.217 -24.5 -20.734 1 95.75 125 CYS B N 1
ATOM 2665 C CA . CYS B 1 125 ? -0.013 -23.562 -21.844 1 95.75 125 CYS B CA 1
ATOM 2666 C C . CYS B 1 125 ? -1.347 -23.078 -22.391 1 95.75 125 CYS B C 1
ATOM 2668 O O . CYS B 1 125 ? -2.309 -23.844 -22.484 1 95.75 125 CYS B O 1
ATOM 2670 N N . TRP B 1 126 ? -1.381 -21.766 -22.625 1 96.38 126 TRP B N 1
ATOM 2671 C CA . TRP B 1 126 ? -2.518 -21.156 -23.297 1 96.38 126 TRP B CA 1
ATOM 2672 C C . TRP B 1 126 ? -2.238 -21.016 -24.797 1 96.38 126 TRP B C 1
ATOM 2674 O O . TRP B 1 126 ? -1.229 -20.422 -25.188 1 96.38 126 TRP B O 1
ATOM 2684 N N . GLY B 1 127 ? -3.176 -21.5 -25.625 1 92.69 127 GLY B N 1
ATOM 2685 C CA . GLY B 1 127 ? -3.037 -21.359 -27.062 1 92.69 127 GLY B CA 1
ATOM 2686 C C . GLY B 1 127 ? -2.535 -22.609 -27.75 1 92.69 127 GLY B C 1
ATOM 2687 O O . GLY B 1 127 ? -3.199 -23.656 -27.719 1 92.69 127 GLY B O 1
ATOM 2688 N N . THR B 1 128 ? -1.302 -22.562 -28.188 1 87.75 128 THR B N 1
ATOM 2689 C CA . THR B 1 128 ? -0.786 -23.672 -28.984 1 87.75 128 THR B CA 1
ATOM 2690 C C . THR B 1 128 ? 0.149 -24.547 -28.156 1 87.75 128 THR B C 1
ATOM 2692 O O . THR B 1 128 ? 0.993 -24.031 -27.406 1 87.75 128 THR B O 1
ATOM 2695 N N . PRO B 1 129 ? -0.07 -25.859 -28.328 1 77.75 129 PRO B N 1
ATOM 2696 C CA . PRO B 1 129 ? 0.821 -26.781 -27.625 1 77.75 129 PRO B CA 1
ATOM 2697 C C . PRO B 1 129 ? 2.266 -26.688 -28.109 1 77.75 129 PRO B C 1
ATOM 2699 O O . PRO B 1 129 ? 2.514 -26.625 -29.312 1 77.75 129 PRO B O 1
ATOM 2702 N N . HIS B 1 130 ? 3.15 -26.625 -27.125 1 81.12 130 HIS B N 1
ATOM 2703 C CA . HIS B 1 130 ? 4.547 -26.562 -27.547 1 81.12 130 HIS B CA 1
ATOM 2704 C C . HIS B 1 130 ? 5.395 -27.562 -26.75 1 81.12 130 HIS B C 1
ATOM 2706 O O . HIS B 1 130 ? 6.461 -27.969 -27.219 1 81.12 130 HIS B O 1
ATOM 2712 N N . PHE B 1 131 ? 4.953 -27.938 -25.656 1 85.5 131 PHE B N 1
ATOM 2713 C CA . PHE B 1 131 ? 5.742 -28.844 -24.828 1 85.5 131 PHE B CA 1
ATOM 2714 C C . PHE B 1 131 ? 4.984 -30.141 -24.547 1 85.5 131 PHE B C 1
ATOM 2716 O O . PHE B 1 131 ? 3.791 -30.109 -24.234 1 85.5 131 PHE B O 1
ATOM 2723 N N . THR B 1 132 ? 5.73 -31.219 -24.719 1 84.69 132 THR B N 1
ATOM 2724 C CA . THR B 1 132 ? 5.117 -32.531 -24.516 1 84.69 132 THR B CA 1
ATOM 2725 C C . THR B 1 132 ? 4.707 -32.719 -23.062 1 84.69 132 THR B C 1
ATOM 2727 O O . THR B 1 132 ? 5.473 -32.375 -22.156 1 84.69 132 THR B O 1
ATOM 2730 N N . GLY B 1 133 ? 3.475 -33.219 -22.906 1 86.81 133 GLY B N 1
ATOM 2731 C CA . GLY B 1 133 ? 3.025 -33.562 -21.562 1 86.81 133 GLY B CA 1
ATOM 2732 C C . GLY B 1 133 ? 2.398 -32.406 -20.812 1 86.81 133 GLY B C 1
ATOM 2733 O O . GLY B 1 133 ? 1.843 -32.594 -19.734 1 86.81 133 GLY B O 1
ATOM 2734 N N . MET B 1 134 ? 2.475 -31.297 -21.359 1 91.88 134 MET B N 1
ATOM 2735 C CA . MET B 1 134 ? 1.917 -30.125 -20.688 1 91.88 134 MET B CA 1
ATOM 2736 C C . MET B 1 134 ? 0.469 -29.891 -21.109 1 91.88 134 MET B C 1
ATOM 2738 O O . MET B 1 134 ? 0.162 -29.891 -22.312 1 91.88 134 MET B O 1
ATOM 2742 N N . PRO B 1 135 ? -0.389 -29.703 -20.094 1 95.5 135 PRO B N 1
ATOM 2743 C CA . PRO B 1 135 ? -1.775 -29.406 -20.453 1 95.5 135 PRO B CA 1
ATOM 2744 C C . PRO B 1 135 ? -1.903 -28.125 -21.297 1 95.5 135 PRO B C 1
ATOM 2746 O O . PRO B 1 135 ? -1.187 -27.156 -21.062 1 95.5 135 PRO B O 1
ATOM 2749 N N . VAL B 1 136 ? -2.801 -28.203 -22.312 1 95.94 136 VAL B N 1
ATOM 2750 C CA . VAL B 1 136 ? -3.041 -27.047 -23.188 1 95.94 136 VAL B CA 1
ATOM 2751 C C . VAL B 1 136 ? -4.492 -26.594 -23.047 1 95.94 136 VAL B C 1
ATOM 2753 O O . VAL B 1 136 ? -5.41 -27.422 -23.016 1 95.94 136 VAL B O 1
ATOM 2756 N N . PHE B 1 137 ? -4.637 -25.297 -22.953 1 97.06 137 PHE B N 1
ATOM 2757 C CA . PHE B 1 137 ? -5.965 -24.719 -22.766 1 97.06 137 PHE B CA 1
ATOM 2758 C C . PHE B 1 137 ? -6.27 -23.719 -23.875 1 97.06 137 PHE B C 1
ATOM 2760 O O . PHE B 1 137 ? -5.395 -22.953 -24.297 1 97.06 137 PHE B O 1
ATOM 2767 N N . THR B 1 138 ? -7.562 -23.688 -24.312 1 95.69 138 THR B N 1
ATOM 2768 C CA . THR B 1 138 ? -8.008 -22.703 -25.281 1 95.69 138 THR B CA 1
ATOM 2769 C C . THR B 1 138 ? -9.312 -22.047 -24.844 1 95.69 138 THR B C 1
ATOM 2771 O O . THR B 1 138 ? -9.812 -21.125 -25.5 1 95.69 138 THR B O 1
ATOM 2774 N N . GLU B 1 139 ? -9.789 -22.531 -23.719 1 97.69 139 GLU B N 1
ATOM 2775 C CA . GLU B 1 139 ? -11.008 -21.984 -23.141 1 97.69 139 GLU B CA 1
ATOM 2776 C C . GLU B 1 139 ? -10.758 -21.422 -21.75 1 97.69 139 GLU B C 1
ATOM 2778 O O . GLU B 1 139 ? -10.227 -22.109 -20.875 1 97.69 139 GLU B O 1
ATOM 2783 N N . VAL B 1 140 ? -11.258 -20.281 -21.5 1 98.31 140 VAL B N 1
ATOM 2784 C CA . VAL B 1 140 ? -10.977 -19.516 -20.297 1 98.31 140 VAL B CA 1
ATOM 2785 C C . VAL B 1 140 ? -11.531 -20.25 -19.078 1 98.31 140 VAL B C 1
ATOM 2787 O O . VAL B 1 140 ? -10.836 -20.422 -18.078 1 98.31 140 VAL B O 1
ATOM 2790 N N . PRO B 1 141 ? -12.789 -20.828 -19.125 1 98.44 141 PRO B N 1
ATOM 2791 C CA . PRO B 1 141 ? -13.328 -21.5 -17.938 1 98.44 141 PRO B CA 1
ATOM 2792 C C . PRO B 1 141 ? -12.5 -22.719 -17.516 1 98.44 141 PRO B C 1
ATOM 2794 O O . PRO B 1 141 ? -12.312 -22.969 -16.328 1 98.44 141 PRO B O 1
ATOM 2797 N N . GLU B 1 142 ? -11.992 -23.375 -18.5 1 98.25 142 GLU B N 1
ATOM 2798 C CA . GLU B 1 142 ? -11.18 -24.547 -18.203 1 98.25 142 GLU B CA 1
ATOM 2799 C C . GLU B 1 142 ? -9.852 -24.156 -17.562 1 98.25 142 GLU B C 1
ATOM 2801 O O . GLU B 1 142 ? -9.414 -24.781 -16.594 1 98.25 142 GLU B O 1
ATOM 2806 N N . LEU B 1 143 ? -9.273 -23.156 -18.125 1 98.44 143 LEU B N 1
ATOM 2807 C CA . LEU B 1 143 ? -8.016 -22.688 -17.562 1 98.44 143 LEU B CA 1
ATOM 2808 C C . LEU B 1 143 ? -8.227 -22.156 -16.141 1 98.44 143 LEU B C 1
ATOM 2810 O O . LEU B 1 143 ? -7.426 -22.422 -15.25 1 98.44 143 LEU B O 1
ATOM 2814 N N . ALA B 1 144 ? -9.305 -21.406 -15.969 1 98.31 144 ALA B N 1
ATOM 2815 C CA . ALA B 1 144 ? -9.625 -20.875 -14.648 1 98.31 144 ALA B CA 1
ATOM 2816 C C . ALA B 1 144 ? -9.75 -21.984 -13.617 1 98.31 144 ALA B C 1
ATOM 2818 O O . ALA B 1 144 ? -9.211 -21.891 -12.516 1 98.31 144 ALA B O 1
ATOM 2819 N N . GLN B 1 145 ? -10.422 -23.031 -14 1 97.81 145 GLN B N 1
ATOM 2820 C CA . GLN B 1 145 ? -10.578 -24.172 -13.102 1 97.81 145 GLN B CA 1
ATOM 2821 C C . GLN B 1 145 ? -9.227 -24.797 -12.766 1 97.81 145 GLN B C 1
ATOM 2823 O O . GLN B 1 145 ? -8.977 -25.156 -11.617 1 97.81 145 GLN B O 1
ATOM 2828 N N . HIS B 1 146 ? -8.406 -24.906 -13.758 1 98.06 146 HIS B N 1
ATOM 2829 C CA . HIS B 1 146 ? -7.078 -25.484 -13.555 1 98.06 146 HIS B CA 1
ATOM 2830 C C . HIS B 1 146 ? -6.25 -24.641 -12.594 1 98.06 146 HIS B C 1
ATOM 2832 O O . HIS B 1 146 ? -5.559 -25.172 -11.727 1 98.06 146 HIS B O 1
ATOM 2838 N N 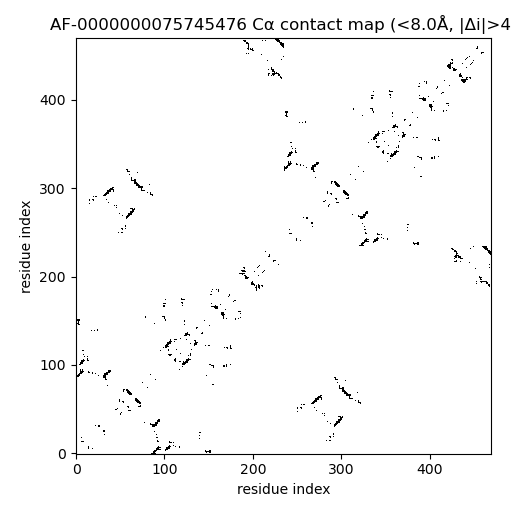. VAL B 1 147 ? -6.281 -23.375 -12.719 1 97.94 147 VAL B N 1
ATOM 2839 C CA . VAL B 1 147 ? -5.547 -22.453 -11.867 1 97.94 147 VAL B CA 1
ATOM 2840 C C . VAL B 1 147 ? -6.059 -22.547 -10.43 1 97.94 147 VAL B C 1
ATOM 2842 O O . VAL B 1 147 ? -5.273 -22.562 -9.477 1 97.94 147 VAL B O 1
ATOM 2845 N N . LEU B 1 148 ? -7.371 -22.625 -10.242 1 96.5 148 LEU B N 1
ATOM 2846 C CA . LEU B 1 148 ? -7.949 -22.734 -8.906 1 96.5 148 LEU B CA 1
ATOM 2847 C C . LEU B 1 148 ? -7.473 -24.016 -8.219 1 96.5 148 LEU B C 1
ATOM 2849 O O . LEU B 1 148 ? -7.227 -24.016 -7.008 1 96.5 148 LEU B O 1
ATOM 2853 N N . GLU B 1 149 ? -7.254 -25 -8.984 1 95.94 149 GLU B N 1
ATOM 2854 C CA . GLU B 1 149 ? -6.918 -26.312 -8.43 1 95.94 149 GLU B CA 1
ATOM 2855 C C . GLU B 1 149 ? -5.418 -26.438 -8.188 1 95.94 149 GLU B C 1
ATOM 2857 O O . GLU B 1 149 ? -4.988 -27.109 -7.242 1 95.94 149 GLU B O 1
ATOM 2862 N N . HIS B 1 150 ? -4.688 -25.75 -9.031 1 97 150 HIS B N 1
ATOM 2863 C CA . HIS B 1 150 ? -3.266 -26.078 -9.008 1 97 150 HIS B CA 1
ATOM 2864 C C . HIS B 1 150 ? -2.42 -24.844 -8.719 1 97 150 HIS B C 1
ATOM 2866 O O . HIS B 1 150 ? -1.234 -24.953 -8.398 1 97 150 HIS B O 1
ATOM 2872 N N . GLY B 1 151 ? -2.932 -23.672 -8.836 1 97.25 151 GLY B N 1
ATOM 2873 C CA . GLY B 1 151 ? -2.182 -22.469 -8.531 1 97.25 151 GLY B CA 1
ATOM 2874 C C . GLY B 1 151 ? -1.731 -22.391 -7.086 1 97.25 151 GLY B C 1
ATOM 2875 O O . GLY B 1 151 ? -2.418 -22.875 -6.191 1 97.25 151 GLY B O 1
ATOM 2876 N N . PHE B 1 152 ? -0.621 -21.766 -6.871 1 93.62 152 PHE B N 1
ATOM 2877 C CA . PHE B 1 152 ? -0.095 -21.625 -5.52 1 93.62 152 PHE B CA 1
ATOM 2878 C C . PHE B 1 152 ? 0.868 -20.453 -5.43 1 93.62 152 PHE B C 1
ATOM 2880 O O . PHE B 1 152 ? 1.188 -19.828 -6.445 1 93.62 152 PHE B O 1
ATOM 2887 N N . LEU B 1 153 ? 1.202 -20.125 -4.238 1 87.94 153 LEU B N 1
ATOM 2888 C CA . LEU B 1 153 ? 2.148 -19.047 -3.959 1 87.94 153 LEU B CA 1
ATOM 2889 C C . LEU B 1 153 ? 3.127 -19.453 -2.861 1 87.94 153 LEU B C 1
ATOM 2891 O O . LEU B 1 153 ? 2.711 -19.875 -1.778 1 87.94 153 LEU B O 1
ATOM 2895 N N . LEU B 1 154 ? 4.387 -19.422 -3.197 1 85.31 154 LEU B N 1
ATOM 2896 C CA . LEU B 1 154 ? 5.426 -19.609 -2.189 1 85.31 154 LEU B CA 1
ATOM 2897 C C . LEU B 1 154 ? 5.914 -18.266 -1.667 1 85.31 154 LEU B C 1
ATOM 2899 O O . LEU B 1 154 ? 5.785 -17.25 -2.348 1 85.31 154 LEU B O 1
ATOM 2903 N N . PRO B 1 155 ? 6.5 -18.281 -0.476 1 73.81 155 PRO B N 1
ATOM 2904 C CA . PRO B 1 155 ? 6.91 -17.016 0.124 1 73.81 155 PRO B CA 1
ATOM 2905 C C . PRO B 1 155 ? 8.031 -16.328 -0.653 1 73.81 155 PRO B C 1
ATOM 2907 O O . PRO B 1 155 ? 8.203 -15.109 -0.55 1 73.81 155 PRO B O 1
ATOM 2910 N N . GLY B 1 156 ? 8.695 -17.031 -1.477 1 77.88 156 GLY B N 1
ATOM 2911 C CA . GLY B 1 156 ? 9.758 -16.438 -2.268 1 77.88 156 GLY B CA 1
ATOM 2912 C C . GLY B 1 156 ? 10.969 -16.047 -1.441 1 77.88 156 GLY B C 1
ATOM 2913 O O . GLY B 1 156 ? 11.633 -15.055 -1.736 1 77.88 156 GLY B O 1
ATOM 2914 N N . LEU B 1 157 ? 11.305 -16.75 -0.372 1 69.44 157 LEU B N 1
ATOM 2915 C CA . LEU B 1 157 ? 12.383 -16.391 0.538 1 69.44 157 LEU B CA 1
ATOM 2916 C C . LEU B 1 157 ? 13.695 -17.047 0.112 1 69.44 157 LEU B C 1
ATOM 2918 O O . LEU B 1 157 ? 14.773 -16.656 0.576 1 69.44 157 LEU B O 1
ATOM 2922 N N . ASP B 1 158 ? 13.594 -17.922 -0.713 1 80.56 158 ASP B N 1
ATOM 2923 C CA . ASP B 1 158 ? 14.758 -18.703 -1.107 1 80.56 158 ASP B CA 1
ATOM 2924 C C . ASP B 1 158 ? 15.594 -19.094 0.11 1 80.56 158 ASP B C 1
ATOM 2926 O O . ASP B 1 158 ? 16.812 -18.938 0.109 1 80.56 158 ASP B O 1
ATOM 2930 N N . CYS B 1 159 ? 15.023 -19.609 1.181 1 69.56 159 CYS B N 1
ATOM 2931 C CA . CYS B 1 159 ? 15.648 -19.766 2.49 1 69.56 159 CYS B CA 1
ATOM 2932 C C . CYS B 1 159 ? 16.328 -21.125 2.611 1 69.56 159 CYS B C 1
ATOM 2934 O O . CYS B 1 159 ? 17.125 -21.344 3.525 1 69.56 159 CYS B O 1
ATOM 2936 N N . GLY B 1 160 ? 15.93 -22.094 1.8 1 80.75 160 GLY B N 1
ATOM 2937 C CA . GLY B 1 160 ? 16.562 -23.406 1.796 1 80.75 160 GLY B CA 1
ATOM 2938 C C . GLY B 1 160 ? 16.016 -24.344 2.85 1 80.75 160 GLY B C 1
ATOM 2939 O O . GLY B 1 160 ? 16.391 -25.516 2.91 1 80.75 160 GLY B O 1
ATOM 2940 N N . ALA B 1 161 ? 15.086 -23.953 3.621 1 73.25 161 ALA B N 1
ATOM 2941 C CA . ALA B 1 161 ? 14.609 -24.734 4.766 1 73.25 161 ALA B CA 1
ATOM 2942 C C . ALA B 1 161 ? 13.922 -26.016 4.312 1 73.25 161 ALA B C 1
ATOM 2944 O O . ALA B 1 161 ? 13.891 -27 5.047 1 73.25 161 ALA B O 1
ATOM 2945 N N . CYS B 1 162 ? 13.414 -26.016 3.189 1 85.69 162 CYS B N 1
ATOM 2946 C CA . CYS B 1 162 ? 12.695 -27.188 2.699 1 85.69 162 CYS B CA 1
ATOM 2947 C C . CYS B 1 162 ? 13.641 -28.156 2.018 1 85.69 162 CYS B C 1
ATOM 2949 O O . CYS B 1 162 ? 13.203 -29.141 1.417 1 85.69 162 CYS B O 1
ATOM 2951 N N . GLY B 1 163 ? 14.922 -27.766 2.025 1 89.38 163 GLY B N 1
ATOM 2952 C CA . GLY B 1 163 ? 15.922 -28.656 1.463 1 89.38 163 GLY B CA 1
ATOM 2953 C C . GLY B 1 163 ? 16.297 -28.312 0.032 1 89.38 163 GLY B C 1
ATOM 2954 O O . GLY B 1 163 ? 17.172 -28.953 -0.555 1 89.38 163 GLY B O 1
ATOM 2955 N N . ARG B 1 164 ? 15.625 -27.391 -0.519 1 92.62 164 ARG B N 1
ATOM 2956 C CA . ARG B 1 164 ? 15.922 -26.953 -1.881 1 92.62 164 ARG B CA 1
ATOM 2957 C C . ARG B 1 164 ? 16.703 -25.656 -1.883 1 92.62 164 ARG B C 1
ATOM 2959 O O . ARG B 1 164 ? 16.656 -24.891 -0.914 1 92.62 164 ARG B O 1
ATOM 2966 N N . GLU B 1 165 ? 17.422 -25.422 -3.035 1 90.31 165 GLU B N 1
ATOM 2967 C CA . GLU B 1 165 ? 18.312 -24.266 -3.135 1 90.31 165 GLU B CA 1
ATOM 2968 C C . GLU B 1 165 ? 17.516 -22.953 -3.074 1 90.31 165 GLU B C 1
ATOM 2970 O O . GLU B 1 165 ? 17.969 -21.984 -2.469 1 90.31 165 GLU B O 1
ATOM 2975 N N . ASP B 1 166 ? 16.453 -22.953 -3.781 1 89.44 166 ASP B N 1
ATOM 2976 C CA . ASP B 1 166 ? 15.625 -21.75 -3.82 1 89.44 166 ASP B CA 1
ATOM 2977 C C . ASP B 1 166 ? 14.164 -22.094 -4.059 1 89.44 166 ASP B C 1
ATOM 2979 O O . ASP B 1 166 ? 13.812 -23.266 -4.215 1 89.44 166 ASP B O 1
ATOM 2983 N N . CYS B 1 167 ? 13.336 -21.188 -3.949 1 90.88 167 CYS B N 1
ATOM 2984 C CA . CYS B 1 167 ? 11.906 -21.406 -4.125 1 90.88 167 CYS B CA 1
ATOM 2985 C C . CYS B 1 167 ? 11.602 -21.922 -5.527 1 90.88 167 CYS B C 1
ATOM 2987 O O . CYS B 1 167 ? 10.641 -22.672 -5.727 1 90.88 167 CYS B O 1
ATOM 2989 N N . ALA B 1 168 ? 12.391 -21.547 -6.488 1 95.88 168 ALA B N 1
ATOM 2990 C CA . ALA B 1 168 ? 12.203 -22.062 -7.84 1 95.88 168 ALA B CA 1
ATOM 2991 C C . ALA B 1 168 ? 12.258 -23.594 -7.852 1 95.88 168 ALA B C 1
ATOM 2993 O O . ALA B 1 168 ? 11.469 -24.25 -8.547 1 95.88 168 ALA B O 1
ATOM 2994 N N . GLY B 1 169 ? 13.211 -24.016 -7.129 1 96.88 169 GLY B N 1
ATOM 2995 C CA . GLY B 1 169 ? 13.305 -25.469 -7.023 1 96.88 169 GLY B CA 1
ATOM 2996 C C . GLY B 1 169 ? 12.047 -26.109 -6.465 1 96.88 169 GLY B C 1
ATOM 2997 O O . GLY B 1 169 ? 11.586 -27.125 -6.98 1 96.88 169 GLY B O 1
ATOM 2998 N N . LEU B 1 170 ? 11.523 -25.578 -5.457 1 95.44 170 LEU B N 1
ATOM 2999 C CA . LEU B 1 170 ? 10.289 -26.094 -4.871 1 95.44 170 LEU B CA 1
ATOM 3000 C C . LEU B 1 170 ? 9.125 -25.953 -5.844 1 95.44 170 LEU B C 1
ATOM 3002 O O . LEU B 1 170 ? 8.297 -26.859 -5.969 1 95.44 170 LEU B O 1
ATOM 3006 N N . THR B 1 171 ? 9.07 -24.844 -6.523 1 97.25 171 THR B N 1
ATOM 3007 C CA . THR B 1 171 ? 8.031 -24.625 -7.523 1 97.25 171 THR B CA 1
ATOM 3008 C C . THR B 1 171 ? 8.078 -25.719 -8.586 1 97.25 171 THR B C 1
ATOM 3010 O O . THR B 1 171 ? 7.047 -26.312 -8.93 1 97.25 171 THR B O 1
ATOM 3013 N N . ARG B 1 172 ? 9.242 -26.047 -9.016 1 97.62 172 ARG B N 1
ATOM 3014 C CA . ARG B 1 172 ? 9.414 -27.094 -10.023 1 97.62 172 ARG B CA 1
ATOM 3015 C C . ARG B 1 172 ? 8.891 -28.438 -9.516 1 97.62 172 ARG B C 1
ATOM 3017 O O . ARG B 1 172 ? 8.188 -29.141 -10.234 1 97.62 172 ARG B O 1
ATOM 3024 N N . ASP B 1 173 ? 9.219 -28.656 -8.352 1 97.81 173 ASP B N 1
ATOM 3025 C CA . ASP B 1 173 ? 8.805 -29.938 -7.781 1 97.81 173 ASP B CA 1
ATOM 3026 C C . ASP B 1 173 ? 7.289 -30 -7.617 1 97.81 173 ASP B C 1
ATOM 3028 O O . ASP B 1 173 ? 6.684 -31.062 -7.824 1 97.81 173 ASP B O 1
ATOM 3032 N N . ILE B 1 174 ? 6.719 -28.984 -7.207 1 97 174 ILE B N 1
ATOM 3033 C CA . ILE B 1 174 ? 5.273 -28.953 -7.016 1 97 174 ILE B CA 1
ATOM 3034 C C . ILE B 1 174 ? 4.57 -29.094 -8.367 1 97 174 ILE B C 1
ATOM 3036 O O . ILE B 1 174 ? 3.637 -29.891 -8.5 1 97 174 ILE B O 1
ATOM 3040 N N . VAL B 1 175 ? 5.047 -28.375 -9.359 1 96.94 175 VAL B N 1
ATOM 3041 C CA . VAL B 1 175 ? 4.465 -28.422 -10.703 1 96.94 175 VAL B CA 1
ATOM 3042 C C . VAL B 1 175 ? 4.594 -29.828 -11.281 1 96.94 175 VAL B C 1
ATOM 3044 O O . VAL B 1 175 ? 3.688 -30.312 -11.961 1 96.94 175 VAL B O 1
ATOM 3047 N N . ALA B 1 176 ? 5.672 -30.469 -10.922 1 96.12 176 ALA B N 1
ATOM 3048 C CA . ALA B 1 176 ? 5.926 -31.828 -11.414 1 96.12 176 ALA B CA 1
ATOM 3049 C C . ALA B 1 176 ? 5.109 -32.844 -10.641 1 96.12 176 ALA B C 1
ATOM 3051 O O . ALA B 1 176 ? 5.133 -34.031 -10.961 1 96.12 176 ALA B O 1
ATOM 3052 N N . GLY B 1 177 ? 4.469 -32.438 -9.594 1 95.69 177 GLY B N 1
ATOM 3053 C CA . GLY B 1 177 ? 3.623 -33.312 -8.812 1 95.69 177 GLY B CA 1
ATOM 3054 C C . GLY B 1 177 ? 4.395 -34.125 -7.797 1 95.69 177 GLY B C 1
ATOM 3055 O O . GLY B 1 177 ? 3.871 -35.094 -7.238 1 95.69 177 GLY B O 1
ATOM 3056 N N . LYS B 1 178 ? 5.59 -33.75 -7.562 1 96.69 178 LYS B N 1
ATOM 3057 C CA . LYS B 1 178 ? 6.43 -34.5 -6.629 1 96.69 178 LYS B CA 1
ATOM 3058 C C . LYS B 1 178 ? 6.062 -34.156 -5.184 1 96.69 178 LYS B C 1
ATOM 3060 O O . LYS B 1 178 ? 6.203 -35 -4.297 1 96.69 178 LYS B O 1
ATOM 3065 N N . VAL B 1 179 ? 5.719 -33 -4.941 1 96.5 179 VAL B N 1
ATOM 3066 C CA . VAL B 1 179 ? 5.305 -32.562 -3.617 1 96.5 179 VAL B CA 1
ATOM 3067 C C . VAL B 1 179 ? 4.16 -31.547 -3.754 1 96.5 179 VAL B C 1
ATOM 3069 O O . VAL B 1 179 ? 3.762 -31.203 -4.867 1 96.5 179 VAL B O 1
ATOM 3072 N N . THR B 1 180 ? 3.695 -31.203 -2.588 1 94.25 180 THR B N 1
ATOM 3073 C CA . THR B 1 180 ? 2.666 -30.172 -2.543 1 94.25 180 THR B CA 1
ATOM 3074 C C . THR B 1 180 ? 3.221 -28.875 -1.945 1 94.25 180 THR B C 1
ATOM 3076 O O . THR B 1 180 ? 4.328 -28.859 -1.398 1 94.25 180 THR B O 1
ATOM 3079 N N . PRO B 1 181 ? 2.539 -27.797 -2.078 1 91.31 181 PRO B N 1
ATOM 3080 C CA . PRO B 1 181 ? 3.014 -26.547 -1.486 1 91.31 181 PRO B CA 1
ATOM 3081 C C . PRO B 1 181 ? 3.254 -26.656 0.018 1 91.31 181 PRO B C 1
ATOM 3083 O O . PRO B 1 181 ? 4.012 -25.875 0.586 1 91.31 181 PRO B O 1
ATOM 3086 N N . ALA B 1 182 ? 2.721 -27.594 0.647 1 84.62 182 ALA B N 1
ATOM 3087 C CA . ALA B 1 182 ? 2.881 -27.828 2.08 1 84.62 182 ALA B CA 1
ATOM 3088 C C . ALA B 1 182 ? 4.32 -28.219 2.414 1 84.62 182 ALA B C 1
ATOM 3090 O O . ALA B 1 182 ? 4.723 -28.188 3.58 1 84.62 182 ALA B O 1
ATOM 3091 N N . ALA B 1 183 ? 5.035 -28.562 1.474 1 89.12 183 ALA B N 1
ATOM 3092 C CA . ALA B 1 183 ? 6.438 -28.938 1.669 1 89.12 183 ALA B CA 1
ATOM 3093 C C . ALA B 1 183 ? 7.277 -27.719 2.043 1 89.12 183 ALA B C 1
ATOM 3095 O O . ALA B 1 183 ? 8.414 -27.859 2.494 1 89.12 183 ALA B O 1
ATOM 3096 N N . CYS B 1 184 ? 6.797 -26.578 1.841 1 84.81 184 CYS B N 1
ATOM 3097 C CA . CYS B 1 184 ? 7.508 -25.375 2.281 1 84.81 184 CYS B CA 1
ATOM 3098 C C . CYS B 1 184 ? 7.586 -25.312 3.803 1 84.81 184 CYS B C 1
ATOM 3100 O O . CYS B 1 184 ? 6.559 -25.344 4.48 1 84.81 184 CYS B O 1
ATOM 3102 N N . GLN B 1 185 ? 8.734 -25.219 4.359 1 73.38 185 GLN B N 1
ATOM 3103 C CA . GLN B 1 185 ? 8.945 -25.281 5.801 1 73.38 185 GLN B CA 1
ATOM 3104 C C . GLN B 1 185 ? 8.836 -23.891 6.426 1 73.38 185 GLN B C 1
ATOM 3106 O O . GLN B 1 185 ? 8.773 -23.766 7.652 1 73.38 185 GLN B O 1
ATOM 3111 N N . ALA B 1 186 ? 9.109 -23.078 5.758 1 63.69 186 ALA B N 1
ATOM 3112 C CA . ALA B 1 186 ? 8.969 -21.719 6.273 1 63.69 186 ALA B CA 1
ATOM 3113 C C . ALA B 1 186 ? 7.543 -21.469 6.758 1 63.69 186 ALA B C 1
ATOM 3115 O O . ALA B 1 186 ? 7.312 -20.578 7.586 1 63.69 186 ALA B O 1
ATOM 3116 N N . ARG B 1 187 ? 6.699 -22.484 6.645 1 58.84 187 ARG B N 1
ATOM 3117 C CA . ARG B 1 187 ? 5.305 -22.312 7.043 1 58.84 187 ARG B CA 1
ATOM 3118 C C . ARG B 1 187 ? 5.039 -22.969 8.391 1 58.84 187 ARG B C 1
ATOM 3120 O O . ARG B 1 187 ? 4.031 -22.688 9.039 1 58.84 187 ARG B O 1
ATOM 3127 N N . LYS B 1 188 ? 5.98 -24.188 9.492 1 49.12 188 LYS B N 1
ATOM 3128 C CA . LYS B 1 188 ? 5.711 -25.031 10.664 1 49.12 188 LYS B CA 1
ATOM 3129 C C . LYS B 1 188 ? 5.977 -24.266 11.961 1 49.12 188 LYS B C 1
ATOM 3131 O O . LYS B 1 188 ? 5.512 -24.656 13.031 1 49.12 188 LYS B O 1
ATOM 3136 N N . ALA B 1 189 ? 6.934 -23.688 12.922 1 47.44 189 ALA B N 1
ATOM 3137 C CA . ALA B 1 189 ? 7.586 -23.203 14.141 1 47.44 189 ALA B CA 1
ATOM 3138 C C . ALA B 1 189 ? 6.559 -22.844 15.203 1 47.44 189 ALA B C 1
ATOM 3140 O O . ALA B 1 189 ? 5.391 -22.594 14.891 1 47.44 189 ALA B O 1
ATOM 3141 N N . ASP B 1 190 ? 7.355 -23.094 17.25 1 53.06 190 ASP B N 1
ATOM 3142 C CA . ASP B 1 190 ? 7.113 -22.797 18.656 1 53.06 190 ASP B CA 1
ATOM 3143 C C . ASP B 1 190 ? 6.465 -21.422 18.812 1 53.06 190 ASP B C 1
ATOM 3145 O O . ASP B 1 190 ? 6.371 -20.891 19.922 1 53.06 190 ASP B O 1
ATOM 3149 N N . LEU B 1 191 ? 6.523 -20.766 18.703 1 55.53 191 LEU B N 1
ATOM 3150 C CA . LEU B 1 191 ? 5.727 -19.547 18.594 1 55.53 191 LEU B CA 1
ATOM 3151 C C . LEU B 1 191 ? 4.293 -19.859 18.188 1 55.53 191 LEU B C 1
ATOM 3153 O O . LEU B 1 191 ? 4.066 -20.484 17.141 1 55.53 191 LEU B O 1
ATOM 3157 N N . SER B 1 192 ? 3.709 -20.078 19.703 1 61.22 192 SER B N 1
ATOM 3158 C CA . SER B 1 192 ? 2.271 -20.219 19.484 1 61.22 192 SER B CA 1
ATOM 3159 C C . SER B 1 192 ? 1.574 -18.859 19.531 1 61.22 192 SER B C 1
ATOM 3161 O O . SER B 1 192 ? 1.769 -18.078 20.469 1 61.22 192 SER B O 1
ATOM 3163 N N . VAL B 1 193 ? 1.043 -18.641 18.844 1 59.72 193 VAL B N 1
ATOM 3164 C CA . VAL B 1 193 ? 0.177 -17.469 18.766 1 59.72 193 VAL B CA 1
ATOM 3165 C C . VAL B 1 193 ? -1.283 -17.922 18.688 1 59.72 193 VAL B C 1
ATOM 3167 O O . VAL B 1 193 ? -1.668 -18.641 17.766 1 59.72 193 VAL B O 1
ATOM 3170 N N . LYS B 1 194 ? -2.045 -17.766 20.078 1 63.94 194 LYS B N 1
ATOM 3171 C CA . LYS B 1 194 ? -3.494 -17.953 20.094 1 63.94 194 LYS B CA 1
ATOM 3172 C C . LYS B 1 194 ? -4.219 -16.609 19.969 1 63.94 194 LYS B C 1
ATOM 3174 O O . LYS B 1 194 ? -3.807 -15.625 20.578 1 63.94 194 LYS B O 1
ATOM 3179 N N . VAL B 1 195 ? -5.324 -16.812 19.234 1 56.22 195 VAL B N 1
ATOM 3180 C CA . VAL B 1 195 ? -6.297 -15.719 19.156 1 56.22 195 VAL B CA 1
ATOM 3181 C C . VAL B 1 195 ? -7.664 -16.219 19.609 1 56.22 195 VAL B C 1
ATOM 3183 O O . VAL B 1 195 ? -8.227 -17.156 19.016 1 56.22 195 VAL B O 1
ATOM 3186 N N . ASN B 1 196 ? -8.367 -15.75 20.625 1 58.66 196 ASN B N 1
ATOM 3187 C CA . ASN B 1 196 ? -9.594 -16.234 21.25 1 58.66 196 ASN B CA 1
ATOM 3188 C C . ASN B 1 196 ? -9.492 -17.703 21.625 1 58.66 196 ASN B C 1
ATOM 3190 O O . ASN B 1 196 ? -10.422 -18.484 21.359 1 58.66 196 ASN B O 1
ATOM 3194 N N . GLY B 1 197 ? -8.492 -18.078 22.047 1 57.94 197 GLY B N 1
ATOM 3195 C CA . GLY B 1 197 ? -8.305 -19.438 22.547 1 57.94 197 GLY B CA 1
ATOM 3196 C C . GLY B 1 197 ? -7.922 -20.422 21.453 1 57.94 197 GLY B C 1
ATOM 3197 O O . GLY B 1 197 ? -7.652 -21.594 21.734 1 57.94 197 GLY B O 1
ATOM 3198 N N . GLN B 1 198 ? -7.891 -19.812 20.047 1 56.78 198 GLN B N 1
ATOM 3199 C CA . GLN B 1 198 ? -7.551 -20.719 18.953 1 56.78 198 GLN B CA 1
ATOM 3200 C C . GLN B 1 198 ? -6.105 -20.516 18.5 1 56.78 198 GLN B C 1
ATOM 3202 O O . GLN B 1 198 ? -5.641 -19.391 18.359 1 56.78 198 GLN B O 1
ATOM 3207 N N . GLU B 1 199 ? -5.367 -21.438 18.031 1 57 199 GLU B N 1
ATOM 3208 C CA . GLU B 1 199 ? -3.955 -21.453 17.656 1 57 199 GLU B CA 1
ATOM 3209 C C . GLU B 1 199 ? -3.75 -20.922 16.234 1 57 199 GLU B C 1
ATOM 3211 O O . GLU B 1 199 ? -4.461 -21.328 15.312 1 57 199 GLU B O 1
ATOM 3216 N N . LEU B 1 200 ? -2.719 -19.969 15.945 1 55.19 200 LEU B N 1
ATOM 3217 C CA . LEU B 1 200 ? -2.271 -19.453 14.656 1 55.19 200 LEU B CA 1
ATOM 3218 C C . LEU B 1 200 ? -1.074 -20.234 14.141 1 55.19 200 LEU B C 1
ATOM 3220 O O . LEU B 1 200 ? -0.09 -20.422 14.867 1 55.19 200 LEU B O 1
ATOM 3224 N N . GLY B 1 201 ? -0.87 -20.656 12.789 1 53 201 GLY B N 1
ATOM 3225 C CA . GLY B 1 201 ? 0.228 -21.391 12.18 1 53 201 GLY B CA 1
ATOM 3226 C C . GLY B 1 201 ? 1.328 -20.5 11.648 1 53 201 GLY B C 1
ATOM 3227 O O . GLY B 1 201 ? 1.053 -19.516 10.969 1 53 201 GLY B O 1
ATOM 3228 N N . LEU B 1 202 ? 2.658 -20.578 11.992 1 55.84 202 LEU B N 1
ATOM 3229 C CA . LEU B 1 202 ? 3.838 -19.859 11.516 1 55.84 202 LEU B CA 1
ATOM 3230 C C . LEU B 1 202 ? 4.852 -20.812 10.914 1 55.84 202 LEU B C 1
ATOM 3232 O O . LEU B 1 202 ? 5.086 -21.906 11.453 1 55.84 202 LEU B O 1
ATOM 3236 N N . ASN B 1 203 ? 5.348 -20.484 9.633 1 51.88 203 ASN B N 1
ATOM 3237 C CA . ASN B 1 203 ? 6.492 -21.281 9.188 1 51.88 203 ASN B CA 1
ATOM 3238 C C . ASN B 1 203 ? 7.723 -21.016 10.047 1 51.88 203 ASN B C 1
ATOM 3240 O O . ASN B 1 203 ? 7.789 -20.016 10.758 1 51.88 203 ASN B O 1
ATOM 3244 N N . PRO B 1 204 ? 8.688 -22 10.023 1 52.25 204 PRO B N 1
ATOM 3245 C CA . PRO B 1 204 ? 9.812 -21.891 10.961 1 52.25 204 PRO B CA 1
ATOM 3246 C C . PRO B 1 204 ? 10.57 -20.578 10.836 1 52.25 204 PRO B C 1
ATOM 3248 O O . PRO B 1 204 ? 11.016 -20.016 11.844 1 52.25 204 PRO B O 1
ATOM 3251 N N . PHE B 1 205 ? 10.594 -20.234 9.766 1 48.75 205 PHE B N 1
ATOM 3252 C CA . PHE B 1 205 ? 11.266 -18.969 9.531 1 48.75 205 PHE B CA 1
ATOM 3253 C C . PHE B 1 205 ? 10.492 -17.812 10.148 1 48.75 205 PHE B C 1
ATOM 3255 O O . PHE B 1 205 ? 11.047 -17.031 10.906 1 48.75 205 PHE B O 1
ATOM 3262 N N . VAL B 1 206 ? 9.172 -17.688 9.727 1 50.22 206 VAL B N 1
ATOM 3263 C CA . VAL B 1 206 ? 8.344 -16.641 10.32 1 50.22 206 VAL B CA 1
ATOM 3264 C C . VAL B 1 206 ? 8.273 -16.844 11.836 1 50.22 206 VAL B C 1
ATOM 3266 O O . VAL B 1 206 ? 8.352 -15.875 12.602 1 50.22 206 VAL B O 1
ATOM 3269 N N . ARG B 1 207 ? 8.164 -18.031 12.188 1 58 207 ARG B N 1
ATOM 3270 C CA . ARG B 1 207 ? 8.203 -18.391 13.602 1 58 207 ARG B CA 1
ATOM 3271 C C . ARG B 1 207 ? 9.5 -17.922 14.25 1 58 207 ARG B C 1
ATOM 3273 O O . ARG B 1 207 ? 9.484 -17.359 15.352 1 58 207 ARG B O 1
ATOM 3280 N N . ASP B 1 208 ? 10.453 -18.094 13.523 1 56.78 208 ASP B N 1
ATOM 3281 C CA . ASP B 1 208 ? 11.758 -17.656 14.016 1 56.78 208 ASP B CA 1
ATOM 3282 C C . ASP B 1 208 ? 11.859 -16.141 14.039 1 56.78 208 ASP B C 1
ATOM 3284 O O . ASP B 1 208 ? 12.406 -15.562 14.977 1 56.78 208 ASP B O 1
ATOM 3288 N N . ILE B 1 209 ? 11.203 -15.625 13.086 1 51.31 209 ILE B N 1
ATOM 3289 C CA . ILE B 1 209 ? 11.227 -14.172 12.984 1 51.31 209 ILE B CA 1
ATOM 3290 C C . ILE B 1 209 ? 10.352 -13.555 14.07 1 51.31 209 ILE B C 1
ATOM 3292 O O . ILE B 1 209 ? 10.797 -12.672 14.812 1 51.31 209 ILE B O 1
ATOM 3296 N N . ILE B 1 210 ? 8.992 -14.008 14.047 1 58 210 ILE B N 1
ATOM 3297 C CA . ILE B 1 210 ? 8.133 -13.445 15.078 1 58 210 ILE B CA 1
ATOM 3298 C C . ILE B 1 210 ? 8.703 -13.766 16.453 1 58 210 ILE B C 1
ATOM 3300 O O . ILE B 1 210 ? 8.828 -12.875 17.312 1 58 210 ILE B O 1
ATOM 3304 N N . GLY B 1 211 ? 9.062 -14.992 16.578 1 59.75 211 GLY B N 1
ATOM 3305 C CA . GLY B 1 211 ? 9.711 -15.344 17.828 1 59.75 211 GLY B CA 1
ATOM 3306 C C . GLY B 1 211 ? 11 -14.586 18.062 1 59.75 211 GLY B C 1
ATOM 3307 O O . GLY B 1 211 ? 11.234 -14.07 19.156 1 59.75 211 GLY B O 1
ATOM 3308 N N . GLY B 1 212 ? 11.664 -14.469 17 1 57.34 212 GLY B N 1
ATOM 3309 C CA . GLY B 1 212 ? 12.891 -13.688 17.078 1 57.34 212 GLY B CA 1
ATOM 3310 C C . GLY B 1 212 ? 12.648 -12.211 17.328 1 57.34 212 GLY B C 1
ATOM 3311 O O . GLY B 1 212 ? 13.367 -11.586 18.109 1 57.34 212 GLY B O 1
ATOM 3312 N N . SER B 1 213 ? 11.672 -11.703 16.609 1 56.84 213 SER B N 1
ATOM 3313 C CA . SER B 1 213 ? 11.344 -10.289 16.734 1 56.84 213 SER B CA 1
ATOM 3314 C C . SER B 1 213 ? 10.812 -9.977 18.125 1 56.84 213 SER B C 1
ATOM 3316 O O . SER B 1 213 ? 11.234 -8.992 18.75 1 56.84 213 SER B O 1
ATOM 3318 N N . ILE B 1 214 ? 9.867 -10.836 18.594 1 62.5 214 ILE B N 1
ATOM 3319 C CA . ILE B 1 214 ? 9.344 -10.633 19.938 1 62.5 214 ILE B CA 1
ATOM 3320 C C . ILE B 1 214 ? 10.469 -10.781 20.953 1 62.5 214 ILE B C 1
ATOM 3322 O O . ILE B 1 214 ? 10.602 -9.961 21.875 1 62.5 214 ILE B O 1
ATOM 3326 N N . ARG B 1 215 ? 11.328 -11.789 20.672 1 61.88 215 ARG B N 1
ATOM 3327 C CA . ARG B 1 215 ? 12.477 -11.945 21.562 1 61.88 215 ARG B CA 1
ATOM 3328 C C . ARG B 1 215 ? 13.414 -10.75 21.469 1 61.88 215 ARG B C 1
ATOM 3330 O O . ARG B 1 215 ? 13.898 -10.25 22.484 1 61.88 215 ARG B O 1
ATOM 3337 N N . GLY B 1 216 ? 13.719 -10.406 20.297 1 56.03 216 GLY B N 1
ATOM 3338 C CA . GLY B 1 216 ? 14.578 -9.25 20.094 1 56.03 216 GLY B CA 1
ATOM 3339 C C . GLY B 1 216 ? 14.055 -7.988 20.75 1 56.03 216 GLY B C 1
ATOM 3340 O O . GLY B 1 216 ? 14.82 -7.25 21.375 1 56.03 216 GLY B O 1
ATOM 3341 N N . MET B 1 217 ? 12.75 -7.648 20.5 1 60.59 217 MET B N 1
ATOM 3342 C CA . MET B 1 217 ? 12.148 -6.473 21.125 1 60.59 217 MET B CA 1
ATOM 3343 C C . MET B 1 217 ? 12.219 -6.566 22.641 1 60.59 217 MET B C 1
ATOM 3345 O O . MET B 1 217 ? 12.57 -5.594 23.312 1 60.59 217 MET B O 1
ATOM 3349 N N . LEU B 1 218 ? 11.969 -7.828 23.141 1 60.72 218 LEU B N 1
ATOM 3350 C CA . LEU B 1 218 ? 11.906 -7.992 24.594 1 60.72 218 LEU B CA 1
ATOM 3351 C C . LEU B 1 218 ? 13.305 -8.016 25.188 1 60.72 218 LEU B C 1
ATOM 3353 O O . LEU B 1 218 ? 13.5 -7.555 26.312 1 60.72 218 LEU B O 1
ATOM 3357 N N . SER B 1 219 ? 14.297 -8.477 24.406 1 58.72 219 SER B N 1
ATOM 3358 C CA . SER B 1 219 ? 15.656 -8.586 24.938 1 58.72 219 SER B CA 1
ATOM 3359 C C . SER B 1 219 ? 16.281 -7.211 25.156 1 58.72 219 SER B C 1
ATOM 3361 O O . SER B 1 219 ? 17.266 -7.078 25.875 1 58.72 219 SER B O 1
ATOM 3363 N N . GLN B 1 220 ? 15.812 -6.207 24.547 1 51.5 220 GLN B N 1
ATOM 3364 C CA . GLN B 1 220 ? 16.359 -4.859 24.672 1 51.5 220 GLN B CA 1
ATOM 3365 C C . GLN B 1 220 ? 15.797 -4.148 25.906 1 51.5 220 GLN B C 1
ATOM 3367 O O . GLN B 1 220 ? 16.25 -3.053 26.25 1 51.5 220 GLN B O 1
ATOM 3372 N N . LEU B 1 221 ? 14.719 -4.594 26.312 1 51.81 221 LEU B N 1
ATOM 3373 C CA . LEU B 1 221 ? 14.078 -3.959 27.469 1 51.81 221 LEU B CA 1
ATOM 3374 C C . LEU B 1 221 ? 14.836 -4.281 28.75 1 51.81 221 LEU B C 1
ATOM 3376 O O . LEU B 1 221 ? 15.328 -5.395 28.922 1 51.81 221 LEU B O 1
ATOM 3380 N N . LYS B 1 222 ? 15 -3.293 29.562 1 50.44 222 LYS B N 1
ATOM 3381 C CA . LYS B 1 222 ? 15.602 -3.521 30.875 1 50.44 222 LYS B CA 1
ATOM 3382 C C . LYS B 1 222 ? 14.766 -4.5 31.703 1 50.44 222 LYS B C 1
ATOM 3384 O O . LYS B 1 222 ? 13.531 -4.406 31.719 1 50.44 222 LYS B O 1
ATOM 3389 N N . GLY B 1 223 ? 15.352 -5.594 32.469 1 46.62 223 GLY B N 1
ATOM 3390 C CA . GLY B 1 223 ? 14.68 -6.621 33.25 1 46.62 223 GLY B CA 1
ATOM 3391 C C . GLY B 1 223 ? 14.375 -7.875 32.438 1 46.62 223 GLY B C 1
ATOM 3392 O O . GLY B 1 223 ? 13.75 -8.805 32.969 1 46.62 223 GLY B O 1
ATOM 3393 N N . TYR B 1 224 ? 14.797 -7.668 31.188 1 48.97 224 TYR B N 1
ATOM 3394 C CA . TYR B 1 224 ? 14.625 -8.867 30.359 1 48.97 224 TYR B CA 1
ATOM 3395 C C . TYR B 1 224 ? 15.672 -9.914 30.719 1 48.97 224 TYR B C 1
ATOM 3397 O O . TYR B 1 224 ? 16.859 -9.602 30.812 1 48.97 224 TYR B O 1
ATOM 3405 N N . ALA B 1 225 ? 15.234 -11.234 31.062 1 55.94 225 ALA B N 1
ATOM 3406 C CA . ALA B 1 225 ? 16.062 -12.43 31.219 1 55.94 225 ALA B CA 1
ATOM 3407 C C . ALA B 1 225 ? 15.555 -13.555 30.312 1 55.94 225 ALA B C 1
ATOM 3409 O O . ALA B 1 225 ? 14.344 -13.703 30.109 1 55.94 225 ALA B O 1
ATOM 3410 N N . PRO B 1 226 ? 16.578 -14.188 29.688 1 55 226 PRO B N 1
ATOM 3411 C CA . PRO B 1 226 ? 16.172 -15.352 28.906 1 55 226 PRO B CA 1
ATOM 3412 C C . PRO B 1 226 ? 15.289 -16.312 29.688 1 55 226 PRO B C 1
ATOM 3414 O O . PRO B 1 226 ? 15.477 -16.484 30.891 1 55 226 PRO B O 1
ATOM 3417 N N . GLY B 1 227 ? 14.109 -16.781 29.172 1 60.25 227 GLY B N 1
ATOM 3418 C CA . GLY B 1 227 ? 13.133 -17.719 29.734 1 60.25 227 GLY B CA 1
ATOM 3419 C C . GLY B 1 227 ? 11.82 -17.734 28.969 1 60.25 227 GLY B C 1
ATOM 3420 O O . GLY B 1 227 ? 11.773 -17.359 27.797 1 60.25 227 GLY B O 1
ATOM 3421 N N . THR B 1 228 ? 10.898 -18.266 29.688 1 63.97 228 THR B N 1
ATOM 3422 C CA . THR B 1 228 ? 9.539 -18.328 29.172 1 63.97 228 THR B CA 1
ATOM 3423 C C . THR B 1 228 ? 8.914 -16.938 29.109 1 63.97 228 THR B C 1
ATOM 3425 O O . THR B 1 228 ? 8.914 -16.203 30.109 1 63.97 228 THR B O 1
ATOM 3428 N N . ILE B 1 229 ? 8.508 -16.547 27.828 1 62.62 229 ILE B N 1
ATOM 3429 C CA . ILE B 1 229 ? 7.84 -15.266 27.609 1 62.62 229 ILE B CA 1
ATOM 3430 C C . ILE B 1 229 ? 6.344 -15.492 27.406 1 62.62 229 ILE B C 1
ATOM 3432 O O . ILE B 1 229 ? 5.945 -16.328 26.578 1 62.62 229 ILE B O 1
ATOM 3436 N N . ASP B 1 230 ? 5.539 -14.898 28.203 1 68.69 230 ASP B N 1
ATOM 3437 C CA . ASP B 1 230 ? 4.086 -14.867 28.062 1 68.69 230 ASP B CA 1
ATOM 3438 C C . ASP B 1 230 ? 3.598 -13.453 27.766 1 68.69 230 ASP B C 1
ATOM 3440 O O . ASP B 1 230 ? 3.818 -12.531 28.547 1 68.69 230 ASP B O 1
ATOM 3444 N N . ILE B 1 231 ? 3.158 -13.344 26.578 1 61.28 231 ILE B N 1
ATOM 3445 C CA . ILE B 1 231 ? 2.566 -12.078 26.172 1 61.28 231 ILE B CA 1
ATOM 3446 C C . ILE B 1 231 ? 1.051 -12.227 26.078 1 61.28 231 ILE B C 1
ATOM 3448 O O . ILE B 1 231 ? 0.551 -13.125 25.406 1 61.28 231 ILE B O 1
ATOM 3452 N N . THR B 1 232 ? 0.349 -11.555 27 1 63.94 232 THR B N 1
ATOM 3453 C CA . THR B 1 232 ? -1.103 -11.453 26.891 1 63.94 232 THR B CA 1
ATOM 3454 C C . THR B 1 232 ? -1.514 -10.039 26.484 1 63.94 232 THR B C 1
ATOM 3456 O O . THR B 1 232 ? -1.051 -9.062 27.078 1 63.94 232 THR B O 1
ATOM 3459 N N . MET B 1 233 ? -2.139 -10.102 25.531 1 60.69 233 MET B N 1
ATOM 3460 C CA . MET B 1 233 ? -2.66 -8.805 25.109 1 60.69 233 MET B CA 1
ATOM 3461 C C . MET B 1 233 ? -4.113 -8.922 24.672 1 60.69 233 MET B C 1
ATOM 3463 O O . MET B 1 233 ? -4.555 -10 24.25 1 60.69 233 MET B O 1
ATOM 3467 N N . GLU B 1 234 ? -4.988 -7.996 24.938 1 49.38 234 GLU B N 1
ATOM 3468 C CA . GLU B 1 234 ? -6.316 -7.832 24.359 1 49.38 234 GLU B CA 1
ATOM 3469 C C . GLU B 1 234 ? -6.246 -7.141 23 1 49.38 234 GLU B C 1
ATOM 3471 O O . GLU B 1 234 ? -5.531 -6.152 22.828 1 49.38 234 GLU B O 1
ATOM 3476 N N . ALA B 1 235 ? -6.578 -8.141 22.234 1 48.88 235 ALA B N 1
ATOM 3477 C CA . ALA B 1 235 ? -6.746 -7.602 20.891 1 48.88 235 ALA B CA 1
ATOM 3478 C C . ALA B 1 235 ? -8.195 -7.207 20.625 1 48.88 235 ALA B C 1
ATOM 3480 O O . ALA B 1 235 ? -9.117 -7.789 21.203 1 48.88 235 ALA B O 1
#

Nearest PDB structures (foldseek):
  4nkr-assembly2_E  TM=7.630E-01  e=8.242E-07  Bacillus spizizenii str. W23
  5nr7-assembly1_B  TM=5.230E-01  e=2.724E-02  Mycobacterium tuberculosis H37Rv
  5nrn-assembly1_A  TM=5.093E-01  e=2.564E-02  Mycobacterium tuberculosis H37Rv
  5nrq-assembly1_A  TM=3.986E-01  e=1.679E-02  Mycobacterium tuberculosis H37Rv
  6yt1-assembly1_B  TM=3.674E-01  e=4.695E-02  Mycobacterium tuberculosis H37Rv

pLDDT: mean 82.71, std 16.09, range [45.41, 98.44]

Foldseek 3Di:
DQFEAEEDFDPPLCLVVLVVLLCVLCVVVPWWEFEEEDDPDDDDQDPDPQSVCQVPDQKGWDDDPPDIDIDGPDDDDPLVCVVVRDINYYYYYHPLVQLLWAYEYRAEPVGGDDCVSPCLLHLAYEYDDDDPPGHYDPDSNVVSVSRSVQGDGDSFPCPCPLVDRTSNVVSSCSSVVNDHSVSDCCCADDQWDDDPNHTDDDGNNSSCCVVVVVCVVQVPDPPDDPDDDDDDDDD/DQFEAEEDFDPPLCLVVLVVLLCVLCVVVPWWEFEEEDDPDDDDQDPDPQSVCQVPDQKGWDDDPPDIDIDGPDDDDPLVCVVVRDINYYYYYHPLVQLLWAYEYRADPVGGDDCVSPCLLHLAYEYDDDDPPGHYDPDSNVVSVSRSVQGDGDSFPCPCPLVDRTSNVVSSCSSVVNDHSVSDQQFAAPDWDDDPNHTDTGRNVRNCVVVVVVCVVQVPDPPDDPDDDDDDDDD

Secondary structure (DSSP, 8-state):
--EEEEEE-STTSSHHHHHHHHHHHHHHTT--EEEEEE-SSPPPPPSSHHHHHHHH-SEEEEE-SS-EEEEESS---HHHHGGG--SSEEEEES-TT-TTS-EEEEE-SSS---GGG-GGGEEEEEES--STT--EE-SHHHHHHHHHHH----------TTSSSSHHHHHHHHHTTSS-GGG-STTS----EEETTEEEP--HHHHHHHHHHHHHHHHTSTT--SSEEEEEEE-/--EEEEEE--TTSSHHHHHHHHHHHHHHTT--EEEEEE-SSPPPPPSSHHHHHHHH-SEEEEE-SS-EEEEESS---HHHHGGG--SSEEEEES-TT-TTS-EEEEE-SSS---GGG-GGGEEEEEES--STT--EE-SHHHHHHHHHHH----------TTSSSSHHHHHHHHHTTSS-GGG-GGG--S--EEETTEEEP--HHHHHHHHHHHHHHHHTSTT--SSEEEEEEE-

Organism: Desulfohalobium retbaense (strain ATCC 49708 / DSM 5692 / JCM 16813 / HR100) (NCBI:txid485915)

Sequence (470 aa):
MQAAVALVGYKKSGKTSLAVALAREFQSRGFSVAAAKCAHTPLDKTQTDTGQLHEVCDVVAGLGPAETTVSWSSRHYLADLLPLLQADVLLVEGCKDQKWLPRILLSSPEQPADAALEPELALGCWGTPHFTGMPVFTEVPELAQHVLEHGFLLPGLDCGACGREDCAGLTRDIVAGKVTPAACQARKADLSVKVNGQELGLNPFVRDIIGGSIRGMLSQLKGYAPGTIDITMEAMQAAVALVGYKKSGKTSLAVALAREFQSRGFSVAAAKCAHTPLDKTQTDTGQLHEVCDVVAGLGPAETTVSWSSRHYLADLLPLLQADVLLVEGCKDQKWLPRILLSSPEQPADAALEPELALGCWGTPHFTGMPVFTEVPELAQHVLEHGFLLPGLDCGACGREDCAGLTRDIVAGKVTPAACQARKADLSVKVNGQELGLNPFVRDIIGGSIRGMLSQLKGYAPGTIDITMEA

InterPro domains:
  IPR004435 Molybdopterin-guanine dinucleotide biosynthesis protein B (MobB) domain [PF03205] (5-110)
  IPR007202 4Fe-4S domain [PF04060] (154-184)
  IPR007202 4Fe-4S domain [PS51656] (142-202)
  IPR027417 P-loop containing nucleoside triphosphate hydrolase [G3DSA:3.40.50.300] (1-151)
  IPR027417 P-loop containing nucleoside triphosphate hydrolase [SSF52540] (5-101)
  IPR052539 Molybdopterin-guanine dinucleotide biosynthesis adapter [PTHR40072] (4-112)

Radius of gyration: 25.47 Å; Cα contacts (8 Å, |Δi|>4): 1063; chains: 2; bounding box: 36×73×71 Å

Solvent-accessible surface area (backbone atoms only — not comparable to full-atom values): 24474 Å² total; per-residue (Å²): 110,64,18,20,37,23,38,35,62,60,90,92,63,48,58,61,60,49,51,43,53,41,36,47,52,40,42,75,72,70,41,49,31,16,37,36,35,49,38,88,49,76,66,88,75,54,98,42,71,68,34,57,38,43,75,59,26,50,24,31,33,40,32,23,70,52,27,25,35,40,37,34,58,41,58,67,56,69,74,79,44,49,83,76,47,77,27,40,29,39,43,29,38,40,51,81,79,53,41,28,35,35,25,34,36,35,18,37,93,91,51,61,63,50,73,90,70,42,63,64,34,34,74,26,29,37,58,43,83,76,55,90,93,50,52,65,31,86,46,64,72,60,45,48,53,49,39,60,73,65,27,37,75,54,84,59,70,45,76,36,71,58,74,35,81,30,34,43,54,50,34,28,36,34,56,70,63,75,46,57,81,79,57,53,33,81,52,39,63,79,38,56,48,46,17,67,86,35,75,39,92,52,56,13,36,57,8,40,46,55,36,42,52,50,42,50,61,38,66,71,22,58,51,43,32,75,27,64,21,56,30,56,38,77,84,110,63,19,19,36,23,37,36,61,60,91,91,64,46,57,61,62,49,51,42,53,42,36,48,52,42,41,75,72,70,42,49,31,15,35,34,36,50,41,88,48,76,68,86,75,55,98,42,73,66,34,57,39,44,76,59,25,50,25,30,33,42,33,22,70,52,26,24,35,40,36,33,60,40,59,66,57,69,75,79,45,47,85,77,47,79,27,39,30,38,42,28,38,39,50,81,81,53,41,28,34,35,25,34,37,37,18,36,92,92,51,62,63,52,75,90,70,43,64,65,35,32,74,27,30,37,60,44,82,74,53,88,92,53,52,64,34,87,46,65,71,59,44,49,53,50,39,60,75,66,25,37,75,53,84,58,70,45,76,36,72,61,74,37,79,32,33,41,51,50,35,30,36,34,58,69,63,75,46,56,82,76,58,51,37,50,52,69,36,85,45,57,35,40,13,54,86,28,67,23,73,26,9,35,51,52,17,45,42,52,44,40,46,54,45,53,61,46,62,69,39,71,57,49,42,72,28,65,25,51,33,48,35,78,84